Protein AF-A0AAW2P0J7-F1 (afdb_monomer)

Nearest PDB structures (foldseek):
  8g2j-assembly1_D  TM=7.477E-01  e=1.393E-25  Populus tremula x P. tremuloides/Amanita muscaria mixed EST library
  7ck2-assembly2_B  TM=6.813E-01  e=1.214E-17  Arabidopsis thaliana
  7ck1-assembly1_A  TM=6.736E-01  e=1.148E-17  Arabidopsis thaliana
  7ck2-assembly1_A  TM=6.412E-01  e=7.722E-18  Arabidopsis thaliana
  7ck3-assembly2_B  TM=6.104E-01  e=1.285E-17  Arabidopsis thaliana

Mean predicted aligned error: 10.85 Å

Secondary structure (DSSP, 8-state):
-HHHHHHHHHHHHHHHHHHHHHHHHHHHHHHH--S-HHHHHHHHHHHHHHHHHHHHHHHHHTSS-------GGGSPPGGGSPPEEEEEEE--TTTS-HHHHHHHHHHHHTSSS-TTTEEEEEEESS--HHHHHHHHHHHHHHHHHHHHHHHTT-S--SHHHHHHS-HHHHSGGGTT-HHHHHHHHH--HHHHHHHHHHHHTTHHHH--SSB--EEEE---S-TTSS-S-PPEEEEEE--B-----------TT-----TTS-TTHHHHSS-HHHHHHHHHHHHHHT--SEEEEEETT---SSTTHHHHHHHHHH-SSTTGGG--EEEPPP--S----SS-TT-TT-HHHHHHHHHHHTTT-PPP-SSSEEEEHHHHHTHHHHSS---HHHHHHHH-S-HHHHHHHHHHHHHHTTS------EE--

Sequence (425 aa):
MVINRLHIFLHGIALLALFYYRIITLSLIIKTRETPLVPYLIVIVSEIVLTFLWVMHQLSTQWRPVKRTVYPERLPEDNKLPPVDVFIFTAHSSQEPSLEVMNTVISAMSLDYPPDKLSVYLSDDGGSYVTLYAVREAWKFARLWIPFCRNYELKIRCPESYFSADEESADEKFTGCSEFVADRQIIKYAEFQEALEKNSVNANASYSRNHPSRIEVITNEDKDSYPKEMPLLVYVARERRGLIISTISKPEHSMLWERDTCSVIGLVWPKPVQNDLQLRVSALISNAPYFLVLDCDMYCHDPSSARQAMCIYLDSDQISAQIGWVQFPQKFHNIISEHDIYDSGHNSDWRGLQGVDGLRGPMMCGSNFVMRREAIYGTDRIQKDIHLKQLKKSFGSSNEFIRSMYKITKHICQRPTKPRWSIAE

Foldseek 3Di:
DVVLVVVLVVVVVVLVVVVVVLVVVLVVCVVPVPDDNVVSVVVVVVSVVVVVVVNVLSLQFPVDFDDDAFDLVPDDPLVPDFAEEEEEEDEACVVFPLLLLLLQQQLQQLFPHFQLRYAYEYEYAQPFVLNVVLNLLSVVLSQLLNVLCVVQVWLARRPVCLVPDDPCVRQVVCVPPPVNVVSVVVRPVVVSVVVSVVSSVCRVVRGDLFDAWDKDWRDDPDPPDDDPGTHTYIYTYHGHDPDPPDDDDDDPPPPPPPPPQCPVVVVQADCSPSVLVVLLVCLLPVVTQKYAYAYSNDGDSGSCLVSLQVSLCVDPDLQNQQAFKAAEQGADDPCPDPCSVVVVRCPVVVSSQSSNLSVFHGRHDNHRMMGGSCVVVVVVQVVPDDDPVVCCVNSNDDPSSVVSSVVSSVVSPPGDDDHGHHYGD

pLDDT: mean 78.73, std 18.66, range [25.02, 97.0]

Solvent-accessible surface area (backbone atoms only — not comparable to full-atom values): 24370 Å² total; per-residue (Å²): 99,70,66,49,52,51,52,52,50,56,52,50,53,53,51,52,53,49,51,52,53,50,53,54,50,51,55,48,40,72,71,68,62,83,56,75,61,65,68,55,52,52,50,52,52,51,51,51,51,52,48,51,53,49,52,53,48,45,60,38,27,44,61,42,62,47,87,56,84,69,58,60,88,75,52,72,60,73,89,71,53,76,38,36,32,36,42,33,49,45,58,40,57,82,83,47,52,54,64,54,37,38,32,20,51,45,8,58,63,44,35,59,60,57,30,97,35,34,34,41,34,42,38,32,74,35,58,31,62,51,53,55,50,43,52,55,52,42,52,62,51,37,66,58,48,39,58,51,40,60,77,67,64,49,58,64,40,28,58,65,63,46,77,69,43,60,73,71,77,80,38,64,93,51,70,87,40,66,67,58,55,55,56,52,69,67,60,57,60,68,62,54,51,51,57,42,55,68,48,50,77,50,32,78,79,42,57,49,69,59,42,73,60,44,78,45,74,69,70,73,93,67,90,84,68,84,74,99,68,62,42,50,42,33,45,37,20,63,65,37,79,64,78,73,93,63,95,68,81,85,64,100,74,72,76,69,83,62,78,81,70,45,64,70,55,52,75,62,36,95,58,52,69,63,52,50,51,52,56,50,51,41,40,70,72,75,50,40,58,29,34,35,35,29,45,33,89,49,57,48,64,58,34,49,53,65,40,40,51,43,44,54,59,66,40,88,51,78,61,24,70,11,43,37,43,34,44,40,84,79,79,67,84,87,71,84,49,101,71,59,86,78,56,78,54,48,64,68,58,57,56,33,36,27,5,28,31,50,73,56,21,53,80,81,76,82,38,46,30,42,32,35,48,55,59,76,72,41,51,81,60,62,75,58,84,62,55,70,66,57,53,33,69,71,74,40,82,54,63,67,55,56,50,40,54,50,56,57,56,65,76,58,72,86,66,84,85,64,79,42,38,40,59,55,111

Radius of gyration: 26.27 Å; Cα contacts (8 Å, |Δi|>4): 562; chains: 1; bounding box: 72×71×69 Å

Structure (mmCIF, N/CA/C/O backbone):
data_AF-A0AAW2P0J7-F1
#
_entry.id   AF-A0AAW2P0J7-F1
#
loop_
_atom_site.group_PDB
_atom_site.id
_atom_site.type_symbol
_atom_site.label_atom_id
_atom_site.label_alt_id
_atom_site.label_comp_id
_atom_site.label_asym_id
_atom_site.label_entity_id
_atom_site.label_seq_id
_atom_site.pdbx_PDB_ins_code
_atom_site.Cartn_x
_atom_site.Cartn_y
_atom_site.Cartn_z
_atom_site.occupancy
_atom_site.B_iso_or_equiv
_atom_site.auth_seq_id
_atom_site.auth_comp_id
_atom_site.auth_asym_id
_atom_site.auth_atom_id
_atom_site.pdbx_PDB_model_num
ATOM 1 N N . MET A 1 1 ? 5.111 10.654 -25.343 1.00 78.38 1 MET A N 1
ATOM 2 C CA . MET A 1 1 ? 5.073 9.413 -26.159 1.00 78.38 1 MET A CA 1
ATOM 3 C C . MET A 1 1 ? 5.908 9.508 -27.440 1.00 78.38 1 MET A C 1
ATOM 5 O O . MET A 1 1 ? 6.778 8.669 -27.616 1.00 78.38 1 MET A O 1
ATOM 9 N N . VAL A 1 2 ? 5.689 10.492 -28.328 1.00 87.44 2 VAL A N 1
ATOM 10 C CA . VAL A 1 2 ? 6.443 10.600 -29.604 1.00 87.44 2 VAL A CA 1
ATOM 11 C C . VAL A 1 2 ? 7.948 10.791 -29.383 1.00 87.44 2 VAL A C 1
ATOM 13 O O . VAL A 1 2 ? 8.741 10.080 -29.989 1.00 87.44 2 VAL A O 1
ATOM 16 N N . ILE A 1 3 ? 8.331 11.676 -28.456 1.00 88.81 3 ILE A N 1
ATOM 17 C CA . ILE A 1 3 ? 9.738 11.953 -28.115 1.00 88.81 3 ILE A CA 1
ATOM 18 C C . ILE A 1 3 ? 10.461 10.675 -27.667 1.00 88.81 3 ILE A C 1
ATOM 20 O O . ILE A 1 3 ? 11.502 10.335 -28.217 1.00 88.81 3 ILE A O 1
ATOM 24 N N . ASN A 1 4 ? 9.870 9.914 -26.741 1.00 87.38 4 ASN A N 1
ATOM 25 C CA . ASN A 1 4 ? 10.459 8.670 -26.238 1.00 87.38 4 ASN A CA 1
ATOM 26 C C . ASN A 1 4 ? 10.655 7.633 -27.352 1.00 87.38 4 ASN A C 1
ATOM 28 O O . ASN A 1 4 ? 11.695 6.991 -27.428 1.00 87.38 4 ASN A O 1
ATOM 32 N N . ARG A 1 5 ? 9.681 7.491 -28.260 1.00 90.19 5 ARG A N 1
ATOM 33 C CA . ARG A 1 5 ? 9.790 6.554 -29.390 1.00 90.19 5 ARG A CA 1
ATOM 34 C C . ARG A 1 5 ? 10.873 6.970 -30.380 1.00 90.19 5 ARG A C 1
ATOM 36 O O . ARG A 1 5 ? 11.618 6.115 -30.847 1.00 90.19 5 ARG A O 1
ATOM 43 N N . LEU A 1 6 ? 10.986 8.268 -30.661 1.00 92.62 6 LEU A N 1
ATOM 44 C CA . LEU A 1 6 ? 12.059 8.807 -31.494 1.00 92.62 6 LEU A CA 1
ATOM 45 C C . LEU A 1 6 ? 13.430 8.572 -30.848 1.00 92.62 6 LEU A C 1
ATOM 47 O O . LEU A 1 6 ? 14.353 8.122 -31.518 1.00 92.62 6 LEU A O 1
ATOM 51 N N . HIS A 1 7 ? 13.542 8.810 -29.540 1.00 90.19 7 HIS A N 1
ATOM 52 C CA . HIS A 1 7 ? 14.755 8.545 -28.774 1.00 90.19 7 HIS A CA 1
ATOM 53 C C . HIS A 1 7 ? 15.177 7.071 -28.870 1.00 90.19 7 HIS A C 1
ATOM 55 O O . HIS A 1 7 ? 16.331 6.792 -29.193 1.00 90.19 7 HIS A O 1
ATOM 61 N N . ILE A 1 8 ? 14.242 6.133 -28.661 1.00 91.50 8 ILE A N 1
ATOM 62 C CA . ILE A 1 8 ? 14.491 4.687 -28.791 1.00 91.50 8 ILE A CA 1
ATOM 63 C C . ILE A 1 8 ? 14.951 4.338 -30.210 1.00 91.50 8 ILE A C 1
ATOM 65 O O . ILE A 1 8 ? 15.907 3.585 -30.377 1.00 91.50 8 ILE A O 1
ATOM 69 N N . PHE A 1 9 ? 14.304 4.901 -31.232 1.00 93.06 9 PHE A N 1
ATOM 70 C CA . PHE A 1 9 ? 14.646 4.646 -32.629 1.00 93.06 9 PHE A CA 1
ATOM 71 C C . PHE A 1 9 ? 16.058 5.133 -32.990 1.00 93.06 9 PHE A C 1
ATOM 73 O O . PHE A 1 9 ? 16.843 4.369 -33.550 1.00 93.06 9 PHE A O 1
ATOM 80 N N . LEU A 1 10 ? 16.411 6.370 -32.622 1.00 94.75 10 LEU A N 1
ATOM 81 C CA . LEU A 1 10 ? 17.736 6.942 -32.892 1.00 94.75 10 LEU A CA 1
ATOM 82 C C . LEU A 1 10 ? 18.853 6.159 -32.189 1.00 94.75 10 LEU A C 1
ATOM 84 O O . LEU A 1 10 ? 19.866 5.836 -32.809 1.00 94.75 10 LEU A O 1
ATOM 88 N N . HIS A 1 11 ? 18.648 5.791 -30.922 1.00 93.44 11 HIS A N 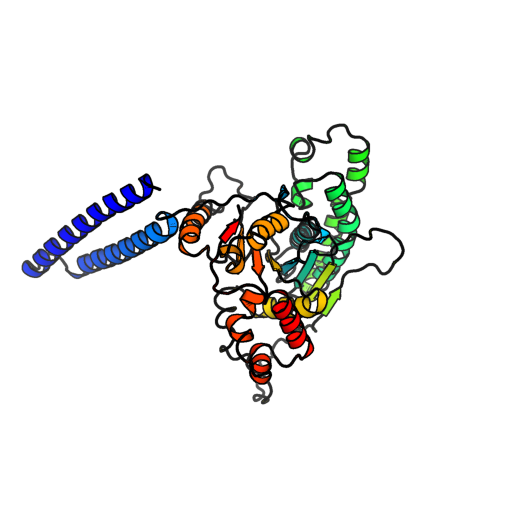1
ATOM 89 C CA . HIS A 1 11 ? 19.601 4.956 -30.188 1.00 93.44 11 HIS A CA 1
ATOM 90 C C . HIS A 1 11 ? 19.695 3.545 -30.777 1.00 93.44 11 HIS A C 1
ATOM 92 O O . HIS A 1 11 ? 20.788 2.995 -30.866 1.00 93.44 11 HIS A O 1
ATOM 98 N N . GLY A 1 12 ? 18.581 2.983 -31.257 1.00 93.62 12 GLY A N 1
ATOM 99 C CA . GLY A 1 12 ? 18.571 1.710 -31.977 1.00 93.62 12 GLY A CA 1
ATOM 100 C C . GLY A 1 12 ? 19.462 1.730 -33.223 1.00 93.62 12 GLY A C 1
ATOM 101 O O . GLY A 1 12 ? 20.235 0.798 -33.432 1.00 93.62 12 GLY A O 1
ATOM 102 N N . ILE A 1 13 ? 19.427 2.811 -34.011 1.00 95.62 13 ILE A N 1
ATOM 103 C CA . ILE A 1 13 ? 20.317 2.983 -35.173 1.00 95.62 13 ILE A CA 1
ATOM 104 C C . ILE A 1 13 ? 21.788 3.039 -34.736 1.00 95.62 13 ILE A C 1
ATOM 106 O O . ILE A 1 13 ? 22.628 2.363 -35.331 1.00 95.62 13 ILE A O 1
ATOM 110 N N . ALA A 1 14 ? 22.103 3.805 -33.688 1.00 95.25 14 ALA A N 1
ATOM 111 C CA . ALA A 1 14 ? 23.468 3.910 -33.170 1.00 95.25 14 ALA A CA 1
ATOM 112 C C . ALA A 1 14 ? 24.008 2.554 -32.674 1.00 95.25 14 ALA A C 1
ATOM 114 O O . ALA A 1 14 ? 25.148 2.195 -32.973 1.00 95.25 14 ALA A O 1
ATOM 115 N N . LEU A 1 15 ? 23.176 1.765 -31.985 1.00 94.81 15 LEU A N 1
ATOM 116 C CA . LEU A 1 15 ? 23.521 0.417 -31.526 1.00 94.81 15 LEU A CA 1
ATOM 117 C C . LEU A 1 15 ? 23.769 -0.544 -32.698 1.00 94.81 15 LEU A C 1
ATOM 119 O O . LEU A 1 15 ? 24.736 -1.303 -32.674 1.00 94.81 15 LEU A O 1
ATOM 123 N N . LEU A 1 16 ? 22.951 -0.487 -33.756 1.00 94.69 16 LEU A N 1
ATOM 124 C CA . LEU A 1 16 ? 23.167 -1.293 -34.964 1.00 94.69 16 LEU A CA 1
ATOM 125 C C . LEU A 1 16 ? 24.490 -0.941 -35.659 1.00 94.69 16 LEU A C 1
ATOM 127 O O . LEU A 1 16 ? 25.227 -1.841 -36.066 1.00 94.69 16 LEU A O 1
ATOM 131 N N . ALA A 1 17 ? 24.820 0.350 -35.756 1.00 95.81 17 ALA A N 1
ATOM 132 C CA . ALA A 1 17 ? 26.096 0.801 -36.310 1.00 95.81 17 ALA A CA 1
ATOM 133 C C . ALA A 1 17 ? 27.292 0.326 -35.462 1.00 95.81 17 ALA A C 1
ATOM 135 O O . ALA A 1 17 ? 28.296 -0.131 -36.015 1.00 95.81 17 ALA A O 1
ATOM 136 N N . LEU A 1 18 ? 27.168 0.365 -34.130 1.00 94.69 18 LEU A N 1
ATOM 137 C CA . LEU A 1 18 ? 28.181 -0.149 -33.206 1.00 94.69 18 LEU A CA 1
ATOM 138 C C . LEU A 1 18 ? 28.408 -1.655 -33.404 1.00 94.69 18 LEU A C 1
ATOM 140 O O . LEU A 1 18 ? 29.549 -2.082 -33.574 1.00 94.69 18 LEU A O 1
ATOM 144 N N . PHE A 1 19 ? 27.343 -2.462 -33.449 1.00 94.69 19 PHE A N 1
ATOM 145 C CA . PHE A 1 19 ? 27.476 -3.905 -33.671 1.00 94.69 19 PHE A CA 1
ATOM 146 C C . PHE A 1 19 ? 28.069 -4.235 -35.037 1.00 94.69 19 PHE A C 1
ATOM 148 O O . PHE A 1 19 ? 28.912 -5.126 -35.137 1.00 94.69 19 PHE A O 1
ATOM 155 N N . TYR A 1 20 ? 27.696 -3.493 -36.080 1.00 95.19 20 TYR A N 1
ATOM 156 C CA . TYR A 1 20 ? 28.297 -3.646 -37.402 1.00 95.19 20 TYR A CA 1
ATOM 157 C C . TYR A 1 20 ? 29.815 -3.405 -37.366 1.00 95.19 20 TYR A C 1
ATOM 159 O O . TYR A 1 20 ? 30.591 -4.234 -37.851 1.00 95.19 20 TYR A O 1
ATOM 167 N N . TYR A 1 21 ? 30.254 -2.325 -36.710 1.00 94.44 21 TYR A N 1
ATOM 168 C CA . TYR A 1 21 ? 31.674 -2.034 -36.504 1.00 94.44 21 TYR A CA 1
ATOM 169 C C . TYR A 1 21 ? 32.395 -3.147 -35.723 1.00 94.44 21 TYR A C 1
ATOM 171 O O . TYR A 1 21 ? 33.500 -3.562 -36.096 1.00 94.44 21 TYR A O 1
ATOM 179 N N . ARG A 1 22 ? 31.763 -3.673 -34.665 1.00 92.00 22 ARG A N 1
ATOM 180 C CA . ARG A 1 22 ? 32.314 -4.768 -33.852 1.00 92.00 22 ARG A CA 1
ATOM 181 C C . ARG A 1 22 ? 32.472 -6.065 -34.644 1.00 92.00 22 ARG A C 1
ATOM 183 O O . ARG A 1 22 ? 33.501 -6.724 -34.532 1.00 92.00 22 ARG A O 1
ATOM 190 N N . ILE A 1 23 ? 31.503 -6.412 -35.490 1.00 91.88 23 ILE A N 1
ATOM 191 C CA . ILE A 1 23 ? 31.555 -7.619 -36.330 1.00 91.88 23 ILE A CA 1
ATOM 192 C C . ILE A 1 23 ? 32.683 -7.523 -37.366 1.00 91.88 23 ILE A C 1
ATOM 194 O O . ILE A 1 23 ? 33.444 -8.478 -37.535 1.00 91.88 23 ILE A O 1
ATOM 198 N N . ILE A 1 24 ? 32.839 -6.370 -38.028 1.00 92.94 24 ILE A N 1
ATOM 199 C CA . ILE A 1 24 ? 33.939 -6.155 -38.984 1.00 92.94 24 ILE A CA 1
ATOM 200 C C . ILE A 1 24 ? 35.288 -6.295 -38.285 1.00 92.94 24 ILE A C 1
ATOM 202 O O . ILE A 1 24 ? 36.165 -7.024 -38.749 1.00 92.94 24 ILE A O 1
ATOM 206 N N . THR A 1 25 ? 35.444 -5.620 -37.150 1.00 90.38 25 THR A N 1
ATOM 207 C CA . THR A 1 25 ? 36.693 -5.636 -36.389 1.00 90.38 25 THR A CA 1
ATOM 208 C C . THR A 1 25 ? 36.998 -7.041 -35.862 1.00 90.38 25 THR A C 1
ATOM 210 O O . THR A 1 25 ? 38.132 -7.491 -35.987 1.00 90.38 25 THR A O 1
ATOM 213 N N . LEU A 1 26 ? 35.998 -7.794 -35.386 1.00 90.81 26 LEU A N 1
ATOM 214 C CA . LEU A 1 26 ? 36.161 -9.205 -35.016 1.00 90.81 26 LEU A CA 1
ATOM 215 C C . LEU A 1 26 ? 36.707 -10.030 -36.187 1.00 90.81 26 LEU A C 1
ATOM 217 O O . LEU A 1 26 ? 37.650 -10.802 -36.018 1.00 90.81 26 LEU A O 1
ATOM 221 N N . SER A 1 27 ? 36.143 -9.849 -37.387 1.00 89.31 27 SER A N 1
ATOM 222 C CA . SER A 1 27 ? 36.616 -10.553 -38.581 1.00 89.31 27 SER A CA 1
ATOM 223 C C . SER A 1 27 ? 38.061 -10.198 -38.930 1.00 89.31 27 SER A C 1
ATOM 225 O O . SER A 1 27 ? 38.778 -11.072 -39.421 1.00 89.31 27 SER A O 1
ATOM 227 N N . LEU A 1 28 ? 38.487 -8.951 -38.711 1.00 88.88 28 LEU A N 1
ATOM 228 C CA . LEU A 1 28 ? 39.871 -8.526 -38.926 1.00 88.88 28 LEU A CA 1
ATOM 229 C C . LEU A 1 28 ? 40.811 -9.171 -37.905 1.00 88.88 28 LEU A C 1
ATOM 231 O O . LEU A 1 28 ? 41.810 -9.758 -38.304 1.00 88.88 28 LEU A O 1
ATOM 235 N N . ILE A 1 29 ? 40.446 -9.162 -36.621 1.00 88.19 29 ILE A N 1
ATOM 236 C CA . ILE A 1 29 ? 41.232 -9.764 -35.533 1.00 88.19 29 ILE A CA 1
ATOM 237 C C . ILE A 1 29 ? 41.440 -11.268 -35.756 1.00 88.19 29 ILE A C 1
ATOM 239 O O . ILE A 1 29 ? 42.547 -11.776 -35.584 1.00 88.19 29 ILE A O 1
ATOM 243 N N . ILE A 1 30 ? 40.395 -11.984 -36.185 1.00 88.25 30 ILE A N 1
ATOM 244 C CA . ILE A 1 30 ? 40.483 -13.420 -36.499 1.00 88.25 30 ILE A CA 1
ATOM 245 C C . ILE A 1 30 ? 41.469 -13.677 -37.651 1.00 88.25 30 ILE A C 1
ATOM 247 O O . ILE A 1 30 ? 42.173 -14.690 -37.638 1.00 88.25 30 ILE A O 1
ATOM 251 N N . LYS A 1 31 ? 41.531 -12.768 -38.635 1.00 89.06 31 LYS A N 1
ATOM 252 C CA . LYS A 1 31 ? 42.424 -12.875 -39.797 1.00 89.06 31 LYS A CA 1
ATOM 253 C C . LYS A 1 31 ? 43.873 -12.518 -39.464 1.00 89.06 31 LYS A C 1
ATOM 255 O O . LYS A 1 31 ? 44.763 -13.252 -39.879 1.00 89.06 31 LYS A O 1
ATOM 260 N N . THR A 1 32 ? 44.117 -11.419 -38.751 1.00 85.06 32 THR A N 1
ATOM 261 C CA . THR A 1 32 ? 45.476 -10.908 -38.494 1.00 85.06 32 THR A CA 1
ATOM 262 C C . THR A 1 32 ? 46.146 -11.562 -37.287 1.00 85.06 32 THR A C 1
ATOM 264 O O . THR A 1 32 ? 47.363 -11.694 -37.275 1.00 85.06 32 THR A O 1
ATOM 267 N N . ARG A 1 33 ? 45.374 -12.014 -36.285 1.00 78.31 33 ARG A N 1
ATOM 268 C CA . ARG A 1 33 ? 45.854 -12.608 -35.015 1.00 78.31 33 ARG A CA 1
ATOM 269 C C . ARG A 1 33 ? 46.834 -11.742 -34.205 1.00 78.31 33 ARG A C 1
ATOM 271 O O . ARG A 1 33 ? 47.456 -12.245 -33.276 1.00 78.31 33 ARG A O 1
ATOM 278 N N . GLU A 1 34 ? 46.949 -10.453 -34.514 1.00 78.06 34 GLU A N 1
ATOM 279 C CA . GLU A 1 34 ? 47.871 -9.533 -33.828 1.00 78.06 34 GLU A CA 1
ATOM 280 C C . GLU A 1 34 ? 47.352 -9.100 -32.450 1.00 78.06 34 GLU A C 1
ATOM 282 O O . GLU A 1 34 ? 48.128 -8.856 -31.530 1.00 78.06 34 GLU A O 1
ATOM 287 N N . THR A 1 35 ? 46.029 -9.031 -32.285 1.00 79.75 35 THR A N 1
ATOM 288 C CA . THR A 1 35 ? 45.380 -8.627 -31.033 1.00 79.75 35 THR A CA 1
ATOM 289 C C . THR A 1 35 ? 44.772 -9.825 -30.301 1.00 79.75 35 THR A C 1
ATOM 291 O O . THR A 1 35 ? 44.214 -10.717 -30.950 1.00 79.75 35 THR A O 1
ATOM 294 N N . PRO A 1 36 ? 44.778 -9.839 -28.956 1.00 86.25 36 PRO A N 1
ATOM 295 C CA . PRO A 1 36 ? 44.196 -10.929 -28.185 1.00 86.25 36 PRO A CA 1
ATOM 296 C C . PRO A 1 36 ? 42.674 -11.008 -28.393 1.00 86.25 36 P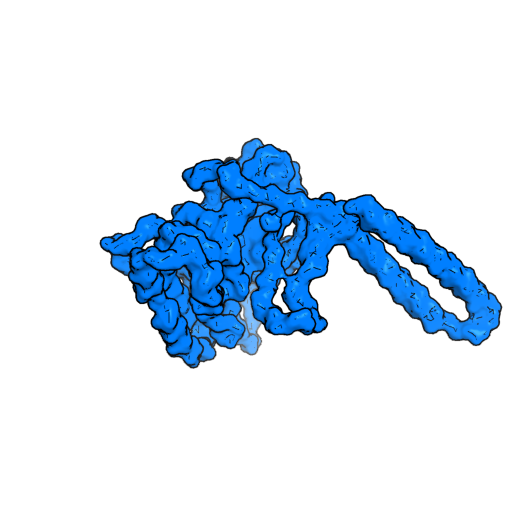RO A C 1
ATOM 298 O O . PRO A 1 36 ? 41.944 -10.047 -28.158 1.00 86.25 36 PRO A O 1
ATOM 301 N N . LEU A 1 37 ? 42.189 -12.183 -28.807 1.00 87.88 37 LEU A N 1
ATOM 302 C CA . LEU A 1 37 ? 40.776 -12.425 -29.128 1.00 87.88 37 LEU A CA 1
ATOM 303 C C . LEU A 1 37 ? 39.868 -12.400 -27.887 1.00 87.88 37 LEU A C 1
ATOM 305 O O . LEU A 1 37 ? 38.746 -11.906 -27.942 1.00 87.88 37 LEU A O 1
ATOM 309 N N . VAL A 1 38 ? 40.349 -12.936 -26.763 1.00 89.81 38 VAL A N 1
ATOM 310 C CA . VAL A 1 38 ? 39.533 -13.155 -25.557 1.00 89.81 38 VAL A CA 1
ATOM 311 C C . VAL A 1 38 ? 38.982 -11.847 -24.963 1.00 89.81 38 VAL A C 1
ATOM 313 O O . VAL A 1 38 ? 37.768 -11.777 -24.775 1.00 89.81 38 VAL A O 1
ATOM 316 N N . PRO A 1 39 ? 39.784 -10.785 -24.726 1.00 90.44 39 PRO A N 1
ATOM 317 C CA . PRO A 1 39 ? 39.257 -9.506 -24.237 1.00 90.44 39 PRO A CA 1
ATOM 318 C C . PRO A 1 39 ? 38.202 -8.901 -25.166 1.00 90.44 39 PRO A C 1
ATOM 320 O O . PRO A 1 39 ? 37.208 -8.345 -24.706 1.00 90.44 39 PRO A O 1
ATOM 323 N N . TYR A 1 40 ? 38.388 -9.051 -26.478 1.00 90.62 40 TYR A N 1
ATOM 324 C CA . TYR A 1 40 ? 37.461 -8.526 -27.472 1.00 90.62 40 TYR A CA 1
ATOM 325 C C . TYR A 1 40 ? 36.105 -9.247 -27.439 1.00 90.62 40 TYR A C 1
ATOM 327 O O . TYR A 1 40 ? 35.056 -8.607 -27.494 1.00 90.62 40 TYR A O 1
ATOM 335 N N . LEU A 1 41 ? 36.116 -10.575 -27.277 1.00 91.12 41 LEU A N 1
ATOM 336 C CA . LEU A 1 41 ? 34.896 -11.363 -27.095 1.00 91.12 41 LEU A CA 1
ATOM 337 C C . LEU A 1 41 ? 34.156 -10.984 -25.809 1.00 91.12 41 LEU A C 1
ATOM 339 O O . LEU A 1 41 ? 32.935 -10.866 -25.835 1.00 91.12 41 LEU A O 1
ATOM 343 N N . ILE A 1 42 ? 34.878 -10.747 -24.708 1.00 94.25 42 ILE A N 1
ATOM 344 C CA . ILE A 1 42 ? 34.274 -10.309 -23.440 1.00 94.25 42 ILE A CA 1
ATOM 345 C C . ILE A 1 42 ? 33.540 -8.974 -23.624 1.00 94.25 42 ILE A C 1
ATOM 347 O O . ILE A 1 42 ? 32.406 -8.846 -23.168 1.00 94.25 42 ILE A O 1
ATOM 351 N N . VAL A 1 43 ? 34.147 -8.011 -24.328 1.00 93.25 43 VAL A N 1
ATOM 352 C CA . VAL A 1 43 ? 33.519 -6.710 -24.620 1.00 93.25 43 VAL A CA 1
ATOM 353 C C . VAL A 1 43 ? 32.283 -6.864 -25.508 1.00 93.25 43 VAL A C 1
ATOM 355 O O . VAL A 1 43 ? 31.254 -6.268 -25.217 1.00 93.25 43 VAL A O 1
ATOM 358 N N . ILE A 1 44 ? 32.332 -7.694 -26.556 1.00 93.44 44 ILE A N 1
ATOM 359 C CA . ILE A 1 44 ? 31.143 -7.937 -27.391 1.00 93.44 44 ILE A CA 1
ATOM 360 C C . ILE A 1 44 ? 30.015 -8.555 -26.562 1.00 93.44 44 ILE A C 1
ATOM 362 O O . ILE A 1 44 ? 28.865 -8.137 -26.677 1.00 93.44 44 ILE A O 1
ATOM 366 N N . VAL A 1 45 ? 30.321 -9.549 -25.726 1.00 95.38 45 VAL A N 1
ATOM 367 C CA . VAL A 1 45 ? 29.309 -10.202 -24.887 1.00 95.38 45 VAL A CA 1
ATOM 368 C C . VAL A 1 45 ? 28.708 -9.210 -23.890 1.00 95.38 45 VAL A C 1
ATOM 370 O O . VAL A 1 45 ? 27.486 -9.185 -23.739 1.00 95.38 45 VAL A O 1
ATOM 373 N N . SER A 1 46 ? 29.519 -8.360 -23.251 1.00 96.00 46 SER A N 1
ATOM 374 C CA . SER A 1 46 ? 29.000 -7.339 -22.335 1.00 96.00 46 SER A CA 1
ATOM 375 C C . SER A 1 46 ? 28.142 -6.298 -23.060 1.00 96.00 46 SER A C 1
ATOM 377 O O . SER A 1 46 ? 27.066 -5.963 -22.568 1.00 96.00 46 SER A O 1
ATOM 379 N N . GLU A 1 47 ? 28.535 -5.855 -24.257 1.00 95.44 47 GLU A N 1
ATOM 380 C CA . GLU A 1 47 ? 27.744 -4.943 -25.095 1.00 95.44 47 GLU A CA 1
ATOM 381 C C . GLU A 1 47 ? 26.407 -5.566 -25.527 1.00 95.44 47 GLU A C 1
ATOM 383 O O . GLU A 1 47 ? 25.379 -4.886 -25.493 1.00 95.44 47 GLU A O 1
ATOM 388 N N . ILE A 1 48 ? 26.382 -6.857 -25.881 1.00 95.19 48 ILE A N 1
ATOM 389 C CA . ILE A 1 48 ? 25.144 -7.586 -26.206 1.00 95.19 48 ILE A CA 1
ATOM 390 C C . ILE A 1 48 ? 24.210 -7.618 -24.994 1.00 95.19 48 ILE A C 1
ATOM 392 O O . ILE A 1 48 ? 23.029 -7.291 -25.126 1.00 95.19 48 ILE A O 1
ATOM 396 N N . VAL A 1 49 ? 24.726 -7.975 -23.813 1.00 96.44 49 VAL A N 1
ATOM 397 C CA . VAL A 1 49 ? 23.928 -8.039 -22.578 1.00 96.44 49 VAL A CA 1
ATOM 398 C C . VAL A 1 49 ? 23.392 -6.656 -22.205 1.00 96.44 49 VAL A C 1
ATOM 400 O O . VAL A 1 49 ? 22.195 -6.516 -21.962 1.00 96.44 49 VAL A O 1
ATOM 403 N N . LEU A 1 50 ? 24.236 -5.622 -22.215 1.00 95.94 50 LEU A N 1
ATOM 404 C CA . LEU A 1 50 ? 23.824 -4.251 -21.901 1.00 95.94 50 LEU A CA 1
ATOM 405 C C . LEU A 1 50 ? 22.806 -3.712 -22.910 1.00 95.94 50 LEU A C 1
ATOM 407 O O . LEU A 1 50 ? 21.830 -3.080 -22.512 1.00 95.94 50 LEU A O 1
ATOM 411 N N . THR A 1 51 ? 22.980 -4.008 -24.200 1.00 95.56 51 THR A N 1
ATOM 412 C CA . THR A 1 51 ? 22.010 -3.619 -25.232 1.00 95.56 51 THR A CA 1
ATOM 413 C C . THR A 1 51 ? 20.675 -4.320 -25.022 1.00 95.56 51 THR A C 1
ATOM 415 O O . THR A 1 51 ? 19.629 -3.679 -25.089 1.00 95.56 51 THR A O 1
ATOM 418 N N . PHE A 1 52 ? 20.691 -5.620 -24.721 1.00 95.25 52 PHE A N 1
ATOM 419 C CA . PHE A 1 52 ? 19.477 -6.365 -24.406 1.00 95.25 52 PHE A CA 1
ATOM 420 C C . PHE A 1 52 ? 18.745 -5.767 -23.196 1.00 95.25 52 PHE A C 1
ATOM 422 O O . PHE A 1 52 ? 17.548 -5.490 -23.286 1.00 95.25 52 PHE A O 1
ATOM 429 N N . LEU A 1 53 ? 19.457 -5.497 -22.095 1.00 94.62 53 LEU A N 1
ATOM 430 C CA . LEU A 1 53 ? 18.884 -4.869 -20.900 1.00 94.62 53 LEU A CA 1
ATOM 431 C C . LEU A 1 53 ? 18.315 -3.478 -21.202 1.00 94.62 53 LEU A C 1
ATOM 433 O O . LEU A 1 53 ? 17.208 -3.164 -20.766 1.00 94.62 53 LEU A O 1
ATOM 437 N N . TRP A 1 54 ? 19.024 -2.670 -21.993 1.00 94.06 54 TRP A N 1
ATOM 438 C CA . TRP A 1 54 ? 18.553 -1.351 -22.410 1.00 94.06 54 TRP A CA 1
ATOM 439 C C . TRP A 1 54 ? 17.272 -1.445 -23.246 1.00 94.06 54 TRP A C 1
ATOM 441 O O . TRP A 1 54 ? 16.302 -0.757 -22.939 1.00 94.06 54 TRP A O 1
ATOM 451 N N . VAL A 1 55 ? 17.218 -2.329 -24.252 1.00 92.50 55 VAL A N 1
ATOM 452 C CA . VAL A 1 55 ? 16.014 -2.528 -25.078 1.00 92.50 55 VAL A CA 1
ATOM 453 C C . VAL A 1 55 ? 14.835 -2.959 -24.207 1.00 92.50 55 VAL A C 1
ATOM 455 O O . VAL A 1 55 ? 13.756 -2.374 -24.310 1.00 92.50 55 VAL A O 1
ATOM 458 N N . MET A 1 56 ? 15.036 -3.933 -23.314 1.00 90.81 56 MET A N 1
ATOM 459 C CA . MET A 1 56 ? 13.991 -4.397 -22.397 1.00 90.81 56 MET A CA 1
ATOM 460 C C . MET A 1 56 ? 13.499 -3.273 -21.479 1.00 90.81 56 MET A C 1
ATOM 462 O O . MET A 1 56 ? 12.288 -3.077 -21.340 1.00 90.81 56 MET A O 1
ATOM 466 N N . HIS A 1 57 ? 14.414 -2.487 -20.907 1.00 89.56 57 HIS A N 1
ATOM 467 C CA . HIS A 1 57 ? 14.066 -1.338 -20.079 1.00 89.56 57 HIS A CA 1
ATOM 468 C C . HIS A 1 57 ? 13.237 -0.317 -20.872 1.00 89.56 57 HIS A C 1
ATOM 470 O O . HIS A 1 57 ? 12.117 -0.014 -20.477 1.00 89.56 57 HIS A O 1
ATOM 476 N N . GLN A 1 58 ? 13.711 0.140 -22.034 1.00 90.25 58 GLN A N 1
ATOM 477 C CA . GLN A 1 58 ? 13.005 1.139 -22.846 1.00 90.25 58 GLN A CA 1
ATOM 478 C C . GLN A 1 58 ? 11.615 0.675 -23.301 1.00 90.25 58 GLN A C 1
ATOM 480 O O . GLN A 1 58 ? 10.650 1.445 -23.261 1.00 90.25 58 GLN A O 1
ATOM 485 N N . LEU A 1 59 ? 11.497 -0.587 -23.730 1.00 87.94 59 LEU A N 1
ATOM 486 C CA . LEU A 1 59 ? 10.219 -1.160 -24.149 1.00 87.94 59 LEU A CA 1
ATOM 487 C C . LEU A 1 59 ? 9.229 -1.256 -22.985 1.00 87.94 59 LEU A C 1
ATOM 489 O O . LEU A 1 59 ? 8.041 -1.009 -23.183 1.00 87.94 59 LEU A O 1
ATOM 493 N N . SER A 1 60 ? 9.707 -1.589 -21.785 1.00 86.50 60 SER A N 1
ATOM 494 C CA . SER A 1 60 ? 8.854 -1.714 -20.601 1.00 86.50 60 SER A CA 1
ATOM 495 C C . SER A 1 60 ? 8.437 -0.363 -20.013 1.00 86.50 60 SER A C 1
ATOM 497 O O . SER A 1 60 ? 7.263 -0.192 -19.704 1.00 86.50 60 SER A O 1
ATOM 499 N N . THR A 1 61 ? 9.344 0.613 -19.904 1.00 86.19 61 THR A N 1
ATOM 500 C CA . THR A 1 61 ? 9.094 1.861 -19.161 1.00 86.19 61 THR A CA 1
ATOM 501 C C . THR A 1 61 ? 8.664 3.033 -20.042 1.00 86.19 61 THR A C 1
ATOM 503 O O . THR A 1 61 ? 7.883 3.876 -19.610 1.00 86.19 61 THR A O 1
ATOM 506 N N . GLN A 1 62 ? 9.131 3.108 -21.293 1.00 86.94 62 GLN A N 1
ATOM 507 C CA . GLN A 1 62 ? 8.989 4.319 -22.117 1.00 86.94 62 GLN A CA 1
ATOM 508 C C . GLN A 1 62 ? 8.104 4.149 -23.360 1.00 86.94 62 GLN A C 1
ATOM 510 O O . GLN A 1 62 ? 7.722 5.148 -23.981 1.00 86.94 62 GLN A O 1
ATOM 515 N N . TRP A 1 63 ? 7.749 2.917 -23.741 1.00 87.31 63 TRP A N 1
ATOM 516 C CA . TRP A 1 63 ? 7.028 2.644 -24.992 1.00 87.31 63 TRP A CA 1
ATOM 517 C C . TRP A 1 63 ? 5.581 3.156 -25.007 1.00 87.31 63 TRP A C 1
ATOM 519 O O . TRP A 1 63 ? 5.107 3.729 -26.005 1.00 87.31 63 TRP A O 1
ATOM 529 N N . ARG A 1 64 ? 4.868 2.930 -23.898 1.00 88.94 64 ARG A N 1
ATOM 530 C CA . ARG A 1 64 ? 3.474 3.342 -23.708 1.00 88.94 64 ARG A CA 1
ATOM 531 C C . ARG A 1 64 ? 3.177 3.691 -22.238 1.00 88.94 64 ARG A C 1
ATOM 533 O O . ARG A 1 64 ? 2.411 2.975 -21.610 1.00 88.94 64 ARG A O 1
ATOM 540 N N . PRO A 1 65 ? 3.734 4.787 -21.696 1.00 88.19 65 PRO A N 1
ATOM 541 C CA . PRO A 1 65 ? 3.336 5.276 -20.381 1.00 88.19 65 PRO A CA 1
ATOM 542 C C . PRO A 1 65 ? 1.846 5.615 -20.368 1.00 88.19 65 PRO A C 1
ATOM 544 O O . PRO A 1 65 ? 1.365 6.320 -21.262 1.00 88.19 65 PRO A O 1
ATOM 547 N N . VAL A 1 66 ? 1.123 5.099 -19.380 1.00 87.25 66 VAL A N 1
ATOM 548 C CA . VAL A 1 66 ? -0.285 5.416 -19.134 1.00 87.25 66 VAL A CA 1
ATOM 549 C C . VAL A 1 66 ? -0.384 6.094 -17.779 1.00 87.25 66 VAL A C 1
ATOM 551 O O . VAL A 1 66 ? 0.161 5.608 -16.796 1.00 87.25 66 VAL A O 1
ATOM 554 N N . LYS A 1 67 ? -1.089 7.225 -17.745 1.00 86.94 67 LYS A N 1
ATOM 555 C CA . LYS A 1 67 ? -1.441 7.923 -16.514 1.00 86.94 67 LYS A CA 1
ATOM 556 C C . LYS A 1 67 ? -2.932 7.734 -16.271 1.00 86.94 67 LYS A C 1
ATOM 558 O O . LYS A 1 67 ? -3.721 7.925 -17.200 1.00 86.94 67 LYS A O 1
ATOM 563 N N . ARG A 1 68 ? -3.308 7.354 -15.052 1.00 85.50 68 ARG A N 1
ATOM 564 C CA . ARG A 1 68 ? -4.705 7.218 -14.633 1.00 85.50 68 ARG A CA 1
ATOM 565 C C . ARG A 1 68 ? -5.017 8.247 -13.562 1.00 85.50 68 ARG A C 1
ATOM 567 O O . ARG A 1 68 ? -4.166 8.580 -12.753 1.00 85.50 68 ARG A O 1
ATOM 574 N N . THR A 1 69 ? -6.239 8.752 -13.596 1.00 88.94 69 THR A N 1
ATOM 575 C CA . THR A 1 69 ? -6.765 9.709 -12.625 1.00 88.94 69 THR A CA 1
ATOM 576 C C . THR A 1 69 ? -8.072 9.157 -12.092 1.00 88.94 69 THR A C 1
ATOM 578 O O . THR A 1 69 ? -8.896 8.670 -12.870 1.00 88.94 69 THR A O 1
ATOM 581 N N . VAL A 1 70 ? -8.259 9.236 -10.783 1.00 90.38 70 VAL A N 1
ATOM 582 C CA . VAL A 1 70 ? -9.450 8.749 -10.087 1.00 90.38 70 VAL A CA 1
ATOM 583 C C . VAL A 1 70 ? -10.265 9.922 -9.549 1.00 90.38 70 VAL A C 1
ATOM 585 O O . VAL A 1 70 ? -9.717 10.980 -9.257 1.00 90.38 70 VAL A O 1
ATOM 588 N N . TYR A 1 71 ? -11.580 9.730 -9.436 1.00 90.94 71 TYR A N 1
ATOM 589 C CA . TYR A 1 71 ? -12.521 10.744 -8.948 1.00 90.94 71 TYR A CA 1
ATOM 590 C C . TYR A 1 71 ? -13.405 10.134 -7.852 1.00 90.94 71 TYR A C 1
ATOM 592 O O . TYR A 1 71 ? -14.482 9.613 -8.169 1.00 90.94 71 TYR A O 1
ATOM 600 N N . PRO A 1 72 ? -12.948 10.121 -6.584 1.00 90.06 72 PRO A N 1
ATOM 601 C CA . PRO A 1 72 ? -13.696 9.549 -5.462 1.00 90.06 72 PRO A CA 1
ATOM 602 C C . PRO A 1 72 ? -15.098 10.139 -5.283 1.00 90.06 72 PRO A C 1
ATOM 604 O O . PRO A 1 72 ? -15.989 9.445 -4.803 1.00 90.06 72 PRO A O 1
ATOM 607 N N . GLU A 1 73 ? -15.336 11.373 -5.737 1.00 89.25 73 GLU A N 1
ATOM 608 C CA . GLU A 1 73 ? -16.636 12.050 -5.635 1.00 89.25 73 GLU A CA 1
ATOM 609 C C . GLU A 1 73 ? -17.714 11.398 -6.514 1.00 89.25 73 GLU A C 1
ATOM 611 O O . GLU A 1 73 ? -18.906 11.624 -6.319 1.00 89.25 73 GLU A O 1
ATOM 616 N N . ARG A 1 74 ? -17.304 10.597 -7.506 1.00 89.38 74 ARG A N 1
ATOM 617 C CA . ARG A 1 74 ? -18.204 9.879 -8.423 1.00 89.38 74 ARG A CA 1
ATOM 618 C C . ARG A 1 74 ? -18.516 8.457 -7.965 1.00 89.38 74 ARG A C 1
ATOM 620 O O . ARG A 1 74 ? -19.224 7.738 -8.672 1.00 89.38 74 ARG A O 1
ATOM 627 N N . LEU A 1 75 ? -17.964 8.028 -6.831 1.00 90.12 75 LEU A N 1
ATOM 628 C CA . LEU A 1 75 ? -18.286 6.730 -6.256 1.00 90.12 75 LEU A CA 1
ATOM 629 C C . LEU A 1 75 ? -19.757 6.669 -5.840 1.00 90.12 75 LEU A C 1
ATOM 631 O O . LEU A 1 75 ? -20.371 7.693 -5.533 1.00 90.12 75 LEU A O 1
ATOM 635 N N . PRO A 1 76 ? -20.346 5.464 -5.822 1.00 90.12 76 PRO A N 1
ATOM 636 C CA . PRO A 1 76 ? -21.674 5.305 -5.265 1.00 90.12 76 PRO A CA 1
ATOM 637 C C . PRO A 1 76 ? -21.663 5.631 -3.766 1.00 90.12 76 PRO A C 1
ATOM 639 O O . PRO A 1 76 ? -20.625 5.571 -3.110 1.00 90.12 76 PRO A O 1
ATOM 642 N N . GLU A 1 77 ? -22.849 5.915 -3.229 1.00 90.44 77 GLU A N 1
ATOM 643 C CA . GLU A 1 77 ? -23.064 6.124 -1.795 1.00 90.44 77 GLU A CA 1
ATOM 644 C C . GLU A 1 77 ? -22.403 5.034 -0.943 1.00 90.44 77 GLU A C 1
ATOM 646 O O . GLU A 1 77 ? -22.378 3.857 -1.317 1.00 90.44 77 GLU A O 1
ATOM 651 N N . ASP A 1 78 ? -21.973 5.419 0.254 1.00 89.38 78 ASP A N 1
ATOM 652 C CA . ASP A 1 78 ? -21.254 4.580 1.214 1.00 89.38 78 ASP A CA 1
ATOM 653 C C . ASP A 1 78 ? -21.920 3.221 1.468 1.00 89.38 78 ASP A C 1
ATOM 655 O O . ASP A 1 78 ? -21.250 2.190 1.535 1.00 89.38 78 ASP A O 1
ATOM 659 N N . ASN A 1 79 ? -23.254 3.168 1.467 1.00 88.69 79 ASN A N 1
ATOM 660 C CA . ASN A 1 79 ? -24.036 1.938 1.626 1.00 88.69 79 ASN A CA 1
ATOM 661 C C . ASN A 1 79 ? -23.840 0.916 0.492 1.00 88.69 79 ASN A C 1
ATOM 663 O O . ASN A 1 79 ? -24.010 -0.283 0.715 1.00 88.69 79 ASN A O 1
ATOM 667 N N . LYS A 1 80 ? -23.427 1.350 -0.700 1.00 90.44 80 LYS A N 1
ATOM 668 C CA . LYS A 1 80 ? -23.191 0.502 -1.882 1.00 90.44 80 LYS A CA 1
ATOM 669 C C . LYS A 1 80 ? -21.722 0.120 -2.072 1.00 90.44 80 LYS A C 1
ATOM 671 O O . LYS A 1 80 ? -21.431 -0.726 -2.915 1.00 90.44 80 LYS A O 1
ATOM 676 N N . LEU A 1 81 ? -20.808 0.712 -1.303 1.00 93.75 81 LEU A N 1
ATOM 677 C CA . LEU A 1 81 ? -19.394 0.346 -1.342 1.00 93.75 81 LEU A CA 1
ATOM 678 C C . LEU A 1 81 ? -19.176 -1.100 -0.847 1.00 93.75 81 LEU A C 1
ATOM 680 O O . LEU A 1 81 ? -19.914 -1.563 0.028 1.00 93.75 81 LEU A O 1
ATOM 684 N N . PRO A 1 82 ? -18.215 -1.850 -1.405 1.00 94.06 82 PRO A N 1
ATOM 685 C CA . PRO A 1 82 ? -17.891 -3.192 -0.930 1.00 94.06 82 PRO A CA 1
ATOM 686 C C . PRO A 1 82 ? -17.104 -3.151 0.394 1.00 94.06 82 PRO A C 1
ATOM 688 O O . PRO A 1 82 ? -16.463 -2.158 0.690 1.00 94.06 82 PRO A O 1
ATOM 691 N N . PRO A 1 83 ? -17.084 -4.220 1.201 1.00 95.12 83 PRO A N 1
ATOM 692 C CA . PRO A 1 83 ? -16.147 -4.307 2.320 1.00 95.12 83 PRO A CA 1
ATOM 693 C C . PRO A 1 83 ? -14.683 -4.368 1.858 1.00 95.12 83 PRO A C 1
ATOM 695 O O . PRO A 1 83 ? -14.383 -4.952 0.808 1.00 95.12 83 PRO A O 1
ATOM 698 N N . VAL A 1 84 ? -13.778 -3.811 2.663 1.00 96.19 84 VAL A N 1
ATOM 699 C CA . VAL A 1 84 ? -12.325 -3.799 2.457 1.00 96.19 84 VAL A CA 1
ATOM 700 C C . VAL A 1 84 ? -11.627 -4.216 3.751 1.00 96.19 84 VAL A C 1
ATOM 702 O O . VAL A 1 84 ? -11.819 -3.604 4.802 1.00 96.19 84 VAL A O 1
ATOM 705 N N . ASP A 1 85 ? -10.776 -5.236 3.663 1.00 97.00 85 ASP A N 1
ATOM 706 C CA . ASP A 1 85 ? -9.868 -5.587 4.758 1.00 97.00 85 ASP A CA 1
ATOM 707 C C . ASP A 1 85 ? -8.522 -4.870 4.593 1.00 97.00 85 ASP A C 1
ATOM 709 O O . ASP A 1 85 ? -8.063 -4.684 3.476 1.00 97.00 85 ASP A O 1
ATOM 713 N N . VAL A 1 86 ? -7.843 -4.506 5.674 1.00 96.50 86 VAL A N 1
ATOM 714 C CA . VAL A 1 86 ? -6.466 -3.999 5.654 1.00 96.50 86 VAL A CA 1
ATOM 715 C C . VAL A 1 86 ? -5.584 -4.983 6.401 1.00 96.50 86 VAL A C 1
ATOM 717 O O . VAL A 1 86 ? -5.877 -5.338 7.541 1.00 96.50 86 VAL A O 1
ATOM 720 N N . PHE A 1 87 ? -4.517 -5.443 5.763 1.00 95.19 87 PHE A N 1
ATOM 721 C CA . PHE A 1 87 ? -3.551 -6.376 6.322 1.00 95.19 87 PHE A CA 1
ATOM 722 C C . PHE A 1 87 ? -2.251 -5.650 6.609 1.00 95.19 87 PHE A C 1
ATOM 724 O O . PHE A 1 87 ? -1.628 -5.116 5.695 1.00 95.19 87 PHE A O 1
ATOM 731 N N . ILE A 1 88 ? -1.867 -5.661 7.882 1.00 94.19 88 ILE A N 1
ATOM 732 C CA . ILE A 1 88 ? -0.597 -5.137 8.369 1.00 94.19 88 ILE A CA 1
ATOM 733 C C . ILE A 1 88 ? 0.208 -6.307 8.916 1.00 94.19 88 ILE A C 1
ATOM 735 O O . ILE A 1 88 ? -0.318 -7.127 9.678 1.00 94.19 88 ILE A O 1
ATOM 739 N N . PHE A 1 89 ? 1.476 -6.386 8.531 1.00 89.62 89 PHE A N 1
ATOM 740 C CA . PHE A 1 89 ? 2.385 -7.445 8.950 1.00 89.62 89 PHE A CA 1
ATOM 741 C C . PHE A 1 89 ? 3.478 -6.870 9.836 1.00 89.62 89 PHE A C 1
ATOM 743 O O . PHE A 1 89 ? 4.112 -5.888 9.474 1.00 89.62 89 PHE A O 1
ATOM 750 N N . THR A 1 90 ? 3.720 -7.518 10.972 1.00 88.75 90 THR A N 1
ATOM 751 C CA . THR A 1 90 ? 4.870 -7.236 11.829 1.00 88.75 90 THR A CA 1
ATOM 752 C C . THR A 1 90 ? 5.628 -8.527 12.128 1.00 88.75 90 THR A C 1
ATOM 754 O O . THR A 1 90 ? 5.038 -9.604 12.282 1.00 88.75 90 THR A O 1
ATOM 757 N N . ALA A 1 91 ? 6.955 -8.442 12.120 1.00 82.31 91 ALA A N 1
ATOM 758 C CA . ALA A 1 91 ? 7.864 -9.495 12.523 1.00 82.31 91 ALA A CA 1
ATOM 759 C C . ALA A 1 91 ? 8.016 -9.525 14.047 1.00 82.31 91 ALA A C 1
ATOM 761 O O . ALA A 1 91 ? 7.362 -10.321 14.718 1.00 82.31 91 ALA A O 1
ATOM 762 N N . HIS A 1 92 ? 8.895 -8.688 14.598 1.00 76.06 92 HIS A N 1
ATOM 763 C CA . HIS A 1 92 ? 9.295 -8.726 16.002 1.00 76.06 92 HIS A CA 1
ATOM 764 C C . HIS A 1 92 ? 9.386 -7.320 16.566 1.00 76.06 92 HIS A C 1
ATOM 766 O O . HIS A 1 92 ? 10.054 -6.473 15.985 1.00 76.06 92 HIS A O 1
ATOM 772 N N . SER A 1 93 ? 8.846 -7.118 17.769 1.00 75.94 93 SER A N 1
ATOM 773 C CA . SER A 1 93 ? 8.805 -5.809 18.436 1.00 75.94 93 SER A CA 1
ATOM 774 C C . SER A 1 93 ? 10.177 -5.188 18.746 1.00 75.94 93 SER A C 1
ATOM 776 O O . SER A 1 93 ? 10.245 -4.029 19.134 1.00 75.94 93 SER A O 1
ATOM 778 N N . SER A 1 94 ? 11.269 -5.957 18.648 1.00 73.94 94 SER A N 1
ATOM 779 C CA . SER A 1 94 ? 12.643 -5.460 18.808 1.00 73.94 94 SER A CA 1
ATOM 780 C C . SER A 1 94 ? 13.303 -5.028 17.497 1.00 73.94 94 SER A C 1
ATOM 782 O O . SER A 1 94 ? 14.275 -4.280 17.539 1.00 73.94 94 SER A O 1
ATOM 784 N N . GLN A 1 95 ? 12.812 -5.516 16.355 1.00 78.44 95 GLN A N 1
ATOM 785 C CA . GLN A 1 95 ? 13.250 -5.087 15.022 1.00 78.44 95 GLN A CA 1
ATOM 786 C C . GLN A 1 95 ? 12.347 -3.979 14.481 1.00 78.44 95 GLN A C 1
ATOM 788 O O . GLN A 1 95 ? 12.826 -3.080 13.804 1.00 78.44 95 GLN A O 1
ATOM 793 N N . GLU A 1 96 ? 11.060 -4.053 14.810 1.00 84.12 96 GLU A N 1
ATOM 794 C CA . GLU A 1 96 ? 10.013 -3.134 14.385 1.00 84.12 96 GLU A CA 1
ATOM 795 C C . GLU A 1 96 ? 9.371 -2.542 15.652 1.00 84.12 96 GLU A C 1
ATOM 797 O O . GLU A 1 96 ? 8.633 -3.246 16.357 1.00 84.12 96 GLU A O 1
ATOM 802 N N . PRO A 1 97 ? 9.685 -1.285 16.010 1.00 88.50 97 PRO A N 1
ATOM 803 C CA . PRO A 1 97 ? 9.171 -0.660 17.221 1.00 88.50 97 PRO A CA 1
ATOM 804 C C . PRO A 1 97 ? 7.642 -0.660 17.248 1.00 88.50 97 PRO A C 1
ATOM 806 O O . PRO A 1 97 ? 6.981 -0.269 16.288 1.00 88.50 97 PRO A O 1
ATOM 809 N N . SER A 1 98 ? 7.050 -1.058 18.378 1.00 91.19 98 SER A N 1
ATOM 810 C CA . SER A 1 98 ? 5.587 -1.148 18.482 1.00 91.19 98 SER A CA 1
ATOM 811 C C . SER A 1 98 ? 4.885 0.188 18.233 1.00 91.19 98 SER A C 1
ATOM 813 O O . SER A 1 98 ? 3.764 0.175 17.739 1.00 91.19 98 SER A O 1
ATOM 815 N N . LEU A 1 99 ? 5.527 1.320 18.536 1.00 92.81 99 LEU A N 1
ATOM 816 C CA . LEU A 1 99 ? 4.976 2.647 18.261 1.00 92.81 99 LEU A CA 1
ATOM 817 C C . LEU A 1 99 ? 4.749 2.873 16.759 1.00 92.81 99 LEU A C 1
ATOM 819 O O . LEU A 1 99 ? 3.628 3.187 16.367 1.00 92.81 99 LEU A O 1
ATOM 823 N N . GLU A 1 100 ? 5.763 2.621 15.928 1.00 91.75 100 GLU A N 1
ATOM 824 C CA . GLU A 1 100 ? 5.682 2.763 14.467 1.00 91.75 100 GLU A CA 1
ATOM 825 C C . GLU A 1 100 ? 4.587 1.857 13.885 1.00 91.75 100 GLU A C 1
ATOM 827 O O . GLU A 1 100 ? 3.705 2.313 13.155 1.00 91.75 100 GLU A O 1
ATOM 832 N N . VAL A 1 101 ? 4.563 0.586 14.309 1.00 94.38 101 VAL A N 1
ATOM 833 C CA . VAL A 1 101 ? 3.533 -0.379 13.890 1.00 94.38 101 VAL A CA 1
ATOM 834 C C . VAL A 1 101 ? 2.135 0.132 14.265 1.00 94.38 101 VAL A C 1
ATOM 836 O O . VAL A 1 101 ? 1.201 0.040 13.466 1.00 94.38 101 VAL A O 1
ATOM 839 N N . MET A 1 102 ? 1.959 0.672 15.478 1.00 95.94 102 MET A N 1
ATOM 840 C CA . MET A 1 102 ? 0.655 1.163 15.925 1.00 95.94 102 MET A CA 1
ATOM 841 C C . MET A 1 102 ? 0.233 2.444 15.203 1.00 95.94 102 MET A C 1
ATOM 843 O O . MET A 1 102 ? -0.957 2.598 14.931 1.00 95.94 102 MET A O 1
ATOM 847 N N . ASN A 1 103 ? 1.164 3.325 14.836 1.00 95.62 103 ASN A N 1
ATOM 848 C CA . ASN A 1 103 ? 0.870 4.492 14.002 1.00 95.62 103 ASN A CA 1
ATOM 849 C C . ASN A 1 103 ? 0.307 4.075 12.639 1.00 95.62 103 ASN A C 1
ATOM 851 O O . ASN A 1 103 ? -0.710 4.620 12.196 1.00 95.62 103 ASN A O 1
ATOM 855 N N . THR A 1 104 ? 0.877 3.034 12.032 1.00 95.81 104 THR A N 1
ATOM 856 C CA . THR A 1 104 ? 0.348 2.420 10.807 1.00 95.81 104 THR A CA 1
ATOM 857 C C . THR A 1 104 ? -1.036 1.801 11.018 1.00 95.81 104 THR A C 1
ATOM 859 O O . THR A 1 104 ? -1.943 2.041 10.218 1.00 95.81 104 THR A O 1
ATOM 862 N N . VAL A 1 105 ? -1.256 1.069 12.119 1.00 97.00 105 VAL A N 1
ATOM 863 C CA . VAL A 1 105 ? -2.577 0.502 12.464 1.00 97.00 105 VAL A CA 1
ATOM 864 C C . VAL A 1 105 ? -3.631 1.600 12.623 1.00 97.00 105 VAL A C 1
ATOM 866 O O . VAL A 1 105 ? -4.711 1.508 12.038 1.00 97.00 105 VAL A O 1
ATOM 869 N N . ILE A 1 106 ? -3.325 2.659 13.372 1.00 96.38 106 ILE A N 1
ATOM 870 C CA . ILE A 1 106 ? -4.241 3.779 13.618 1.00 96.38 106 ILE A CA 1
ATOM 871 C C . ILE A 1 106 ? -4.518 4.552 12.320 1.00 96.38 106 ILE A C 1
ATOM 873 O O . ILE A 1 106 ? -5.668 4.915 12.050 1.00 96.38 106 ILE A O 1
ATOM 877 N N . SER A 1 107 ? -3.502 4.759 11.478 1.00 96.00 107 SER A N 1
ATOM 878 C CA . SER A 1 107 ? -3.659 5.353 10.145 1.00 96.00 107 SER A CA 1
ATOM 879 C C . SER A 1 107 ? -4.584 4.512 9.256 1.00 96.00 107 SER A C 1
ATOM 881 O O . SER A 1 107 ? -5.518 5.044 8.659 1.00 96.00 107 SER A O 1
ATOM 883 N N . ALA A 1 108 ? -4.407 3.189 9.232 1.00 96.56 108 ALA A N 1
ATOM 884 C CA . ALA A 1 108 ? -5.267 2.284 8.473 1.00 96.56 108 ALA A CA 1
ATOM 885 C C . ALA A 1 108 ? -6.722 2.297 8.968 1.00 96.56 108 ALA A C 1
ATOM 887 O O . ALA A 1 108 ? -7.651 2.284 8.165 1.00 96.56 108 ALA A O 1
ATOM 888 N N . MET A 1 109 ? -6.944 2.361 10.283 1.00 95.62 109 MET A N 1
ATOM 889 C CA . MET A 1 109 ? -8.292 2.450 10.857 1.00 95.62 109 MET A CA 1
ATOM 890 C C . MET A 1 109 ? -8.981 3.799 10.587 1.00 95.62 109 MET A C 1
ATOM 892 O O . MET A 1 109 ? -10.206 3.893 10.650 1.00 95.62 109 MET A O 1
ATOM 896 N N . SER A 1 110 ? -8.213 4.851 10.309 1.00 95.12 110 SER A N 1
ATOM 897 C CA . SER A 1 110 ? -8.718 6.214 10.106 1.00 95.12 110 SER A CA 1
ATOM 898 C C . SER A 1 110 ? -8.869 6.609 8.633 1.00 95.12 110 SER A C 1
ATOM 900 O O . SER A 1 110 ? -9.158 7.777 8.348 1.00 95.12 110 SER A O 1
ATOM 902 N N . LEU A 1 111 ? -8.740 5.639 7.716 1.00 95.00 111 LEU A N 1
ATOM 903 C CA . LEU A 1 111 ? -9.112 5.774 6.307 1.00 95.00 111 LEU A CA 1
ATOM 904 C C . LEU A 1 111 ? -10.545 6.308 6.155 1.00 95.00 111 LEU A C 1
ATOM 906 O O . LEU A 1 111 ? -11.445 5.967 6.928 1.00 95.00 111 LEU A O 1
ATOM 910 N N . ASP A 1 112 ? -10.760 7.124 5.124 1.00 93.69 112 ASP A N 1
ATOM 911 C CA . ASP A 1 112 ? -12.084 7.600 4.727 1.00 93.69 112 ASP A CA 1
ATOM 912 C C . ASP A 1 112 ? -12.841 6.465 4.023 1.00 93.69 112 ASP A C 1
ATOM 914 O O . ASP A 1 112 ? -12.868 6.342 2.796 1.00 93.69 112 ASP A O 1
ATOM 918 N N . TYR A 1 113 ? -13.413 5.581 4.837 1.00 94.38 113 TYR A N 1
ATOM 919 C CA . TYR A 1 113 ? -14.247 4.470 4.409 1.00 94.38 113 TYR A CA 1
ATOM 920 C C . TYR A 1 113 ? -15.333 4.177 5.454 1.00 94.38 113 TYR A C 1
ATOM 922 O O . TYR A 1 113 ? -15.105 4.432 6.643 1.00 94.38 113 TYR A O 1
ATOM 930 N N . PRO A 1 114 ? -16.490 3.606 5.060 1.00 93.62 114 PRO A N 1
ATOM 931 C CA . PRO A 1 114 ? -17.532 3.249 6.014 1.00 93.62 114 PRO A CA 1
ATOM 932 C C . PRO A 1 114 ? -17.000 2.298 7.104 1.00 93.62 114 PRO A C 1
ATOM 934 O O . PRO A 1 114 ? -16.405 1.266 6.771 1.00 93.62 114 PRO A O 1
ATOM 937 N N . PRO A 1 115 ? -17.192 2.613 8.400 1.00 91.38 115 PRO A N 1
ATOM 938 C CA . PRO A 1 115 ? -16.601 1.848 9.500 1.00 91.38 115 PRO A CA 1
ATOM 939 C C . PRO A 1 115 ? -17.079 0.396 9.552 1.00 91.38 115 PRO A C 1
ATOM 941 O O . PRO A 1 115 ? -16.318 -0.492 9.914 1.00 91.38 115 PRO A O 1
ATOM 944 N N . ASP A 1 116 ? -18.326 0.142 9.157 1.00 91.44 116 ASP A N 1
ATOM 945 C CA . ASP A 1 116 ? -18.928 -1.192 9.079 1.00 91.44 116 ASP A CA 1
ATOM 946 C C . ASP A 1 116 ? -18.337 -2.055 7.950 1.00 91.44 116 ASP A C 1
ATOM 948 O O . ASP A 1 116 ? -18.531 -3.271 7.922 1.00 91.44 116 ASP A O 1
ATOM 952 N N . LYS A 1 117 ? -17.600 -1.433 7.024 1.00 93.88 117 LYS A N 1
ATOM 953 C CA . LYS A 1 117 ? -17.017 -2.067 5.836 1.00 93.88 117 LYS A CA 1
ATOM 954 C C . LYS A 1 117 ? -15.503 -2.116 5.855 1.00 93.88 117 LYS A C 1
ATOM 956 O O . LYS A 1 117 ? -14.927 -2.781 4.999 1.00 93.88 117 LYS A O 1
ATOM 961 N N . LEU A 1 118 ? -14.871 -1.434 6.801 1.00 95.31 118 LEU A N 1
ATOM 962 C CA . LEU A 1 118 ? -13.430 -1.419 6.976 1.00 95.31 118 LEU A CA 1
ATOM 963 C C . LEU A 1 118 ? -13.045 -2.345 8.133 1.00 95.31 118 LEU A C 1
ATOM 965 O O . LEU A 1 118 ? -13.558 -2.227 9.244 1.00 95.31 118 LEU A O 1
ATOM 969 N N . SER A 1 119 ? -12.138 -3.283 7.879 1.00 95.81 119 SER A N 1
ATOM 970 C CA . SER A 1 119 ? -11.613 -4.186 8.910 1.00 95.81 119 SER A CA 1
ATOM 971 C C . SER A 1 119 ? -10.095 -4.232 8.843 1.00 95.81 119 SER A C 1
ATOM 973 O O . SER A 1 119 ? -9.537 -4.551 7.804 1.00 95.81 119 SER A O 1
ATOM 975 N N . VAL A 1 120 ? -9.412 -3.943 9.942 1.00 96.81 120 VAL A N 1
ATOM 976 C CA . VAL A 1 120 ? -7.951 -3.925 10.038 1.00 96.81 120 VAL A CA 1
ATOM 977 C C . VAL A 1 120 ? -7.473 -5.169 10.776 1.00 96.81 120 VAL A C 1
ATOM 979 O O . VAL A 1 120 ? -7.953 -5.503 11.858 1.00 96.81 120 VAL A O 1
ATOM 982 N N . TYR A 1 121 ? -6.506 -5.864 10.193 1.00 96.12 121 TYR A N 1
ATOM 983 C CA . TYR A 1 121 ? -5.890 -7.051 10.759 1.00 96.12 121 TYR A CA 1
ATOM 984 C C . TYR A 1 121 ? -4.398 -6.787 10.946 1.00 96.12 121 TYR A C 1
ATOM 986 O O . TYR A 1 121 ? -3.701 -6.498 9.974 1.00 96.12 121 TYR A O 1
ATOM 994 N N . LEU A 1 122 ? -3.898 -6.961 12.168 1.00 95.12 122 LEU A N 1
ATOM 995 C CA . LEU A 1 122 ? -2.465 -6.988 12.444 1.00 95.12 122 LEU A CA 1
ATOM 996 C C . LEU A 1 122 ? -2.009 -8.437 12.608 1.00 95.12 122 LEU A C 1
ATOM 998 O O . LEU A 1 122 ? -2.492 -9.148 13.492 1.00 95.12 122 LEU A O 1
ATOM 1002 N N . SER A 1 123 ? -1.072 -8.861 11.769 1.00 91.62 123 SER A N 1
ATOM 1003 C CA . SER A 1 123 ? -0.441 -10.173 11.840 1.00 91.62 123 SER A CA 1
ATOM 1004 C C . SER A 1 123 ? 0.938 -10.067 12.489 1.00 91.62 123 SER A C 1
ATOM 1006 O O . SER A 1 123 ? 1.851 -9.491 11.905 1.00 91.62 123 SER A O 1
ATOM 1008 N N . ASP A 1 124 ? 1.096 -10.677 13.661 1.00 89.69 124 ASP A N 1
ATOM 1009 C CA . ASP A 1 124 ? 2.325 -10.695 14.457 1.00 89.69 124 ASP A CA 1
ATOM 1010 C C . ASP A 1 124 ? 3.021 -12.063 14.366 1.00 89.69 124 ASP A C 1
ATOM 1012 O O . ASP A 1 124 ? 2.523 -13.085 14.852 1.00 89.69 124 ASP A O 1
ATOM 1016 N N . ASP A 1 125 ? 4.187 -12.085 13.718 1.00 82.75 125 ASP A N 1
ATOM 1017 C CA . ASP A 1 125 ? 5.021 -13.282 13.545 1.00 82.75 125 ASP A CA 1
ATOM 1018 C C . ASP A 1 125 ? 5.840 -13.643 14.800 1.00 82.75 125 ASP A C 1
ATOM 1020 O O . ASP A 1 125 ? 6.309 -14.784 14.942 1.00 82.75 125 ASP A O 1
ATOM 1024 N N . GLY A 1 126 ? 6.039 -12.673 15.692 1.00 79.06 126 GLY A N 1
ATOM 1025 C CA . GLY A 1 126 ? 6.712 -12.820 16.975 1.00 79.06 126 GLY A CA 1
ATOM 1026 C C . GLY A 1 126 ? 5.783 -13.330 18.074 1.00 79.06 126 GLY A C 1
ATOM 1027 O O . GLY A 1 126 ? 6.270 -13.929 19.034 1.00 79.06 126 GLY A O 1
ATOM 1028 N N . GLY A 1 127 ? 4.472 -13.113 17.926 1.00 82.19 127 GLY A N 1
ATOM 1029 C CA . GLY A 1 127 ? 3.444 -13.520 18.887 1.00 82.19 127 GLY A CA 1
ATOM 1030 C C . GLY A 1 127 ? 3.672 -12.926 20.275 1.00 82.19 127 GLY A C 1
ATOM 1031 O O . GLY A 1 127 ? 3.464 -13.606 21.284 1.00 82.19 127 GLY A O 1
ATOM 1032 N N . SER A 1 128 ? 4.183 -11.695 20.328 1.00 83.62 128 SER A N 1
ATOM 1033 C CA . SER A 1 128 ? 4.688 -11.098 21.558 1.00 83.62 128 SER A CA 1
ATOM 1034 C C . SER A 1 128 ? 3.550 -10.472 22.367 1.00 83.62 128 SER A C 1
ATOM 1036 O O . SER A 1 128 ? 2.645 -9.831 21.825 1.00 83.62 128 SER A O 1
ATOM 1038 N N . TYR A 1 129 ? 3.592 -10.612 23.696 1.00 86.06 129 TYR A N 1
ATOM 1039 C CA . TYR A 1 129 ? 2.600 -9.940 24.540 1.00 86.06 129 TYR A CA 1
ATOM 1040 C C . TYR A 1 129 ? 2.744 -8.410 24.482 1.00 86.06 129 TYR A C 1
ATOM 1042 O O . TYR A 1 129 ? 1.770 -7.706 24.745 1.00 86.06 129 TYR A O 1
ATOM 1050 N N . VAL A 1 130 ? 3.936 -7.901 24.140 1.00 89.12 130 VAL A N 1
ATOM 1051 C CA . VAL A 1 130 ? 4.213 -6.465 23.996 1.00 89.12 130 VAL A CA 1
ATOM 1052 C C . VAL A 1 130 ? 3.445 -5.902 22.808 1.00 89.12 130 VAL A C 1
ATOM 1054 O O . VAL A 1 130 ? 2.726 -4.920 22.972 1.00 89.12 130 VAL A O 1
ATOM 1057 N N . THR A 1 131 ? 3.503 -6.577 21.657 1.00 90.31 131 THR A N 1
ATOM 1058 C CA . THR A 1 131 ? 2.733 -6.214 20.460 1.00 90.31 131 THR A CA 1
ATOM 1059 C C . THR A 1 131 ? 1.239 -6.256 20.754 1.00 90.31 131 THR A C 1
ATOM 1061 O O . THR A 1 131 ? 0.529 -5.300 20.466 1.00 90.31 131 THR A O 1
ATOM 1064 N N . LEU A 1 132 ? 0.743 -7.323 21.389 1.00 90.81 132 LEU A N 1
ATOM 1065 C CA . LEU A 1 132 ? -0.680 -7.416 21.722 1.00 90.81 132 LEU A CA 1
ATOM 1066 C C . LEU A 1 132 ? -1.136 -6.308 22.686 1.00 90.81 132 LEU A C 1
ATOM 1068 O O . LEU A 1 132 ? -2.218 -5.748 22.515 1.00 90.81 132 LEU A O 1
ATOM 1072 N N . TYR A 1 133 ? -0.333 -5.996 23.705 1.00 92.00 133 TYR A N 1
ATOM 1073 C CA . TYR A 1 133 ? -0.610 -4.870 24.595 1.00 92.00 133 TYR A CA 1
ATOM 1074 C C . TYR A 1 133 ? -0.646 -3.556 23.811 1.00 92.00 133 TYR A C 1
ATOM 1076 O O . TYR A 1 133 ? -1.587 -2.784 23.971 1.00 92.00 133 TYR A O 1
ATOM 1084 N N . ALA A 1 134 ? 0.323 -3.342 22.916 1.00 93.75 134 ALA A N 1
ATOM 1085 C CA . ALA A 1 134 ? 0.384 -2.150 22.082 1.00 93.75 134 ALA A CA 1
ATOM 1086 C C . ALA A 1 134 ? -0.870 -1.991 21.212 1.00 93.75 134 ALA A C 1
ATOM 1088 O O . ALA A 1 134 ? -1.420 -0.899 21.143 1.00 93.75 134 ALA A O 1
ATOM 1089 N N . VAL A 1 135 ? -1.390 -3.084 20.645 1.00 94.81 135 VAL A N 1
ATOM 1090 C CA . VAL A 1 135 ? -2.646 -3.079 19.874 1.00 94.81 135 VAL A CA 1
ATOM 1091 C C . VAL A 1 135 ? -3.843 -2.665 20.733 1.00 94.81 135 VAL A C 1
ATOM 1093 O O . VAL A 1 135 ? -4.704 -1.914 20.277 1.00 94.81 135 VAL A O 1
ATOM 1096 N N . ARG A 1 136 ? -3.914 -3.128 21.986 1.00 94.00 136 ARG A N 1
ATOM 1097 C CA . ARG A 1 136 ? -4.993 -2.743 22.910 1.00 94.00 136 ARG A CA 1
ATOM 1098 C C . ARG A 1 136 ? -4.912 -1.265 23.293 1.00 94.00 136 ARG A C 1
ATOM 1100 O O . ARG A 1 136 ? -5.945 -0.602 23.339 1.00 94.00 136 ARG A O 1
ATOM 1107 N N . GLU A 1 137 ? -3.712 -0.738 23.525 1.00 93.94 137 GLU A N 1
ATOM 1108 C CA . GLU A 1 137 ? -3.514 0.698 23.763 1.00 93.94 137 GLU A CA 1
ATOM 1109 C C . GLU A 1 137 ? -3.813 1.531 22.508 1.00 93.94 137 GLU A C 1
ATOM 1111 O O . GLU A 1 137 ? -4.493 2.553 22.598 1.00 93.94 137 GLU A O 1
ATOM 1116 N N . ALA A 1 138 ? -3.419 1.057 21.323 1.00 95.00 138 ALA A N 1
ATOM 1117 C CA . ALA A 1 138 ? -3.728 1.707 20.052 1.00 95.00 138 ALA A CA 1
ATOM 1118 C C . ALA A 1 138 ? -5.238 1.782 19.809 1.00 95.00 138 ALA A C 1
ATOM 1120 O O . ALA A 1 138 ? -5.735 2.818 19.378 1.00 95.00 138 ALA A O 1
ATOM 1121 N N . TRP A 1 139 ? -5.992 0.733 20.154 1.00 93.56 139 TRP A N 1
ATOM 1122 C CA . TRP A 1 139 ? -7.455 0.761 20.102 1.00 93.56 139 TRP A CA 1
ATOM 1123 C C . TRP A 1 139 ? -8.052 1.825 21.031 1.00 93.56 139 TRP A C 1
ATOM 1125 O O . TRP A 1 139 ? -8.959 2.555 20.627 1.00 93.56 139 TRP A O 1
ATOM 1135 N N . LYS A 1 140 ? -7.540 1.958 22.264 1.00 92.12 140 LYS A N 1
ATOM 1136 C CA . LYS A 1 140 ? -7.992 2.999 23.205 1.00 92.12 140 LYS A CA 1
ATOM 1137 C C . LYS A 1 140 ? -7.729 4.399 22.657 1.00 92.12 140 LYS A C 1
ATOM 1139 O O . LYS A 1 140 ? -8.632 5.231 22.696 1.00 92.12 140 LYS A O 1
ATOM 1144 N N . PHE A 1 141 ? -6.536 4.636 22.113 1.00 93.56 141 PHE A N 1
ATOM 1145 C CA . PHE A 1 141 ? -6.183 5.907 21.483 1.00 93.56 141 PHE A CA 1
ATOM 1146 C C . PHE A 1 141 ? -7.040 6.186 20.235 1.00 93.56 141 PHE A C 1
ATOM 1148 O O . PHE A 1 141 ? -7.595 7.276 20.087 1.00 93.56 141 PHE A O 1
ATOM 1155 N N . ALA A 1 142 ? -7.242 5.179 19.378 1.00 93.50 142 ALA A N 1
ATOM 1156 C CA . ALA A 1 142 ? -8.025 5.282 18.148 1.00 93.50 142 ALA A CA 1
ATOM 1157 C C . ALA A 1 142 ? -9.473 5.736 18.391 1.00 93.50 142 ALA A C 1
ATOM 1159 O O . ALA A 1 142 ? -10.051 6.410 17.543 1.00 93.50 142 ALA A O 1
ATOM 1160 N N . ARG A 1 143 ? -10.062 5.423 19.552 1.00 90.50 143 ARG A N 1
ATOM 1161 C CA . ARG A 1 143 ? -11.414 5.885 19.916 1.00 90.50 143 ARG A CA 1
ATOM 1162 C C . ARG A 1 143 ? -11.527 7.399 20.058 1.00 90.50 143 ARG A C 1
ATOM 1164 O O . ARG A 1 143 ? -12.613 7.927 19.856 1.00 90.50 143 ARG A O 1
ATOM 1171 N N . LEU A 1 144 ? -10.439 8.073 20.422 1.00 91.31 144 LEU A N 1
ATOM 1172 C CA . LEU A 1 144 ? -10.376 9.532 20.480 1.00 91.31 144 LEU A CA 1
ATOM 1173 C C . LEU A 1 144 ? -9.935 10.093 19.123 1.00 91.31 144 LEU A C 1
ATOM 1175 O O . LEU A 1 144 ? -10.531 11.034 18.607 1.00 91.31 144 LEU A O 1
ATOM 1179 N N . TRP A 1 145 ? -8.936 9.455 18.509 1.00 93.06 145 TRP A N 1
ATOM 1180 C CA . TRP A 1 145 ? -8.317 9.915 17.269 1.00 93.06 145 TRP A CA 1
ATOM 1181 C C . TRP A 1 145 ? -9.217 9.813 16.031 1.00 93.06 145 TRP A C 1
ATOM 1183 O O . TRP A 1 145 ? -9.267 10.743 15.232 1.00 93.06 145 TRP A O 1
ATOM 1193 N N . ILE A 1 146 ? -9.943 8.705 15.844 1.00 92.62 146 ILE A N 1
ATOM 1194 C CA . ILE A 1 146 ? -10.749 8.482 14.632 1.00 92.62 146 ILE A CA 1
ATOM 1195 C C . ILE A 1 146 ? -11.912 9.481 14.527 1.00 92.62 146 ILE A C 1
ATOM 1197 O O . ILE A 1 146 ? -12.049 10.085 13.460 1.00 92.62 146 ILE A O 1
ATOM 1201 N N . PRO A 1 147 ? -12.734 9.706 15.576 1.00 91.12 147 PRO A N 1
ATOM 1202 C CA . PRO A 1 147 ? -13.767 10.739 15.531 1.00 91.12 147 PRO A CA 1
ATOM 1203 C C . PRO A 1 147 ? -13.186 12.130 15.276 1.00 91.12 147 PRO A C 1
ATOM 1205 O O . PRO A 1 147 ? -13.702 12.841 14.422 1.00 91.12 147 PRO A O 1
ATOM 1208 N N . PHE A 1 148 ? -12.069 12.476 15.925 1.00 90.69 148 PHE A N 1
ATOM 1209 C CA . PHE A 1 148 ? -11.361 13.738 15.695 1.00 90.69 148 PHE A CA 1
ATOM 1210 C C . PHE A 1 148 ? -10.955 13.902 14.220 1.00 90.69 148 PHE A C 1
ATOM 1212 O O . PHE A 1 148 ? -11.297 14.895 13.579 1.00 90.69 148 PHE A O 1
ATOM 1219 N N . CYS A 1 149 ? -10.337 12.878 13.625 1.00 90.88 149 CYS A N 1
ATOM 1220 C CA . CYS A 1 149 ? -9.951 12.903 12.215 1.00 90.88 149 CYS A CA 1
ATOM 1221 C C . CYS A 1 149 ? -11.142 13.041 11.255 1.00 90.88 149 CYS A C 1
ATOM 1223 O O . CYS A 1 149 ? -11.003 13.625 10.179 1.00 90.88 149 CYS A O 1
ATOM 1225 N N . ARG A 1 150 ? -12.295 12.453 11.591 1.00 89.44 150 ARG A N 1
ATO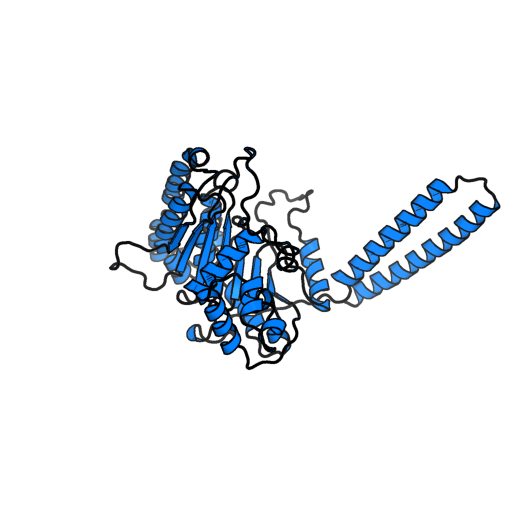M 1226 C CA . ARG A 1 150 ? -13.508 12.522 10.762 1.00 89.44 150 ARG A CA 1
ATOM 1227 C C . ARG A 1 150 ? -14.202 13.872 10.886 1.00 89.44 150 ARG A C 1
ATOM 1229 O O . ARG A 1 150 ? -14.500 14.466 9.858 1.00 89.44 150 ARG A O 1
ATOM 1236 N N . ASN A 1 151 ? -14.393 14.365 12.107 1.00 89.38 151 ASN A N 1
ATOM 1237 C CA . ASN A 1 151 ? -15.072 15.635 12.375 1.00 89.38 151 ASN A CA 1
ATOM 1238 C C . ASN A 1 151 ? -14.362 16.820 11.712 1.00 89.38 151 ASN A C 1
ATOM 1240 O O . ASN A 1 151 ? -15.020 17.721 11.200 1.00 89.38 151 ASN A O 1
ATOM 1244 N N . TYR A 1 152 ? -13.028 16.792 11.687 1.00 87.94 152 TYR A N 1
ATOM 1245 C CA . TYR A 1 152 ? -12.208 17.861 11.114 1.00 87.94 152 TYR A CA 1
ATOM 1246 C C . TYR A 1 152 ? -11.631 17.527 9.732 1.00 87.94 152 TYR A C 1
ATOM 1248 O O . TYR A 1 152 ? -10.812 18.282 9.217 1.00 87.94 152 TYR A O 1
ATOM 1256 N N . GLU A 1 153 ? -12.043 16.412 9.116 1.00 87.56 153 GLU A N 1
ATOM 1257 C CA . GLU A 1 153 ? -11.587 15.987 7.781 1.00 87.56 153 GLU A CA 1
ATOM 1258 C C . GLU A 1 153 ? -10.055 16.043 7.611 1.00 87.56 153 GLU A C 1
ATOM 1260 O O . GLU A 1 153 ? -9.535 16.473 6.578 1.00 87.56 153 GLU A O 1
ATOM 1265 N N . LEU A 1 154 ? -9.310 15.613 8.636 1.00 87.81 154 LEU A N 1
ATOM 1266 C CA . LEU A 1 154 ? -7.852 15.743 8.643 1.00 87.81 154 LEU A CA 1
ATOM 1267 C C . LEU A 1 154 ? -7.232 15.015 7.450 1.00 87.81 154 LEU A C 1
ATOM 1269 O O . LEU A 1 154 ? -7.614 13.886 7.131 1.00 87.81 154 LEU A O 1
ATOM 1273 N N . LYS A 1 155 ? -6.254 15.642 6.795 1.00 85.81 155 LYS A N 1
ATOM 1274 C CA . LYS A 1 155 ? -5.509 14.993 5.707 1.00 85.81 155 LYS A CA 1
ATOM 1275 C C . LYS A 1 155 ? -4.503 13.990 6.260 1.00 85.81 155 LYS A C 1
ATOM 1277 O O . LYS A 1 155 ? -4.441 12.865 5.788 1.00 85.81 155 LYS A O 1
ATOM 1282 N N . ILE A 1 156 ? -3.751 14.371 7.291 1.00 88.00 156 ILE A N 1
ATOM 1283 C CA . ILE A 1 156 ? -2.740 13.506 7.899 1.00 88.00 156 ILE A CA 1
ATOM 1284 C C . ILE A 1 156 ? -3.415 12.623 8.950 1.00 88.00 156 ILE A C 1
ATOM 1286 O O . ILE A 1 156 ? -3.908 13.107 9.963 1.00 88.00 156 ILE A O 1
ATOM 1290 N N . ARG A 1 157 ? -3.459 11.316 8.680 1.00 90.88 157 ARG A N 1
ATOM 1291 C CA . ARG A 1 157 ? -4.126 10.317 9.533 1.00 90.88 157 ARG A CA 1
ATOM 1292 C C . ARG A 1 157 ? -3.186 9.559 10.460 1.00 90.88 157 ARG A C 1
ATOM 1294 O O . ARG A 1 157 ? -3.626 9.009 11.468 1.00 90.88 157 ARG A O 1
ATOM 1301 N N . CYS A 1 158 ? -1.905 9.514 10.105 1.00 92.62 158 CYS A N 1
ATOM 1302 C CA . CYS A 1 158 ? -0.861 8.963 10.954 1.00 92.62 158 CYS A CA 1
ATOM 1303 C C . CYS A 1 158 ? -0.614 9.915 12.136 1.00 92.62 158 CYS A C 1
ATOM 1305 O O . CYS A 1 158 ? -0.267 11.072 11.884 1.00 92.62 158 CYS A O 1
ATOM 1307 N N . PRO A 1 159 ? -0.784 9.467 13.395 1.00 92.69 159 PRO A N 1
ATOM 1308 C CA . PRO A 1 159 ? -0.618 10.332 14.561 1.00 92.69 159 PRO A CA 1
ATOM 1309 C C . PRO A 1 159 ? 0.779 10.950 14.640 1.00 92.69 159 PRO A C 1
ATOM 1311 O O . PRO A 1 159 ? 0.903 12.162 14.762 1.00 92.69 159 PRO A O 1
ATOM 1314 N N . GLU A 1 160 ? 1.831 10.144 14.494 1.00 91.69 160 GLU A N 1
ATOM 1315 C CA . GLU A 1 160 ? 3.216 10.626 14.524 1.00 91.69 160 GLU A CA 1
ATOM 1316 C C . GLU A 1 160 ? 3.472 11.720 13.494 1.00 91.69 160 GLU A C 1
ATOM 1318 O O . GLU A 1 160 ? 3.946 12.798 13.837 1.00 91.69 160 GLU A O 1
ATOM 1323 N N . SER A 1 161 ? 3.070 11.487 12.245 1.00 88.38 161 SER A N 1
ATOM 1324 C CA . SER A 1 161 ? 3.243 12.469 11.176 1.00 88.38 161 SER A CA 1
ATOM 1325 C C . SER A 1 161 ? 2.398 13.724 11.387 1.00 88.38 161 SER A C 1
ATOM 1327 O O . SER A 1 161 ? 2.817 14.795 10.970 1.00 88.38 161 SER A O 1
ATOM 1329 N N . TYR A 1 162 ? 1.231 13.615 12.030 1.00 88.81 162 TYR A N 1
ATOM 1330 C CA . TYR A 1 162 ? 0.401 14.770 12.371 1.00 88.81 162 TYR A CA 1
ATOM 1331 C C . TYR A 1 162 ? 1.037 15.614 13.482 1.00 88.81 162 TYR A C 1
ATOM 1333 O O . TYR A 1 162 ? 1.146 16.826 13.338 1.00 88.81 162 TYR A O 1
ATOM 1341 N N . PHE A 1 163 ? 1.501 14.986 14.567 1.00 88.31 163 PHE A N 1
ATOM 1342 C CA . PHE A 1 163 ? 2.095 15.691 15.708 1.00 88.31 163 PHE A CA 1
ATOM 1343 C C . PHE A 1 163 ? 3.540 16.155 15.469 1.00 88.31 163 PHE A C 1
ATOM 1345 O O . PHE A 1 163 ? 4.021 17.013 16.203 1.00 88.31 163 PHE A O 1
ATOM 1352 N N . SER A 1 164 ? 4.236 15.600 14.473 1.00 84.12 164 SER A N 1
ATOM 1353 C CA . SER A 1 164 ? 5.559 16.071 14.034 1.00 84.12 164 SER A CA 1
ATOM 1354 C C . SER A 1 164 ? 5.513 17.120 12.920 1.00 84.12 164 SER A C 1
ATOM 1356 O O . SER A 1 164 ? 6.546 17.718 12.632 1.00 84.12 164 SER A O 1
ATOM 1358 N N . ALA A 1 165 ? 4.365 17.334 12.269 1.00 76.50 165 ALA A N 1
ATOM 1359 C CA . ALA A 1 165 ? 4.220 18.377 11.257 1.00 76.50 165 ALA A CA 1
ATOM 1360 C C . ALA A 1 165 ? 4.148 19.770 11.904 1.00 76.50 165 ALA A C 1
ATOM 1362 O O . ALA A 1 165 ? 3.602 19.925 12.998 1.00 76.50 165 ALA A O 1
ATOM 1363 N N . ASP A 1 166 ? 4.659 20.792 11.209 1.00 64.88 166 ASP A N 1
ATOM 1364 C CA . ASP A 1 166 ? 4.556 22.182 11.661 1.00 64.88 166 ASP A CA 1
ATOM 1365 C C . ASP A 1 166 ? 3.077 22.571 11.831 1.00 64.88 166 ASP A C 1
ATOM 1367 O O . ASP A 1 166 ? 2.276 22.383 10.906 1.00 64.88 166 ASP A O 1
ATOM 1371 N N . GLU A 1 167 ? 2.725 23.133 12.996 1.00 57.91 167 GLU A N 1
ATOM 1372 C CA . GLU A 1 167 ? 1.337 23.438 13.396 1.00 57.91 167 GLU A CA 1
ATOM 1373 C C . GLU A 1 167 ? 0.594 24.323 12.376 1.00 57.91 167 GLU A C 1
ATOM 1375 O O . GLU A 1 167 ? -0.616 24.194 12.206 1.00 57.91 167 GLU A O 1
ATOM 1380 N N . GLU A 1 168 ? 1.315 25.176 11.640 1.00 51.50 168 GLU A N 1
ATOM 1381 C CA . GLU A 1 168 ? 0.743 26.046 10.601 1.00 51.50 168 GLU A CA 1
ATOM 1382 C C . GLU A 1 168 ? 0.311 25.280 9.336 1.00 51.50 168 GLU A C 1
ATOM 1384 O O . GLU A 1 168 ? -0.607 25.708 8.641 1.00 51.50 168 GLU A O 1
ATOM 1389 N N . SER A 1 169 ? 0.929 24.132 9.037 1.00 54.44 169 SER A N 1
ATOM 1390 C CA . SER A 1 169 ? 0.693 23.378 7.794 1.00 54.44 169 SER A CA 1
ATOM 1391 C C . SER A 1 169 ? -0.423 22.332 7.899 1.00 54.44 169 SER A C 1
ATOM 1393 O O . SER A 1 169 ? -1.086 22.025 6.904 1.00 54.44 169 SER A O 1
ATOM 1395 N N . ALA A 1 170 ? -0.645 21.781 9.096 1.00 55.44 170 ALA A N 1
ATOM 1396 C CA . ALA A 1 170 ? -1.661 20.756 9.329 1.00 55.44 170 ALA A CA 1
ATOM 1397 C C . ALA A 1 170 ? -3.065 21.357 9.534 1.00 55.44 170 ALA A C 1
ATOM 1399 O O . ALA A 1 170 ? -4.056 20.758 9.106 1.00 55.44 170 ALA A O 1
ATOM 1400 N N . ASP A 1 171 ? -3.138 22.563 10.116 1.00 62.91 171 ASP A N 1
ATOM 1401 C CA . ASP A 1 171 ? -4.355 23.100 10.738 1.00 62.91 171 ASP A CA 1
ATOM 1402 C C . ASP A 1 171 ? -4.762 24.503 10.221 1.00 62.91 171 ASP A C 1
ATOM 1404 O O . ASP A 1 171 ? -5.600 25.177 10.830 1.00 62.91 171 ASP A O 1
ATOM 1408 N N . GLU A 1 172 ? -4.235 24.953 9.071 1.00 63.00 172 GLU A N 1
ATOM 1409 C CA . GLU A 1 172 ? -4.516 26.289 8.493 1.00 63.00 172 GLU A CA 1
ATOM 1410 C C . GLU A 1 172 ? -6.032 26.559 8.347 1.00 63.00 172 GLU A C 1
ATOM 1412 O O . GLU A 1 172 ? -6.521 27.666 8.567 1.00 63.00 172 GLU A O 1
ATOM 1417 N N . LYS A 1 173 ? -6.817 25.509 8.060 1.00 70.12 173 LYS A N 1
ATOM 1418 C CA . LYS A 1 173 ? -8.282 25.579 7.897 1.00 70.12 173 LYS A CA 1
ATOM 1419 C C . LYS A 1 173 ? -9.038 25.803 9.218 1.00 70.12 173 LYS A C 1
ATOM 1421 O O . LYS A 1 173 ? -10.178 26.260 9.187 1.00 70.12 173 LYS A O 1
ATOM 1426 N N . PHE A 1 174 ? -8.427 25.481 10.359 1.00 71.06 174 PHE A N 1
ATOM 1427 C CA . PHE A 1 174 ? -9.043 25.530 11.693 1.00 71.06 174 PHE A CA 1
ATOM 1428 C C . PHE A 1 174 ? -8.344 26.509 12.643 1.00 71.06 174 PHE A C 1
ATOM 1430 O O . PHE A 1 174 ? -8.679 26.571 13.830 1.00 71.06 174 PHE A O 1
ATOM 1437 N N . THR A 1 175 ? -7.404 27.308 12.129 1.00 65.00 175 THR A N 1
ATOM 1438 C CA . THR A 1 175 ? -6.689 28.320 12.908 1.00 65.00 175 THR A CA 1
ATOM 1439 C C . THR A 1 175 ? -7.691 29.295 13.543 1.00 65.00 175 THR A C 1
ATOM 1441 O O . THR A 1 175 ? -8.437 29.984 12.851 1.00 65.00 175 THR A O 1
ATOM 1444 N N . GLY A 1 176 ? -7.739 29.327 14.879 1.00 65.75 176 GLY A N 1
ATOM 1445 C CA . GLY A 1 176 ? -8.662 30.171 15.654 1.00 65.75 176 GLY A CA 1
ATOM 1446 C C . GLY A 1 176 ? -9.995 29.523 16.062 1.00 65.75 176 GLY A C 1
ATOM 1447 O O . GLY A 1 176 ? -10.789 30.176 16.740 1.00 65.75 176 GLY A O 1
ATOM 1448 N N . CYS A 1 177 ? -10.253 28.255 15.718 1.00 79.44 177 CYS A N 1
ATOM 1449 C CA . CYS A 1 177 ? -11.448 27.532 16.166 1.00 79.44 177 CYS A CA 1
ATOM 1450 C C . CYS A 1 177 ? -11.259 26.984 17.594 1.00 79.44 177 CYS A C 1
ATOM 1452 O O . CYS A 1 177 ? -10.513 26.029 17.809 1.00 79.44 177 CYS A O 1
ATOM 1454 N N . SER A 1 178 ? -11.943 27.568 18.584 1.00 80.25 178 SER A N 1
ATOM 1455 C CA . SER A 1 178 ? -11.788 27.191 20.001 1.00 80.25 178 SER A CA 1
ATOM 1456 C C . SER A 1 178 ? -12.166 25.737 20.295 1.00 80.25 178 SER A C 1
ATOM 1458 O O . SER A 1 178 ? -11.518 25.098 21.118 1.00 80.25 178 SER A O 1
ATOM 1460 N N . GLU A 1 179 ? -13.181 25.211 19.606 1.00 85.12 179 GLU A N 1
ATOM 1461 C CA . GLU A 1 179 ? -13.619 23.814 19.723 1.00 85.12 179 GLU A CA 1
ATOM 1462 C C . GLU A 1 179 ? -12.531 22.846 19.242 1.00 85.12 179 GLU A C 1
ATOM 1464 O O . GLU A 1 179 ? -12.201 21.898 19.942 1.00 85.12 179 GLU A O 1
ATOM 1469 N N . PHE A 1 180 ? -11.883 23.156 18.114 1.00 84.88 180 PHE A N 1
ATOM 1470 C CA . PHE A 1 180 ? -10.782 22.354 17.578 1.00 84.88 180 PHE A CA 1
ATOM 1471 C C . PHE A 1 180 ? -9.586 22.323 18.532 1.00 84.88 180 PHE A C 1
ATOM 1473 O O . PHE A 1 180 ? -9.009 21.267 18.771 1.00 84.88 180 PHE A O 1
ATOM 1480 N N . VAL A 1 181 ? -9.227 23.471 19.120 1.00 83.38 181 VAL A N 1
ATOM 1481 C CA . VAL A 1 181 ? -8.134 23.550 20.101 1.00 83.38 181 VAL A CA 1
ATOM 1482 C C . VAL A 1 181 ? -8.458 22.730 21.352 1.00 83.38 181 VAL A C 1
ATOM 1484 O O . VAL A 1 181 ? -7.585 22.023 21.855 1.00 83.38 181 VAL A O 1
ATOM 1487 N N . ALA A 1 182 ? -9.699 22.796 21.841 1.00 85.00 182 ALA A N 1
ATOM 1488 C CA . ALA A 1 182 ? -10.139 22.005 22.986 1.00 85.00 182 ALA A CA 1
ATOM 1489 C C . ALA A 1 182 ? -10.095 20.498 22.680 1.00 85.00 182 ALA A C 1
ATOM 1491 O O . ALA A 1 182 ? -9.509 19.739 23.451 1.00 85.00 182 ALA A O 1
ATOM 1492 N N . ASP A 1 183 ? -10.626 20.073 21.532 1.00 85.31 183 ASP A N 1
ATOM 1493 C CA . ASP A 1 183 ? -10.628 18.670 21.113 1.00 85.31 183 ASP A CA 1
ATOM 1494 C C . ASP A 1 183 ? -9.209 18.141 20.855 1.00 85.31 183 ASP A C 1
ATOM 1496 O O . ASP A 1 183 ? -8.875 17.033 21.280 1.00 85.31 183 ASP A O 1
ATOM 1500 N N . ARG A 1 184 ? -8.324 18.951 20.256 1.00 85.81 184 ARG A N 1
ATOM 1501 C CA . ARG A 1 184 ? -6.902 18.615 20.061 1.00 85.81 184 ARG A CA 1
ATOM 1502 C C . ARG A 1 184 ? -6.187 18.387 21.394 1.00 85.81 184 ARG A C 1
ATOM 1504 O O . ARG A 1 184 ? -5.392 17.459 21.496 1.00 85.81 184 ARG A O 1
ATOM 1511 N N . GLN A 1 185 ? -6.490 19.174 22.432 1.00 84.44 185 GLN A N 1
ATOM 1512 C CA . GLN A 1 185 ? -5.908 18.998 23.773 1.00 84.44 185 GLN A CA 1
ATOM 1513 C C . GLN A 1 185 ? -6.357 17.704 24.471 1.00 84.44 185 GLN A C 1
ATOM 1515 O O . GLN A 1 185 ? -5.647 17.199 25.342 1.00 84.44 185 GLN A O 1
ATOM 1520 N N . ILE A 1 186 ? -7.513 17.147 24.097 1.00 87.06 186 ILE A N 1
ATOM 1521 C CA . ILE A 1 186 ? -7.983 15.851 24.611 1.00 87.06 186 ILE A CA 1
ATOM 1522 C C . ILE A 1 186 ? -7.142 14.701 24.032 1.00 87.06 186 ILE A C 1
ATOM 1524 O O . ILE A 1 186 ? -6.965 13.670 24.691 1.00 87.06 186 ILE A O 1
ATOM 1528 N N . ILE A 1 187 ? -6.590 14.868 22.825 1.00 87.81 187 ILE A N 1
ATOM 1529 C CA . ILE A 1 187 ? -5.754 13.859 22.171 1.00 87.81 187 ILE A CA 1
ATOM 1530 C C . ILE A 1 187 ? -4.375 13.796 22.841 1.00 87.81 187 ILE A C 1
ATOM 1532 O O . ILE A 1 187 ? -3.444 14.533 22.527 1.00 87.81 187 ILE A O 1
ATOM 1536 N N . LYS A 1 188 ? -4.224 12.843 23.759 1.00 88.62 188 LYS A N 1
ATOM 1537 C CA . LYS A 1 188 ? -2.999 12.612 24.537 1.00 88.62 188 LYS A CA 1
ATOM 1538 C C . LYS A 1 188 ? -2.037 11.653 23.829 1.00 88.62 188 LYS A C 1
ATOM 1540 O O . LYS A 1 188 ? -1.796 10.542 24.298 1.00 88.62 188 LYS A O 1
ATOM 1545 N N . TYR A 1 189 ? -1.484 12.070 22.690 1.00 91.56 189 TYR A N 1
ATOM 1546 C CA . TYR A 1 189 ? -0.534 11.236 21.937 1.00 91.56 189 TYR A CA 1
ATOM 1547 C C . TYR A 1 189 ? 0.760 10.949 22.719 1.00 91.56 189 TYR A C 1
ATOM 1549 O O . TYR A 1 189 ? 1.231 9.815 22.717 1.00 91.56 189 TYR A O 1
ATOM 1557 N N . ALA A 1 190 ? 1.268 11.918 23.487 1.00 90.81 190 ALA A N 1
ATOM 1558 C CA . ALA A 1 190 ? 2.452 11.722 24.330 1.00 90.81 190 ALA A CA 1
ATOM 1559 C C . ALA A 1 190 ? 2.257 10.626 25.401 1.00 90.81 190 ALA A C 1
ATOM 1561 O O . ALA A 1 190 ? 3.151 9.814 25.621 1.00 90.81 190 ALA A O 1
ATOM 1562 N N . GLU A 1 191 ? 1.072 10.544 26.023 1.00 92.31 191 GLU A N 1
ATOM 1563 C CA . GLU A 1 191 ? 0.757 9.484 27.001 1.00 92.31 191 GLU A CA 1
ATOM 1564 C C . GLU A 1 191 ? 0.704 8.103 26.333 1.00 92.31 191 GLU A C 1
ATOM 1566 O O . GLU A 1 191 ? 1.138 7.105 26.910 1.00 92.31 191 GLU A O 1
ATOM 1571 N N . PHE A 1 192 ? 0.198 8.043 25.098 1.00 93.31 192 PHE A N 1
ATOM 1572 C CA . PHE A 1 192 ? 0.203 6.824 24.296 1.00 93.31 192 PHE A CA 1
ATOM 1573 C C . PHE A 1 192 ? 1.633 6.380 23.948 1.00 93.31 192 PHE A C 1
ATOM 1575 O O . PHE A 1 192 ? 1.958 5.205 24.129 1.00 93.31 192 PHE A O 1
ATOM 1582 N N . GLN A 1 193 ? 2.502 7.304 23.525 1.00 93.00 193 GLN A N 1
ATOM 1583 C CA . GLN A 1 193 ? 3.916 7.017 23.259 1.00 93.00 193 GLN A CA 1
ATOM 1584 C C . GLN A 1 193 ? 4.623 6.471 24.506 1.00 93.00 193 GLN A C 1
ATOM 1586 O O . GLN A 1 193 ? 5.203 5.385 24.455 1.00 93.00 193 GLN A O 1
ATOM 1591 N N . GLU A 1 194 ? 4.489 7.152 25.647 1.00 92.00 194 GLU A N 1
ATOM 1592 C CA . GLU A 1 194 ? 5.104 6.732 26.912 1.00 92.00 194 GLU A CA 1
ATOM 1593 C C . GLU A 1 194 ? 4.624 5.334 27.346 1.00 92.00 194 GLU A C 1
ATOM 1595 O O . GLU A 1 194 ? 5.418 4.493 27.784 1.00 92.00 194 GLU A O 1
ATOM 1600 N N . ALA A 1 195 ? 3.328 5.039 27.187 1.00 90.94 195 ALA A N 1
ATOM 1601 C CA . ALA A 1 195 ? 2.763 3.733 27.519 1.00 90.94 195 ALA A CA 1
ATOM 1602 C C . ALA A 1 195 ? 3.370 2.595 26.679 1.00 90.94 195 ALA A C 1
ATOM 1604 O O . ALA A 1 195 ? 3.605 1.498 27.203 1.00 90.94 195 ALA A O 1
ATOM 1605 N N . LEU A 1 196 ? 3.638 2.843 25.392 1.00 90.88 196 LEU A N 1
ATOM 1606 C CA . LEU A 1 196 ? 4.276 1.868 24.509 1.00 90.88 196 LEU A CA 1
ATOM 1607 C C . LEU A 1 196 ? 5.768 1.714 24.809 1.00 90.88 196 LEU A C 1
ATOM 1609 O O . LEU A 1 196 ? 6.252 0.583 24.919 1.00 90.88 196 LEU A O 1
ATOM 1613 N N . GLU A 1 197 ? 6.484 2.818 25.013 1.00 88.06 197 GLU A N 1
ATOM 1614 C CA . GLU A 1 197 ? 7.910 2.810 25.347 1.00 88.06 197 GLU A CA 1
ATOM 1615 C C . GLU A 1 197 ? 8.176 2.056 26.651 1.00 88.06 197 GLU A C 1
ATOM 1617 O O . GLU A 1 197 ? 9.030 1.165 26.697 1.00 88.06 197 GLU A O 1
ATOM 1622 N N . LYS A 1 198 ? 7.375 2.308 27.691 1.00 87.06 198 LYS A N 1
ATOM 1623 C CA . LYS A 1 198 ? 7.492 1.621 28.983 1.00 87.06 198 LYS A CA 1
ATOM 1624 C C . LYS A 1 198 ? 7.345 0.104 28.863 1.00 87.06 198 LYS A C 1
ATOM 1626 O O . LYS A 1 198 ? 8.030 -0.638 29.568 1.00 87.06 198 LYS A O 1
ATOM 1631 N N . ASN A 1 199 ? 6.465 -0.373 27.983 1.00 82.56 199 ASN A N 1
ATOM 1632 C CA . ASN A 1 199 ? 6.266 -1.808 27.779 1.00 82.56 199 ASN A CA 1
ATOM 1633 C C . ASN A 1 199 ? 7.307 -2.427 26.825 1.00 82.56 199 ASN A C 1
ATOM 1635 O O . ASN A 1 199 ? 7.614 -3.618 26.931 1.00 82.56 199 ASN A O 1
ATOM 1639 N N . SER A 1 200 ? 7.896 -1.620 25.935 1.00 79.56 200 SER A N 1
ATOM 1640 C CA . SER A 1 200 ? 8.916 -2.055 24.971 1.00 79.56 200 SER A CA 1
ATOM 1641 C C . SER A 1 200 ? 10.208 -2.553 25.631 1.00 79.56 200 SER A C 1
ATOM 1643 O O . SER A 1 200 ? 10.868 -3.439 25.090 1.00 79.56 200 SER A O 1
ATOM 1645 N N . VAL A 1 201 ? 10.525 -2.087 26.846 1.00 73.25 201 VAL A N 1
ATOM 1646 C CA . VAL A 1 201 ? 11.712 -2.510 27.618 1.00 73.25 201 VAL A CA 1
ATOM 1647 C C . VAL A 1 201 ? 11.763 -4.033 27.813 1.00 73.25 201 VAL A C 1
ATOM 1649 O O . VAL A 1 201 ? 12.840 -4.627 27.857 1.00 73.25 201 VAL A O 1
ATOM 1652 N N . ASN A 1 202 ? 10.604 -4.696 27.854 1.00 68.12 202 ASN A N 1
ATOM 1653 C CA . ASN A 1 202 ? 10.507 -6.146 28.024 1.00 68.12 202 ASN A CA 1
ATOM 1654 C C . ASN A 1 202 ? 10.368 -6.929 26.699 1.00 68.12 202 ASN A C 1
ATOM 1656 O O . ASN A 1 202 ? 10.157 -8.145 26.721 1.00 68.12 202 ASN A O 1
ATOM 1660 N N . ALA A 1 203 ? 10.513 -6.275 25.539 1.00 67.50 203 ALA A N 1
ATOM 1661 C CA . ALA A 1 203 ? 10.313 -6.872 24.214 1.00 67.50 203 ALA A CA 1
ATOM 1662 C C . ALA A 1 203 ? 11.137 -8.150 23.993 1.00 67.50 203 ALA A C 1
ATOM 1664 O O . ALA A 1 203 ? 10.592 -9.174 23.580 1.00 67.50 203 ALA A O 1
ATOM 1665 N N . ASN A 1 204 ? 12.425 -8.145 24.343 1.00 64.38 204 ASN A N 1
ATOM 1666 C CA . ASN A 1 204 ? 13.296 -9.307 24.135 1.00 64.38 204 ASN A CA 1
ATOM 1667 C C . ASN A 1 204 ? 12.928 -10.510 25.021 1.00 64.38 204 ASN A C 1
ATOM 1669 O O . ASN A 1 204 ? 13.098 -11.651 24.596 1.00 64.38 204 ASN A O 1
ATOM 1673 N N . ALA A 1 205 ? 12.394 -10.273 26.225 1.00 62.47 205 ALA A N 1
ATOM 1674 C CA . ALA A 1 205 ? 11.932 -11.332 27.126 1.00 62.47 205 ALA A CA 1
ATOM 1675 C C . ALA A 1 205 ? 10.570 -11.910 26.704 1.00 62.47 205 ALA A C 1
ATOM 1677 O O . ALA A 1 205 ? 10.239 -13.043 27.047 1.00 62.47 205 ALA A O 1
ATOM 1678 N N . SER A 1 206 ? 9.787 -11.136 25.949 1.00 63.75 206 SER A N 1
ATOM 1679 C CA . SER A 1 206 ? 8.470 -11.538 25.452 1.00 63.75 206 SER A CA 1
ATOM 1680 C C . SER A 1 206 ? 8.520 -12.488 24.255 1.00 63.75 206 SER A C 1
ATOM 1682 O O . SER A 1 206 ? 7.524 -13.147 23.951 1.00 63.75 206 SER A O 1
ATOM 1684 N N . TYR A 1 207 ? 9.668 -12.573 23.574 1.00 68.00 207 TYR A N 1
ATOM 1685 C CA . TYR A 1 207 ? 9.812 -13.407 22.392 1.00 68.00 207 TYR A CA 1
ATOM 1686 C C . TYR A 1 207 ? 9.946 -14.881 22.767 1.00 68.00 207 TYR A C 1
ATOM 1688 O O . TYR A 1 207 ? 10.954 -15.322 23.323 1.00 68.00 207 TYR A O 1
ATOM 1696 N N . SER A 1 208 ? 8.950 -15.672 22.372 1.00 67.25 208 SER A N 1
ATOM 1697 C CA . SER A 1 208 ? 9.026 -17.121 22.471 1.00 67.25 208 SER A CA 1
ATOM 1698 C C . SER A 1 208 ? 9.238 -17.752 21.101 1.00 67.25 208 SER A C 1
ATOM 1700 O O . SER A 1 208 ? 8.496 -17.511 20.151 1.00 67.25 208 SER A O 1
ATOM 1702 N N . ARG A 1 209 ? 10.208 -18.669 21.008 1.00 70.50 209 ARG A N 1
ATOM 1703 C CA . ARG A 1 209 ? 10.338 -19.560 19.839 1.00 70.50 209 ARG A CA 1
ATOM 1704 C C . ARG A 1 209 ? 9.133 -20.498 19.688 1.00 70.50 209 ARG A C 1
ATOM 1706 O O . ARG A 1 209 ? 8.929 -21.031 18.598 1.00 70.50 209 ARG A O 1
ATOM 1713 N N . ASN A 1 210 ? 8.382 -20.699 20.774 1.00 77.69 210 ASN A N 1
ATOM 1714 C CA . ASN A 1 210 ? 7.203 -21.550 20.862 1.00 77.69 210 ASN A CA 1
ATOM 1715 C C . ASN A 1 210 ? 6.012 -20.776 21.426 1.00 77.69 210 ASN A C 1
ATOM 1717 O O . ASN A 1 210 ? 5.999 -20.454 22.614 1.00 77.69 210 ASN A O 1
ATOM 1721 N N . HIS A 1 211 ? 4.989 -20.529 20.620 1.00 79.44 211 HIS A N 1
ATOM 1722 C CA . HIS A 1 211 ? 3.745 -19.948 21.117 1.00 79.44 211 HIS A CA 1
ATOM 1723 C C . HIS A 1 211 ? 2.537 -20.536 20.382 1.00 79.44 211 HIS A C 1
ATOM 1725 O O . HIS A 1 211 ? 2.643 -20.884 19.198 1.00 79.44 211 HIS A O 1
ATOM 1731 N N . PRO A 1 212 ? 1.391 -20.686 21.072 1.00 83.06 212 PRO A N 1
ATOM 1732 C CA . PRO A 1 212 ? 0.155 -21.100 20.427 1.00 83.06 212 PRO A CA 1
ATOM 1733 C C . PRO A 1 212 ? -0.330 -20.017 19.457 1.00 83.06 212 PRO A C 1
ATOM 1735 O O . PRO A 1 212 ? 0.053 -18.848 19.554 1.00 83.06 212 PRO A O 1
ATOM 1738 N N . SER A 1 213 ? -1.208 -20.405 18.532 1.00 86.31 213 SER A N 1
ATOM 1739 C CA . SER A 1 213 ? -1.952 -19.431 17.737 1.00 86.31 213 SER A CA 1
ATOM 1740 C C . SER A 1 213 ? -2.872 -18.610 18.634 1.00 86.31 213 SER A C 1
ATOM 1742 O O . SER A 1 213 ? -3.547 -19.171 19.501 1.00 86.31 213 SER A O 1
ATOM 1744 N N . ARG A 1 214 ? -2.965 -17.308 18.379 1.00 88.69 214 ARG A N 1
ATOM 1745 C CA . ARG A 1 214 ? -3.875 -16.397 19.069 1.00 88.69 214 ARG A CA 1
ATOM 1746 C C . ARG A 1 214 ? -4.585 -15.527 18.045 1.00 88.69 214 ARG A C 1
ATOM 1748 O O . ARG A 1 214 ? -3.939 -14.900 17.218 1.00 88.69 214 ARG A O 1
ATOM 1755 N N . ILE A 1 215 ? -5.907 -15.496 18.106 1.00 91.50 215 ILE A N 1
ATOM 1756 C CA . ILE A 1 215 ? -6.730 -14.578 17.319 1.00 91.50 215 ILE A CA 1
ATOM 1757 C C . ILE A 1 215 ? -7.573 -13.819 18.329 1.00 91.50 215 ILE A C 1
ATOM 1759 O O . ILE A 1 215 ? -8.280 -14.440 19.122 1.00 91.50 215 ILE A O 1
ATOM 1763 N N . GLU A 1 216 ? -7.463 -12.499 18.333 1.00 92.38 216 GLU A N 1
ATOM 1764 C C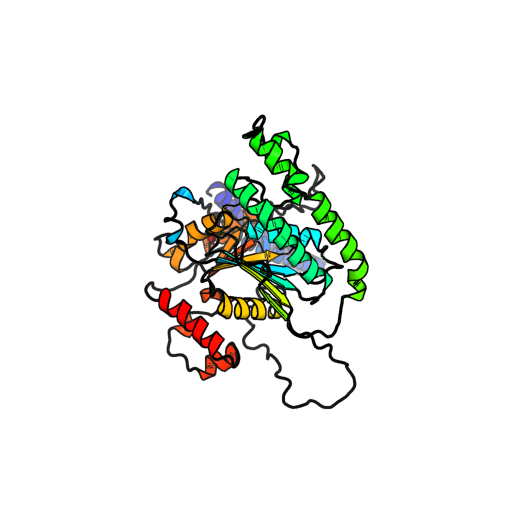A . GLU A 1 216 ? -8.180 -11.648 19.273 1.00 92.38 216 GLU A CA 1
ATOM 1765 C C . GLU A 1 216 ? -8.829 -10.492 18.520 1.00 92.38 216 GLU A C 1
ATOM 1767 O O . GLU A 1 216 ? -8.152 -9.715 17.849 1.00 92.38 216 GLU A O 1
ATOM 1772 N N . VAL A 1 217 ? -10.153 -10.396 18.618 1.00 92.56 217 VAL A N 1
ATOM 1773 C CA . VAL A 1 217 ? -10.898 -9.238 18.125 1.00 92.56 217 VAL A CA 1
ATOM 1774 C C . VAL A 1 217 ? -10.877 -8.186 19.223 1.00 92.56 217 VAL A C 1
ATOM 1776 O O . VAL A 1 217 ? -11.411 -8.406 20.312 1.00 92.56 217 VAL A O 1
ATOM 1779 N N . ILE A 1 218 ? -10.227 -7.062 18.950 1.00 91.06 218 ILE A N 1
ATOM 1780 C CA . ILE A 1 218 ? -9.968 -6.029 19.945 1.00 91.06 218 ILE A CA 1
ATOM 1781 C C . ILE A 1 218 ? -11.237 -5.203 20.110 1.00 91.06 218 ILE A C 1
ATOM 1783 O O . ILE A 1 218 ? -11.668 -4.492 19.207 1.00 91.06 218 ILE A O 1
ATOM 1787 N N . THR A 1 219 ? -11.868 -5.355 21.267 1.00 82.50 219 THR A N 1
ATOM 1788 C CA . THR A 1 219 ? -13.090 -4.652 21.663 1.00 82.50 219 THR A CA 1
ATOM 1789 C C . THR A 1 219 ? -12.987 -4.278 23.138 1.00 82.50 219 THR A C 1
ATOM 1791 O O . THR A 1 219 ? -12.151 -4.820 23.861 1.00 82.50 219 THR A O 1
ATOM 1794 N N . ASN A 1 220 ? -13.811 -3.334 23.588 1.00 66.62 220 ASN A N 1
ATOM 1795 C CA . ASN A 1 220 ? -13.914 -3.029 25.012 1.00 66.62 220 ASN A CA 1
ATOM 1796 C C . ASN A 1 220 ? -14.735 -4.092 25.751 1.00 66.62 220 ASN A C 1
ATOM 1798 O O . ASN A 1 220 ? -15.689 -4.647 25.205 1.00 66.62 220 ASN A O 1
ATOM 1802 N N . GLU A 1 221 ? -14.407 -4.285 27.027 1.00 56.91 221 GLU A N 1
ATOM 1803 C CA . GLU A 1 221 ? -15.226 -5.037 27.984 1.00 56.91 221 GLU A CA 1
ATOM 1804 C C . GLU A 1 221 ? -16.508 -4.260 28.364 1.00 56.91 221 GLU A C 1
ATOM 1806 O O . GLU A 1 221 ? -17.554 -4.867 28.597 1.00 56.91 221 GLU A O 1
ATOM 1811 N N . ASP A 1 222 ? -16.466 -2.922 28.306 1.00 55.16 222 ASP A N 1
ATOM 1812 C CA . ASP A 1 222 ? -17.599 -2.035 28.591 1.00 55.16 222 ASP A CA 1
ATOM 1813 C C . ASP A 1 222 ? -18.414 -1.732 27.324 1.00 55.16 222 ASP A C 1
ATOM 1815 O O . ASP A 1 222 ? -18.017 -0.931 26.472 1.00 55.16 222 ASP A O 1
ATOM 1819 N N . LYS A 1 223 ? -19.583 -2.370 27.200 1.00 52.84 223 LYS A N 1
ATOM 1820 C CA . LYS A 1 223 ? -20.498 -2.248 26.047 1.00 52.84 223 LYS A CA 1
ATOM 1821 C C . LYS A 1 223 ? -21.236 -0.902 25.939 1.00 52.84 223 LYS A C 1
ATOM 1823 O O . LYS A 1 223 ? -21.868 -0.660 24.913 1.00 52.84 223 LYS A O 1
ATOM 1828 N N . ASP A 1 224 ? -21.140 -0.029 26.945 1.00 46.22 224 ASP A N 1
ATOM 1829 C CA . ASP A 1 224 ? -22.133 1.037 27.165 1.00 46.22 224 ASP A CA 1
ATOM 1830 C C . ASP A 1 224 ? -21.644 2.485 26.941 1.00 46.22 224 ASP A C 1
ATOM 1832 O O . ASP A 1 224 ? -22.359 3.432 27.262 1.00 46.22 224 ASP A O 1
ATOM 1836 N N . SER A 1 225 ? -20.472 2.716 26.339 1.00 48.38 225 SER A N 1
ATOM 1837 C CA . SER A 1 225 ? -20.009 4.081 26.021 1.00 48.38 225 SER A CA 1
ATOM 1838 C C . SER A 1 225 ? -19.331 4.153 24.646 1.00 48.38 225 SER A C 1
ATOM 1840 O O . SER A 1 225 ? -18.314 3.499 24.427 1.00 48.38 225 SER A O 1
ATOM 1842 N N . TYR A 1 226 ? -19.949 4.923 23.736 1.00 51.19 226 TYR A N 1
ATOM 1843 C CA . TYR A 1 226 ? -19.649 5.226 22.316 1.00 51.19 226 TYR A CA 1
ATOM 1844 C C . TYR A 1 226 ? -18.166 5.155 21.838 1.00 51.19 226 TYR A C 1
ATOM 1846 O O . TYR A 1 226 ? -17.242 5.272 22.653 1.00 51.19 226 TYR A O 1
ATOM 1854 N N . PRO A 1 227 ? -17.898 5.017 20.509 1.00 53.09 227 PRO A N 1
ATOM 1855 C CA . PRO A 1 227 ? -18.807 5.177 19.358 1.00 53.09 227 PRO A CA 1
ATOM 1856 C C . PRO A 1 227 ? -19.179 3.880 18.613 1.00 53.09 227 PRO A C 1
ATOM 1858 O O . PRO A 1 227 ? -18.391 2.945 18.510 1.00 53.09 227 PRO A O 1
ATOM 1861 N N . LYS A 1 228 ? -20.382 3.875 18.014 1.00 57.28 228 LYS A N 1
ATOM 1862 C CA . LYS A 1 228 ? -20.948 2.817 17.142 1.00 57.28 228 LYS A CA 1
ATOM 1863 C C . LYS A 1 228 ? -20.202 2.621 15.806 1.00 57.28 228 LYS A C 1
ATOM 1865 O O . LYS A 1 228 ? -20.594 1.769 15.020 1.00 57.28 228 LYS A O 1
ATOM 1870 N N . GLU A 1 229 ? -19.153 3.398 15.549 1.00 76.56 229 GLU A N 1
ATOM 1871 C CA . GLU A 1 229 ? -18.566 3.606 14.218 1.00 76.56 229 GLU A CA 1
ATOM 1872 C C . GLU A 1 229 ? -17.044 3.394 14.202 1.00 76.56 229 GLU A C 1
ATOM 1874 O O . GLU A 1 229 ? -16.293 4.150 13.579 1.00 76.56 229 GLU A O 1
ATOM 1879 N N . MET A 1 230 ? -16.570 2.369 14.908 1.00 88.62 230 MET A N 1
ATOM 1880 C CA . MET A 1 230 ? -15.170 1.944 14.850 1.00 88.62 230 MET A CA 1
ATOM 1881 C C . MET A 1 230 ? -15.017 0.790 13.854 1.00 88.62 230 MET A C 1
ATOM 1883 O O . MET A 1 230 ? -15.829 -0.138 13.897 1.00 88.62 230 MET A O 1
ATOM 1887 N N . PRO A 1 231 ? -13.991 0.811 12.984 1.00 92.69 231 PRO A N 1
ATOM 1888 C CA . PRO A 1 231 ? -13.685 -0.342 12.152 1.00 92.69 231 PRO A CA 1
ATOM 1889 C C . PRO A 1 231 ? -13.236 -1.517 13.019 1.00 92.69 231 PRO A C 1
ATOM 1891 O O . PRO A 1 231 ? -12.683 -1.337 14.106 1.00 92.69 231 PRO A O 1
ATOM 1894 N N . LEU A 1 232 ? -13.458 -2.731 12.530 1.00 93.25 232 LEU A N 1
ATOM 1895 C CA . LEU A 1 232 ? -13.035 -3.947 13.217 1.00 93.25 232 LEU A CA 1
ATOM 1896 C C . LEU A 1 232 ? -11.502 -3.997 13.303 1.00 93.25 232 LEU A C 1
ATOM 1898 O O . LEU A 1 232 ? -10.848 -3.875 12.273 1.00 93.25 232 LEU A O 1
ATOM 1902 N N . LEU A 1 233 ? -10.930 -4.235 14.487 1.00 95.69 233 LEU A N 1
ATOM 1903 C CA . LEU A 1 233 ? -9.497 -4.498 14.658 1.00 95.69 233 LEU A CA 1
ATOM 1904 C C . LEU A 1 233 ? -9.275 -5.931 15.147 1.00 95.69 233 LEU A C 1
ATOM 1906 O O . LEU A 1 233 ? -9.811 -6.339 16.180 1.00 95.69 233 LEU A O 1
ATOM 1910 N N . VAL A 1 234 ? -8.470 -6.700 14.417 1.00 95.06 234 VAL A N 1
ATOM 1911 C CA . VAL A 1 234 ? -8.172 -8.100 14.737 1.00 95.06 234 VAL A CA 1
ATOM 1912 C C . VAL A 1 234 ? -6.669 -8.304 14.857 1.00 95.06 234 VAL A C 1
ATOM 1914 O O . VAL A 1 234 ? -5.919 -8.089 13.907 1.00 95.06 234 VAL A O 1
ATOM 1917 N N . TYR A 1 235 ? -6.229 -8.780 16.015 1.00 94.94 235 TYR A N 1
ATOM 1918 C CA . TYR A 1 235 ? -4.873 -9.269 16.219 1.00 94.94 235 TYR A CA 1
ATOM 1919 C C . TYR A 1 235 ? -4.793 -10.754 15.864 1.00 94.94 235 TYR A C 1
ATOM 1921 O O . TYR A 1 235 ? -5.614 -11.559 16.313 1.00 94.94 235 TYR A O 1
ATOM 1929 N N . VAL A 1 236 ? -3.785 -11.124 15.080 1.00 91.81 236 VAL A N 1
ATOM 1930 C CA . VAL A 1 236 ? -3.531 -12.499 14.655 1.00 91.81 236 VAL A CA 1
ATOM 1931 C C . VAL A 1 236 ? -2.070 -12.841 14.921 1.00 91.81 236 VAL A C 1
ATOM 1933 O O . VAL A 1 236 ? -1.170 -12.253 14.340 1.00 91.81 236 VAL A O 1
ATOM 1936 N N . ALA A 1 237 ? -1.835 -13.852 15.747 1.00 88.75 237 ALA A N 1
ATOM 1937 C CA . ALA A 1 237 ? -0.542 -14.496 15.912 1.00 88.75 237 ALA A CA 1
ATOM 1938 C C . ALA A 1 237 ? -0.669 -15.969 15.532 1.00 88.75 237 ALA A C 1
ATOM 1940 O O . ALA A 1 237 ? -1.559 -16.690 15.998 1.00 88.75 237 ALA A O 1
ATOM 1941 N N . ARG A 1 238 ? 0.226 -16.438 14.666 1.00 83.38 238 ARG A N 1
ATOM 1942 C CA . ARG A 1 238 ? 0.227 -17.834 14.216 1.00 83.38 238 ARG A CA 1
ATOM 1943 C C . ARG A 1 238 ? 0.795 -18.767 15.273 1.00 83.38 238 ARG A C 1
ATOM 1945 O O . ARG A 1 238 ? 1.564 -18.350 16.121 1.00 83.38 238 ARG A O 1
ATOM 1952 N N . GLU A 1 239 ? 0.486 -20.055 15.190 1.00 82.00 239 GLU A N 1
ATOM 1953 C CA . GLU A 1 239 ? 1.221 -21.030 15.993 1.00 82.00 239 GLU A CA 1
ATOM 1954 C C . GLU A 1 239 ? 2.669 -21.128 15.488 1.00 82.00 239 GLU A C 1
ATOM 1956 O O . GLU A 1 239 ? 2.930 -21.261 14.284 1.00 82.00 239 GLU A O 1
ATOM 1961 N N . ARG A 1 240 ? 3.625 -21.092 16.417 1.00 74.81 240 ARG A N 1
ATOM 1962 C CA . ARG A 1 240 ? 5.034 -21.351 16.132 1.00 74.81 240 ARG A CA 1
ATOM 1963 C C . ARG A 1 240 ? 5.508 -22.489 17.021 1.00 74.81 240 ARG A C 1
ATOM 1965 O O . ARG A 1 240 ? 5.464 -22.383 18.241 1.00 74.81 240 ARG A O 1
ATOM 1972 N N . ARG A 1 241 ? 5.964 -23.578 16.396 1.00 70.88 241 ARG A N 1
ATOM 1973 C CA . ARG A 1 241 ? 6.682 -24.679 17.050 1.00 70.88 241 ARG A CA 1
ATOM 1974 C C . ARG A 1 241 ? 8.119 -24.685 16.539 1.00 70.88 241 ARG A C 1
ATOM 1976 O O . ARG A 1 241 ? 8.383 -25.091 15.411 1.00 70.88 241 ARG A O 1
ATOM 1983 N N . GLY A 1 242 ? 9.049 -24.192 17.341 1.00 56.75 242 GLY A N 1
ATOM 1984 C CA . GLY A 1 242 ? 10.474 -24.410 17.179 1.00 56.75 242 GLY A CA 1
ATOM 1985 C C . GLY A 1 242 ? 10.765 -25.906 17.185 1.00 56.75 242 GLY A C 1
ATOM 1986 O O . GLY A 1 242 ? 10.627 -26.573 18.208 1.00 56.75 242 GLY A O 1
ATOM 1987 N N . LEU A 1 243 ? 11.168 -26.434 16.029 1.00 47.59 243 LEU A N 1
ATOM 1988 C CA . LEU A 1 243 ? 11.768 -27.758 15.947 1.00 47.59 243 LEU A CA 1
ATOM 1989 C C . LEU A 1 243 ? 13.019 -27.769 16.831 1.00 47.59 243 LEU A C 1
ATOM 1991 O O . LEU A 1 243 ? 14.018 -27.123 16.515 1.00 47.59 243 LEU A O 1
ATOM 1995 N N . ILE A 1 244 ? 12.972 -28.525 17.927 1.00 37.28 244 ILE A N 1
ATOM 1996 C CA . ILE A 1 244 ? 14.191 -29.050 18.530 1.00 37.28 244 ILE A CA 1
ATOM 1997 C C . ILE A 1 244 ? 14.732 -30.031 17.491 1.00 37.28 244 ILE A C 1
ATOM 1999 O O . ILE A 1 244 ? 14.125 -31.071 17.239 1.00 37.28 244 ILE A O 1
ATOM 2003 N N . ILE A 1 245 ? 15.849 -29.693 16.848 1.00 38.62 245 ILE A N 1
ATOM 2004 C CA . ILE A 1 245 ? 16.643 -30.683 16.119 1.00 38.62 245 ILE A CA 1
ATOM 2005 C C . ILE A 1 245 ? 17.288 -31.570 17.191 1.00 38.62 245 ILE A C 1
ATOM 2007 O O . ILE A 1 245 ? 18.445 -31.401 17.553 1.00 38.62 245 ILE A O 1
ATOM 2011 N N . SER A 1 246 ? 16.509 -32.484 17.761 1.00 31.81 246 SER A N 1
ATOM 2012 C CA . SER A 1 246 ? 17.030 -33.666 18.431 1.00 31.81 246 SER A CA 1
ATOM 2013 C C . SER A 1 246 ? 16.450 -34.858 17.698 1.00 31.81 246 SER A C 1
ATOM 2015 O O . SER A 1 246 ? 15.256 -35.134 17.779 1.00 31.81 246 SER A O 1
ATOM 2017 N N . THR A 1 247 ? 17.324 -35.481 16.922 1.00 36.34 247 THR A N 1
ATOM 2018 C CA . THR A 1 247 ? 17.273 -36.813 16.328 1.00 36.34 247 THR A CA 1
ATOM 2019 C C . THR A 1 247 ? 16.118 -37.691 16.816 1.00 36.34 247 THR A C 1
ATOM 2021 O O . THR A 1 247 ? 16.305 -38.522 17.696 1.00 36.34 247 THR A O 1
ATOM 2024 N N . ILE A 1 248 ? 14.930 -37.550 16.228 1.00 33.75 248 ILE A N 1
ATOM 2025 C CA . ILE A 1 248 ? 13.881 -38.568 16.303 1.00 33.75 248 ILE A CA 1
ATOM 2026 C C . ILE A 1 248 ? 13.268 -38.685 14.911 1.00 33.75 248 ILE A C 1
ATOM 2028 O O . ILE A 1 248 ? 12.786 -37.717 14.323 1.00 33.75 248 ILE A O 1
ATOM 2032 N N . SER A 1 249 ? 13.385 -39.900 14.384 1.00 31.62 249 SER A N 1
ATOM 2033 C CA . SER A 1 249 ? 12.675 -40.471 13.244 1.00 31.62 249 SER A CA 1
ATOM 2034 C C . SER A 1 249 ? 11.351 -39.775 12.922 1.00 31.62 249 SER A C 1
ATOM 2036 O O . SER A 1 249 ? 10.477 -39.667 13.781 1.00 31.62 249 SER A O 1
ATOM 2038 N N . LYS A 1 250 ? 11.220 -39.358 11.655 1.00 30.08 250 LYS A N 1
ATOM 2039 C CA . LYS A 1 250 ? 9.994 -38.860 11.014 1.00 30.08 250 LYS A CA 1
ATOM 2040 C C . LYS A 1 250 ? 8.731 -39.523 11.595 1.00 30.08 250 LYS A C 1
ATOM 2042 O O . LYS A 1 250 ? 8.550 -40.720 11.378 1.00 30.08 250 LYS A O 1
ATOM 2047 N N . PRO A 1 251 ? 7.821 -38.774 12.239 1.00 30.23 251 PRO A N 1
ATOM 2048 C CA . PRO A 1 251 ? 6.437 -39.193 12.331 1.00 30.23 251 PRO A CA 1
ATOM 2049 C C . PRO A 1 251 ? 5.749 -38.865 10.999 1.00 30.23 251 PRO A C 1
ATOM 2051 O O . PRO A 1 251 ? 5.825 -37.738 10.507 1.00 30.23 251 PRO A O 1
ATOM 2054 N N . GLU A 1 252 ? 5.052 -39.848 10.433 1.00 30.55 252 GLU A N 1
ATOM 2055 C CA . GLU A 1 252 ? 4.330 -39.835 9.145 1.00 30.55 252 GLU A CA 1
ATOM 2056 C C . GLU A 1 252 ? 3.165 -38.819 9.042 1.00 30.55 252 GLU A C 1
ATOM 2058 O O . GLU A 1 252 ? 2.344 -38.886 8.133 1.00 30.55 252 GLU A O 1
ATOM 2063 N N . HIS A 1 253 ? 3.100 -37.823 9.927 1.00 29.67 253 HIS A N 1
ATOM 2064 C CA . HIS A 1 253 ? 2.080 -36.770 9.925 1.00 29.67 253 HIS A CA 1
ATOM 2065 C C . HIS A 1 253 ? 2.648 -35.345 9.942 1.00 29.67 253 HIS A C 1
ATOM 2067 O O . HIS A 1 253 ? 1.892 -34.382 10.081 1.00 29.67 253 HIS A O 1
ATOM 2073 N N . SER A 1 254 ? 3.956 -35.167 9.724 1.00 26.66 254 SER A N 1
ATOM 2074 C CA . SER A 1 254 ? 4.473 -33.870 9.285 1.00 26.66 254 SER A CA 1
ATOM 2075 C C . SER A 1 254 ? 4.078 -33.679 7.823 1.00 26.66 254 SER A C 1
ATOM 2077 O O . SER A 1 254 ? 4.803 -34.082 6.912 1.00 26.66 254 SER A O 1
ATOM 2079 N N . MET A 1 255 ? 2.890 -33.115 7.613 1.00 28.62 255 MET A N 1
ATOM 2080 C CA . MET A 1 255 ? 2.445 -32.607 6.325 1.00 28.62 255 MET A CA 1
ATOM 2081 C C . MET A 1 255 ? 3.461 -31.541 5.905 1.00 28.62 255 MET A C 1
ATOM 2083 O O . MET A 1 255 ? 3.401 -30.382 6.309 1.00 28.62 255 MET A O 1
ATOM 2087 N N . LEU A 1 256 ? 4.471 -31.997 5.165 1.00 25.02 256 LEU A N 1
ATOM 2088 C CA . LEU A 1 256 ? 5.231 -31.194 4.235 1.00 25.02 256 LEU A CA 1
ATOM 2089 C C . LEU A 1 256 ? 4.179 -30.370 3.498 1.00 25.02 256 LEU A C 1
ATOM 2091 O O . LEU A 1 256 ? 3.364 -30.931 2.765 1.00 25.02 256 LEU A O 1
ATOM 2095 N N . TRP A 1 257 ? 4.145 -29.061 3.745 1.00 30.41 257 TRP A N 1
ATOM 2096 C CA . TRP A 1 257 ? 3.541 -28.128 2.805 1.00 30.41 257 TRP A CA 1
ATOM 2097 C C . TRP A 1 257 ? 4.404 -28.215 1.554 1.00 30.41 257 TRP A C 1
ATOM 2099 O O . TRP A 1 257 ? 5.389 -27.501 1.376 1.00 30.41 257 TRP A O 1
ATOM 2109 N N . GLU A 1 258 ? 4.106 -29.247 0.777 1.00 28.98 258 GLU A N 1
ATOM 2110 C CA . GLU A 1 258 ? 4.749 -29.576 -0.466 1.00 28.98 258 GLU A CA 1
ATOM 2111 C C . GLU A 1 258 ? 4.565 -28.365 -1.374 1.00 28.98 258 GLU A C 1
ATOM 2113 O O . GLU A 1 258 ? 3.486 -27.766 -1.456 1.00 28.98 258 GLU A O 1
ATOM 2118 N N . ARG A 1 259 ? 5.676 -27.981 -1.994 1.00 32.34 259 ARG A N 1
ATOM 2119 C CA . ARG A 1 259 ? 5.933 -26.778 -2.795 1.00 32.34 259 ARG A CA 1
ATOM 2120 C C . ARG A 1 259 ? 5.017 -26.603 -4.018 1.00 32.34 259 ARG A C 1
ATOM 2122 O O . ARG A 1 259 ? 5.264 -25.733 -4.845 1.00 32.34 259 ARG A O 1
ATOM 2129 N N . ASP A 1 260 ? 3.923 -27.346 -4.105 1.00 28.25 260 ASP A N 1
ATOM 2130 C CA . ASP A 1 260 ? 3.208 -27.585 -5.353 1.00 28.25 260 ASP A CA 1
ATOM 2131 C C . ASP A 1 260 ? 1.882 -26.821 -5.464 1.00 28.25 260 ASP A C 1
ATOM 2133 O O . ASP A 1 260 ? 1.242 -26.849 -6.514 1.00 28.25 260 ASP A O 1
ATOM 2137 N N . THR A 1 261 ? 1.492 -26.054 -4.435 1.00 34.06 261 THR A N 1
ATOM 2138 C CA . THR A 1 261 ? 0.341 -25.125 -4.530 1.00 34.06 261 THR A CA 1
ATOM 2139 C C . THR A 1 261 ? 0.684 -23.662 -4.222 1.00 34.06 261 THR A C 1
ATOM 2141 O O . THR A 1 261 ? -0.069 -22.762 -4.586 1.00 34.06 261 THR A O 1
ATOM 2144 N N . CYS A 1 262 ? 1.859 -23.396 -3.639 1.00 34.16 262 CYS A N 1
ATOM 2145 C CA . CYS A 1 262 ? 2.367 -22.049 -3.342 1.00 34.16 262 CYS A CA 1
ATOM 2146 C C . CYS A 1 262 ? 3.186 -21.425 -4.484 1.00 34.16 262 CYS A C 1
ATOM 2148 O O . CYS A 1 262 ? 3.899 -20.454 -4.257 1.00 34.16 262 CYS A O 1
ATOM 2150 N N . SER A 1 263 ? 3.121 -21.940 -5.708 1.00 33.69 263 SER A N 1
ATOM 2151 C CA . SER A 1 263 ? 3.976 -21.453 -6.797 1.00 33.69 263 SER A CA 1
ATOM 2152 C C . SER A 1 263 ? 3.594 -20.060 -7.314 1.00 33.69 263 SER A C 1
ATOM 2154 O O . SER A 1 263 ? 4.464 -19.360 -7.811 1.00 33.69 263 SER A O 1
ATOM 2156 N N . VAL A 1 264 ? 2.348 -19.598 -7.145 1.00 34.84 264 VAL A N 1
ATOM 2157 C CA . VAL A 1 264 ? 1.955 -18.223 -7.537 1.00 34.84 264 VAL A CA 1
ATOM 2158 C C . VAL A 1 264 ? 2.050 -17.241 -6.363 1.00 34.84 264 VAL A C 1
ATOM 2160 O O . VAL A 1 264 ? 2.528 -16.128 -6.537 1.00 34.84 264 VAL A O 1
ATOM 2163 N N . ILE A 1 265 ? 1.668 -17.661 -5.152 1.00 37.41 265 ILE A N 1
ATOM 2164 C CA . ILE A 1 265 ? 1.707 -16.810 -3.946 1.00 37.41 265 ILE A CA 1
ATOM 2165 C C . ILE A 1 265 ? 3.144 -16.671 -3.410 1.00 37.41 265 ILE A C 1
ATOM 2167 O O . ILE A 1 265 ? 3.544 -15.597 -2.975 1.00 37.41 265 ILE A O 1
ATOM 2171 N N . GLY A 1 266 ? 3.951 -17.735 -3.479 1.00 30.88 266 GLY A N 1
ATOM 2172 C CA . GLY A 1 266 ? 5.320 -17.764 -2.955 1.00 30.88 266 GLY A CA 1
ATOM 2173 C C . GLY A 1 266 ? 6.389 -17.151 -3.860 1.00 30.88 266 GLY A C 1
ATOM 2174 O O . GLY A 1 266 ? 7.486 -16.899 -3.379 1.00 30.88 266 GLY A O 1
ATOM 2175 N N . LEU A 1 267 ? 6.091 -16.900 -5.141 1.00 34.94 267 LEU A N 1
ATOM 2176 C CA . LEU A 1 267 ? 7.000 -16.179 -6.046 1.00 34.94 267 LEU A CA 1
ATOM 2177 C C . LEU A 1 267 ? 6.792 -14.660 -6.019 1.00 34.94 267 LEU A C 1
ATOM 2179 O O . LEU A 1 267 ? 7.670 -13.931 -6.469 1.00 34.94 267 LEU A O 1
ATOM 2183 N N . VAL A 1 268 ? 5.644 -14.191 -5.523 1.00 39.44 268 VAL A N 1
ATOM 2184 C CA . VAL A 1 268 ? 5.245 -12.780 -5.636 1.00 39.44 268 VAL A CA 1
ATOM 2185 C C . VAL A 1 268 ? 5.189 -12.073 -4.284 1.00 39.44 268 VAL A C 1
ATOM 2187 O O . VAL A 1 268 ? 5.200 -10.848 -4.246 1.00 39.44 268 VAL A O 1
ATOM 2190 N N . TRP A 1 269 ? 5.180 -12.816 -3.172 1.00 41.00 269 TRP A N 1
ATOM 2191 C CA . TRP A 1 269 ? 5.037 -12.219 -1.851 1.00 41.00 269 TRP A CA 1
ATOM 2192 C C . TRP A 1 269 ? 6.114 -12.668 -0.852 1.00 41.00 269 TRP A C 1
ATOM 2194 O O . TRP A 1 269 ? 6.231 -13.869 -0.573 1.00 41.00 269 TRP A O 1
ATOM 2204 N N . PRO A 1 270 ? 6.869 -11.735 -0.243 1.00 38.25 270 PRO A N 1
ATOM 2205 C CA . PRO A 1 270 ? 7.768 -12.056 0.861 1.00 38.25 270 PRO A CA 1
ATOM 2206 C C . PRO A 1 270 ? 6.957 -12.464 2.107 1.00 38.25 270 PRO A C 1
ATOM 2208 O O . PRO A 1 270 ? 6.295 -11.631 2.705 1.00 38.25 270 PRO A O 1
ATOM 2211 N N . LYS A 1 271 ? 7.023 -13.745 2.510 1.00 50.94 271 LYS A N 1
ATOM 2212 C CA . LYS A 1 271 ? 6.275 -14.411 3.619 1.00 50.94 271 LYS A CA 1
ATOM 2213 C C . LYS A 1 271 ? 4.934 -15.081 3.221 1.00 50.94 271 LYS A C 1
ATOM 2215 O O . LYS A 1 271 ? 3.896 -14.821 3.829 1.00 50.94 271 LYS A O 1
ATOM 2220 N N . PRO A 1 272 ? 4.939 -16.073 2.304 1.00 51.84 272 PRO A N 1
ATOM 2221 C CA . PRO A 1 272 ? 3.719 -16.749 1.831 1.00 51.84 272 PRO A CA 1
ATOM 2222 C C . PRO A 1 272 ? 2.886 -17.422 2.936 1.00 51.84 272 PRO A C 1
ATOM 2224 O O . PRO A 1 272 ? 1.679 -17.585 2.784 1.00 51.84 272 PRO A O 1
ATOM 2227 N N . VAL A 1 273 ? 3.519 -17.812 4.046 1.00 47.97 273 VAL A N 1
ATOM 2228 C CA . VAL A 1 273 ? 2.858 -18.504 5.165 1.00 47.97 273 VAL A CA 1
ATOM 2229 C C . VAL A 1 273 ? 2.086 -17.536 6.068 1.00 47.97 273 VAL A C 1
ATOM 2231 O O . VAL A 1 273 ? 1.022 -17.894 6.568 1.00 47.97 273 VAL A O 1
ATOM 2234 N N . GLN A 1 274 ? 2.594 -16.314 6.270 1.00 49.31 274 GLN A N 1
ATOM 2235 C CA . GLN A 1 274 ? 1.941 -15.310 7.118 1.00 49.31 274 GLN A CA 1
ATOM 2236 C C . GLN A 1 274 ? 0.660 -14.794 6.442 1.00 49.31 274 GLN A C 1
ATOM 2238 O O . GLN A 1 274 ? -0.405 -14.746 7.061 1.00 49.31 274 GLN A O 1
ATOM 2243 N N . ASN A 1 275 ? 0.730 -14.563 5.130 1.00 57.81 275 ASN A N 1
ATOM 2244 C CA . ASN A 1 275 ? -0.417 -14.146 4.323 1.00 57.81 275 ASN A CA 1
ATOM 2245 C C . ASN A 1 275 ? -1.537 -15.183 4.304 1.00 57.81 275 ASN A C 1
ATOM 2247 O O . ASN A 1 275 ? -2.707 -14.820 4.359 1.00 57.81 275 ASN A O 1
ATOM 2251 N N . ASP A 1 276 ? -1.194 -16.472 4.222 1.00 68.94 276 ASP A N 1
ATOM 2252 C CA . ASP A 1 276 ? -2.188 -17.545 4.155 1.00 68.94 276 ASP A CA 1
ATOM 2253 C C . ASP A 1 276 ? -3.044 -17.591 5.428 1.00 68.94 276 ASP A C 1
ATOM 2255 O O . ASP A 1 276 ? -4.268 -17.711 5.347 1.00 68.94 276 ASP A O 1
ATOM 2259 N N . LEU A 1 277 ? -2.437 -17.414 6.608 1.00 76.19 277 LEU A N 1
ATOM 2260 C CA . LEU A 1 277 ? -3.193 -17.360 7.858 1.00 76.19 277 LEU A CA 1
ATOM 2261 C C . LEU A 1 277 ? -4.141 -16.159 7.883 1.00 76.19 277 LEU A C 1
ATOM 2263 O O . LEU A 1 277 ? -5.328 -16.331 8.157 1.00 76.19 277 LEU A O 1
ATOM 2267 N N . GLN A 1 278 ? -3.638 -14.959 7.595 1.00 82.12 278 GLN A N 1
ATOM 2268 C CA . GLN A 1 278 ? -4.446 -13.745 7.681 1.00 82.12 278 GLN A CA 1
ATOM 2269 C C . GLN A 1 278 ? -5.583 -13.756 6.654 1.00 82.12 278 GLN A C 1
ATOM 2271 O O . GLN A 1 278 ? -6.725 -13.480 7.014 1.00 82.12 278 GLN A O 1
ATOM 2276 N N . LEU A 1 279 ? -5.322 -14.206 5.422 1.00 84.31 279 LEU A N 1
ATOM 2277 C CA . LEU A 1 279 ? -6.344 -14.397 4.387 1.00 84.31 279 LEU A CA 1
ATOM 2278 C C . LEU A 1 279 ? -7.442 -15.374 4.820 1.00 84.31 279 LEU A C 1
ATOM 2280 O O . LEU A 1 279 ? -8.617 -15.139 4.526 1.00 84.31 279 LEU A O 1
ATOM 2284 N N . ARG A 1 280 ? -7.086 -16.462 5.514 1.00 85.75 280 ARG A N 1
ATOM 2285 C CA . ARG A 1 280 ? -8.052 -17.440 6.042 1.00 85.75 280 ARG A CA 1
ATOM 2286 C C . ARG A 1 280 ? -8.867 -16.884 7.195 1.00 85.75 280 ARG A C 1
ATOM 2288 O O . ARG A 1 280 ? -10.079 -17.069 7.209 1.00 85.75 280 ARG A O 1
ATOM 2295 N N . VAL A 1 281 ? -8.212 -16.221 8.145 1.00 88.50 281 VAL A N 1
ATOM 2296 C CA . VAL A 1 281 ? -8.875 -15.612 9.303 1.00 88.50 281 VAL A CA 1
ATOM 2297 C C . VAL A 1 281 ? -9.846 -14.534 8.833 1.00 88.50 281 VAL A C 1
ATOM 2299 O O . VAL A 1 281 ? -11.022 -14.584 9.182 1.00 88.50 281 VAL A O 1
ATOM 2302 N N . SER A 1 282 ? -9.405 -13.631 7.958 1.00 91.81 282 SER A N 1
ATOM 2303 C CA . SER A 1 282 ? -10.269 -12.582 7.418 1.00 91.81 282 SER A CA 1
ATOM 2304 C C . SER A 1 282 ? -11.433 -13.161 6.602 1.00 91.81 282 SER A C 1
ATOM 2306 O O . SER A 1 282 ? -12.562 -12.709 6.758 1.00 91.81 282 SER A O 1
ATOM 2308 N N . ALA A 1 283 ? -11.224 -14.233 5.825 1.00 88.31 283 ALA A N 1
ATOM 2309 C CA . ALA A 1 283 ? -12.308 -14.904 5.097 1.00 88.31 283 ALA A CA 1
ATOM 2310 C C . ALA A 1 283 ? -13.369 -15.555 6.005 1.00 88.31 283 ALA A C 1
ATOM 2312 O O . ALA A 1 283 ? -14.473 -15.845 5.545 1.00 88.31 283 ALA A O 1
ATOM 2313 N N . LEU A 1 284 ? -13.041 -15.836 7.268 1.00 89.19 284 LEU A N 1
ATOM 2314 C CA . LEU A 1 284 ? -13.983 -16.371 8.252 1.00 89.19 284 LEU A CA 1
ATOM 2315 C C . LEU A 1 284 ? -14.663 -15.271 9.077 1.00 89.19 284 LEU A C 1
ATOM 2317 O O . LEU A 1 284 ? -15.767 -15.499 9.563 1.00 89.19 284 LEU A O 1
ATOM 2321 N N . ILE A 1 285 ? -14.018 -14.110 9.231 1.00 89.50 285 ILE A N 1
ATOM 2322 C CA . ILE A 1 285 ? -14.499 -13.001 10.063 1.00 89.50 285 ILE A CA 1
ATOM 2323 C C . ILE A 1 285 ? -15.284 -11.977 9.229 1.00 89.50 285 ILE A C 1
ATOM 2325 O O . ILE A 1 285 ? -16.502 -11.900 9.365 1.00 89.50 285 ILE A O 1
ATOM 2329 N N . SER A 1 286 ? -14.619 -11.208 8.360 1.00 90.44 286 SER A N 1
ATOM 2330 C CA . SER A 1 286 ? -15.248 -10.142 7.554 1.00 90.44 286 SER A CA 1
ATOM 2331 C C . SER A 1 286 ? -15.598 -10.595 6.134 1.00 90.44 286 SER A C 1
ATOM 2333 O O . SER A 1 286 ? -16.576 -10.134 5.550 1.00 90.44 286 SER A O 1
ATOM 2335 N N . ASN A 1 287 ? -14.814 -11.521 5.574 1.00 90.81 287 ASN A N 1
ATOM 2336 C CA . ASN A 1 287 ? -14.952 -12.058 4.222 1.00 90.81 287 ASN A CA 1
ATOM 2337 C C . ASN A 1 287 ? -15.053 -10.963 3.139 1.00 90.81 287 ASN A C 1
ATOM 2339 O O . ASN A 1 287 ? -15.842 -11.079 2.197 1.00 90.81 287 ASN A O 1
ATOM 2343 N N . ALA A 1 288 ? -14.253 -9.898 3.276 1.00 92.44 288 ALA A N 1
ATOM 2344 C CA . ALA A 1 288 ? -14.264 -8.766 2.356 1.00 92.44 288 ALA A CA 1
ATOM 2345 C C . ALA A 1 288 ? -13.742 -9.151 0.956 1.00 92.44 288 ALA A C 1
ATOM 2347 O O . ALA A 1 288 ? -12.714 -9.827 0.853 1.00 92.44 288 ALA A O 1
ATOM 2348 N N . PRO A 1 289 ? -14.388 -8.721 -0.145 1.00 91.12 289 PRO A N 1
ATOM 2349 C CA . PRO A 1 289 ? -13.952 -9.047 -1.508 1.00 91.12 289 PRO A CA 1
ATOM 2350 C C . PRO A 1 289 ? -12.628 -8.382 -1.914 1.00 91.12 289 PRO A C 1
ATOM 2352 O O . PRO A 1 289 ? -11.952 -8.886 -2.816 1.00 91.12 289 PRO A O 1
ATOM 2355 N N . TYR A 1 290 ? -12.244 -7.294 -1.246 1.00 93.44 290 TYR A N 1
ATOM 2356 C CA . TYR A 1 290 ? -10.992 -6.576 -1.470 1.00 93.44 290 TYR A CA 1
ATOM 2357 C C . TYR A 1 290 ? -10.185 -6.513 -0.179 1.00 93.44 290 TYR A C 1
ATOM 2359 O O . TYR A 1 290 ? -10.757 -6.483 0.912 1.00 93.44 290 TYR A O 1
ATOM 2367 N N . PHE A 1 291 ? -8.863 -6.482 -0.304 1.00 94.12 291 PHE A N 1
ATOM 2368 C CA . PHE A 1 291 ? -7.993 -6.215 0.831 1.00 94.12 291 PHE A CA 1
ATOM 2369 C C . PHE A 1 291 ? -6.801 -5.336 0.433 1.00 94.12 291 PHE A C 1
ATOM 2371 O O . PHE A 1 291 ? -6.237 -5.505 -0.647 1.00 94.12 291 PHE A O 1
ATOM 2378 N N . LEU A 1 292 ? -6.456 -4.384 1.294 1.00 94.88 292 LEU A N 1
ATOM 2379 C CA . LEU A 1 292 ? -5.278 -3.524 1.241 1.00 94.88 292 LEU A CA 1
ATOM 2380 C C . LEU A 1 292 ? -4.146 -4.176 2.032 1.00 94.88 292 LEU A C 1
ATOM 2382 O O . LEU A 1 292 ? -4.381 -4.755 3.088 1.00 94.88 292 LEU A O 1
ATOM 2386 N N . VAL A 1 293 ? -2.925 -4.060 1.534 1.00 93.12 293 VAL A N 1
ATOM 2387 C CA . VAL A 1 293 ? -1.724 -4.613 2.162 1.00 93.12 293 VAL A CA 1
ATOM 2388 C C . VAL A 1 293 ? -0.772 -3.486 2.483 1.00 93.12 293 VAL A C 1
ATOM 2390 O O . VAL A 1 293 ? -0.455 -2.693 1.595 1.00 93.12 293 VAL A O 1
ATOM 2393 N N . LEU A 1 294 ? -0.327 -3.450 3.734 1.00 92.69 294 LEU A N 1
ATOM 2394 C CA . LEU A 1 294 ? 0.637 -2.494 4.250 1.00 92.69 294 LEU A CA 1
ATOM 2395 C C . LEU A 1 294 ? 1.712 -3.233 5.053 1.00 92.69 294 LEU A C 1
ATOM 2397 O O . LEU A 1 294 ? 1.412 -4.111 5.866 1.00 92.69 294 LEU A O 1
ATOM 2401 N N . ASP A 1 295 ? 2.962 -2.855 4.839 1.00 91.12 295 ASP A N 1
ATOM 2402 C CA . ASP A 1 295 ? 4.045 -3.144 5.776 1.00 91.12 295 ASP A CA 1
ATOM 2403 C C . ASP A 1 295 ? 3.892 -2.275 7.036 1.00 91.12 295 ASP A C 1
ATOM 2405 O O . ASP A 1 295 ? 3.158 -1.285 7.049 1.00 91.12 295 ASP A O 1
ATOM 2409 N N . CYS A 1 296 ? 4.543 -2.659 8.134 1.00 90.50 296 CYS A N 1
ATOM 2410 C CA . CYS A 1 296 ? 4.384 -1.977 9.421 1.00 90.50 296 CYS A CA 1
ATOM 2411 C C . CYS A 1 296 ? 4.905 -0.534 9.452 1.00 90.50 296 CYS A C 1
ATOM 2413 O O . CYS A 1 296 ? 4.470 0.240 10.301 1.00 90.50 296 CYS A O 1
ATOM 2415 N N . ASP A 1 297 ? 5.806 -0.177 8.543 1.00 89.00 297 ASP A N 1
ATOM 2416 C CA . ASP A 1 297 ? 6.407 1.146 8.362 1.00 89.00 297 ASP A CA 1
ATOM 2417 C C . ASP A 1 297 ? 5.693 1.985 7.281 1.00 89.00 297 ASP A C 1
ATOM 2419 O O . ASP A 1 297 ? 6.104 3.106 6.974 1.00 89.00 297 ASP A O 1
ATOM 2423 N N . MET A 1 298 ? 4.596 1.468 6.715 1.00 90.81 298 MET A N 1
ATOM 2424 C CA . MET A 1 298 ? 3.842 2.100 5.633 1.00 90.81 298 MET A CA 1
ATOM 2425 C C . MET A 1 298 ? 2.456 2.540 6.102 1.00 90.81 298 MET A C 1
ATOM 2427 O O . MET A 1 298 ? 1.520 1.745 6.165 1.00 90.81 298 MET A O 1
ATOM 2431 N N . TYR A 1 299 ? 2.286 3.837 6.353 1.00 89.88 299 TYR A N 1
ATOM 2432 C CA . TYR A 1 299 ? 0.987 4.417 6.695 1.00 89.88 299 TYR A CA 1
ATOM 2433 C C . TYR A 1 299 ? 0.301 5.077 5.487 1.00 89.88 299 TYR A C 1
ATOM 2435 O O . TYR A 1 299 ? 0.931 5.476 4.505 1.00 89.88 299 TYR A O 1
ATOM 2443 N N . CYS A 1 300 ? -1.024 5.219 5.560 1.00 85.94 300 CYS A N 1
ATOM 2444 C CA . CYS A 1 300 ? -1.810 5.853 4.505 1.00 85.94 300 CYS A CA 1
ATOM 2445 C C . CYS A 1 300 ? -1.701 7.377 4.616 1.00 85.94 300 CYS A C 1
ATOM 2447 O O . CYS A 1 300 ? -2.223 7.975 5.560 1.00 85.94 300 CYS A O 1
ATOM 2449 N N . HIS A 1 301 ? -1.028 8.005 3.650 1.00 85.19 301 HIS A N 1
ATOM 2450 C CA . HIS A 1 301 ? -0.908 9.463 3.608 1.00 85.19 301 HIS A CA 1
ATOM 2451 C C . HIS A 1 301 ? -2.234 10.143 3.234 1.00 85.19 301 HIS A C 1
ATOM 2453 O O . HIS A 1 301 ? -2.647 11.076 3.915 1.00 85.19 301 HIS A O 1
ATOM 2459 N N . ASP A 1 302 ? -2.904 9.666 2.180 1.00 88.75 302 ASP A N 1
ATOM 2460 C CA . ASP A 1 302 ? -4.213 10.168 1.757 1.00 88.75 302 ASP A CA 1
ATOM 2461 C C . ASP A 1 302 ? -5.327 9.286 2.355 1.00 88.75 302 ASP A C 1
ATOM 2463 O O . ASP A 1 302 ? -5.374 8.083 2.057 1.00 88.75 302 ASP A O 1
ATOM 2467 N N . PRO A 1 303 ? -6.249 9.838 3.170 1.00 91.44 303 PRO A N 1
ATOM 2468 C CA . PRO A 1 303 ? -7.344 9.072 3.761 1.00 91.44 303 PRO A CA 1
ATOM 2469 C C . PRO A 1 303 ? -8.263 8.446 2.710 1.00 91.44 303 PRO A C 1
ATOM 2471 O O . PRO A 1 303 ? -8.877 7.415 2.976 1.00 91.44 303 PRO A O 1
ATOM 2474 N N . SER A 1 304 ? -8.341 9.022 1.510 1.00 92.94 304 SER A N 1
ATOM 2475 C CA . SER A 1 304 ? -9.210 8.546 0.436 1.00 92.94 304 SER A CA 1
ATOM 2476 C C . SER A 1 304 ? -8.623 7.373 -0.362 1.00 92.94 304 SER A C 1
ATOM 2478 O O . SER A 1 304 ? -9.293 6.856 -1.255 1.00 92.94 304 SER A O 1
ATOM 2480 N N . SER A 1 305 ? -7.421 6.882 -0.030 1.00 93.00 305 SER A N 1
ATOM 2481 C CA . SER A 1 305 ? -6.718 5.813 -0.770 1.00 93.00 305 SER A CA 1
ATOM 2482 C C . SER A 1 305 ? -7.579 4.561 -1.021 1.00 93.00 305 SER A C 1
ATOM 2484 O O . SER A 1 305 ? -7.587 3.999 -2.119 1.00 93.00 305 SER A O 1
ATOM 2486 N N . ALA A 1 306 ? -8.376 4.134 -0.033 1.00 94.19 306 ALA A N 1
ATOM 2487 C CA . ALA A 1 306 ? -9.295 3.005 -0.197 1.00 94.19 306 ALA A CA 1
ATOM 2488 C C . A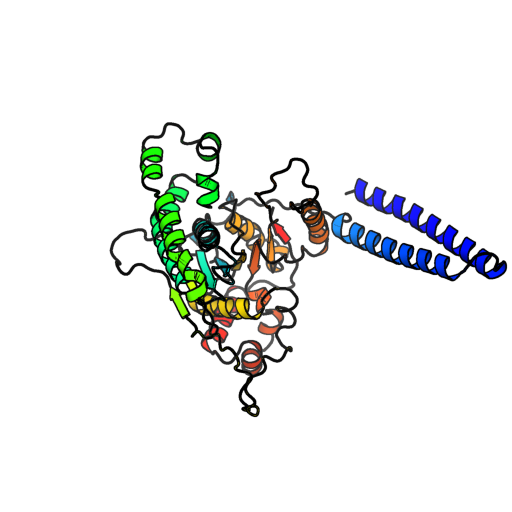LA A 1 306 ? -10.405 3.304 -1.223 1.00 94.19 306 ALA A C 1
ATOM 2490 O O . ALA A 1 306 ? -10.687 2.476 -2.093 1.00 94.19 306 ALA A O 1
ATOM 2491 N N . ARG A 1 307 ? -11.002 4.503 -1.173 1.00 94.94 307 ARG A N 1
ATOM 2492 C CA . ARG A 1 307 ? -11.990 4.973 -2.159 1.00 94.94 307 ARG A CA 1
ATOM 2493 C C . ARG A 1 307 ? -11.369 5.087 -3.552 1.00 94.94 307 ARG A C 1
ATOM 2495 O O . ARG A 1 307 ? -11.955 4.602 -4.515 1.00 94.94 307 ARG A O 1
ATOM 2502 N N . GLN A 1 308 ? -10.161 5.630 -3.665 1.00 94.38 308 GLN A N 1
ATOM 2503 C CA . GLN A 1 308 ? -9.424 5.726 -4.928 1.00 94.38 308 GLN A CA 1
ATOM 2504 C C . GLN A 1 308 ? -9.220 4.356 -5.586 1.00 94.38 308 GLN A C 1
ATOM 2506 O O . GLN A 1 308 ? -9.480 4.196 -6.781 1.00 94.38 308 GLN A O 1
ATOM 2511 N N . ALA A 1 309 ? -8.853 3.333 -4.809 1.00 93.69 309 ALA A N 1
ATOM 2512 C CA . ALA A 1 309 ? -8.789 1.966 -5.319 1.00 93.69 309 ALA A CA 1
ATOM 2513 C C . ALA A 1 309 ? -10.166 1.467 -5.789 1.00 93.69 309 ALA A C 1
ATOM 2515 O O . ALA A 1 309 ? -10.274 0.823 -6.836 1.00 93.69 309 ALA A O 1
ATOM 2516 N N . MET A 1 310 ? -11.235 1.784 -5.051 1.00 94.12 310 MET A N 1
ATOM 2517 C CA . MET A 1 310 ? -12.596 1.416 -5.448 1.00 94.12 310 MET A CA 1
ATOM 2518 C C . MET A 1 310 ? -13.043 2.100 -6.740 1.00 94.12 310 MET A C 1
ATOM 2520 O O . MET A 1 310 ? -13.768 1.467 -7.503 1.00 94.12 310 MET A O 1
ATOM 2524 N N . CYS A 1 311 ? -12.580 3.315 -7.051 1.00 92.62 311 CYS A N 1
ATOM 2525 C CA . CYS A 1 311 ? -12.858 3.956 -8.343 1.00 92.62 311 CYS A CA 1
ATOM 2526 C C . CYS A 1 311 ? -12.418 3.066 -9.507 1.00 92.62 311 CYS A C 1
ATOM 2528 O O . CYS A 1 311 ? -13.138 2.935 -10.490 1.00 92.62 311 CYS A O 1
ATOM 2530 N N . ILE A 1 312 ? -11.265 2.407 -9.370 1.00 90.62 312 ILE A N 1
ATOM 2531 C CA . ILE A 1 312 ? -10.734 1.502 -10.391 1.00 90.62 312 ILE A CA 1
ATOM 2532 C C . ILE A 1 312 ? -11.528 0.190 -10.449 1.00 90.62 312 ILE A C 1
ATOM 2534 O O . ILE A 1 312 ? -11.805 -0.319 -11.533 1.00 90.62 312 ILE A O 1
ATOM 2538 N N . TYR A 1 313 ? -11.907 -0.367 -9.298 1.00 90.06 313 TYR A N 1
ATOM 2539 C CA . TYR A 1 313 ? -12.607 -1.656 -9.225 1.00 90.06 313 TYR A CA 1
ATOM 2540 C C . TYR A 1 313 ? -14.105 -1.605 -9.512 1.00 90.06 313 TYR A C 1
ATOM 2542 O O . TYR A 1 313 ? -14.697 -2.630 -9.861 1.00 90.06 313 TYR A O 1
ATOM 2550 N N . LEU A 1 314 ? -14.735 -0.454 -9.303 1.00 89.12 314 LEU A N 1
ATOM 2551 C CA . LEU A 1 314 ? -16.165 -0.252 -9.517 1.00 89.12 314 LEU A CA 1
ATOM 2552 C C . LEU A 1 314 ? -16.461 0.409 -10.861 1.00 89.12 314 LEU A C 1
ATOM 2554 O O . LEU A 1 314 ? -17.634 0.537 -11.214 1.00 89.12 314 LEU A O 1
ATOM 2558 N N . ASP A 1 315 ? -15.426 0.772 -11.622 1.00 85.75 315 ASP A N 1
ATOM 2559 C CA . ASP A 1 315 ? -15.599 1.295 -12.969 1.00 85.75 315 ASP A CA 1
ATOM 2560 C C . ASP A 1 315 ? -1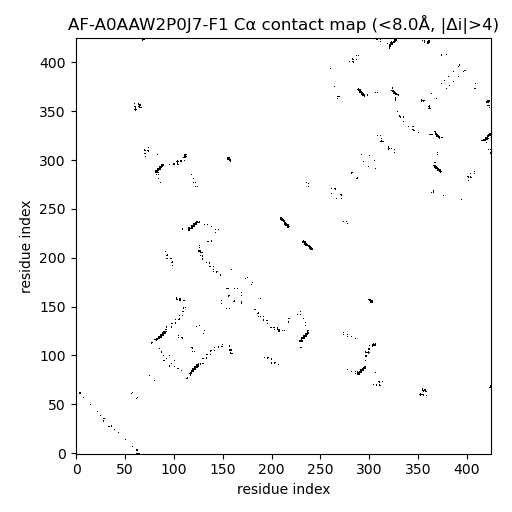6.403 0.307 -13.834 1.00 85.75 315 ASP A C 1
ATOM 2562 O O . ASP A 1 315 ? -16.254 -0.918 -13.751 1.00 85.75 315 ASP A O 1
ATOM 2566 N N . SER A 1 316 ? -17.302 0.862 -14.640 1.00 72.00 316 SER A N 1
ATOM 2567 C CA . SER A 1 316 ? -18.202 0.125 -15.529 1.00 72.00 316 SER A CA 1
ATOM 2568 C C . SER A 1 316 ? -17.484 -0.505 -16.725 1.00 72.00 316 SER A C 1
ATOM 2570 O O . SER A 1 316 ? -18.043 -1.382 -17.391 1.00 72.00 316 SER A O 1
ATOM 2572 N N . ASP A 1 317 ? -16.238 -0.100 -16.967 1.00 72.62 317 ASP A N 1
ATOM 2573 C CA . ASP A 1 317 ? -15.408 -0.610 -18.044 1.00 72.62 317 ASP A CA 1
ATOM 2574 C C . ASP A 1 317 ? -15.096 -2.102 -17.900 1.00 72.62 317 ASP A C 1
ATOM 2576 O O . ASP A 1 317 ? -14.813 -2.630 -16.821 1.00 72.62 317 ASP A O 1
ATOM 2580 N N . GLN A 1 318 ? -15.040 -2.797 -19.041 1.00 63.16 318 GLN A N 1
ATOM 2581 C CA . GLN A 1 318 ? -14.669 -4.215 -19.082 1.00 63.16 318 GLN A CA 1
ATOM 2582 C C . GLN A 1 318 ? -13.290 -4.480 -18.469 1.00 63.16 318 GLN A C 1
ATOM 2584 O O . GLN A 1 318 ? -13.049 -5.588 -18.006 1.00 63.16 318 GLN A O 1
ATOM 2589 N N . ILE A 1 319 ? -12.401 -3.481 -18.445 1.00 68.75 319 ILE A N 1
ATOM 2590 C CA . ILE A 1 319 ? -11.061 -3.584 -17.858 1.00 68.75 319 ILE A CA 1
ATOM 2591 C C . ILE A 1 319 ? -11.144 -3.759 -16.336 1.00 68.75 319 ILE A C 1
ATOM 2593 O O . ILE A 1 319 ? -10.391 -4.555 -15.794 1.00 68.75 319 ILE A O 1
ATOM 2597 N N . SER A 1 320 ? -12.089 -3.118 -15.648 1.00 72.81 320 SER A N 1
ATOM 2598 C CA . SER A 1 320 ? -12.233 -3.208 -14.186 1.00 72.81 320 SER A CA 1
ATOM 2599 C C . SER A 1 320 ? -12.502 -4.637 -13.690 1.00 72.81 320 SER A C 1
ATOM 2601 O O . SER A 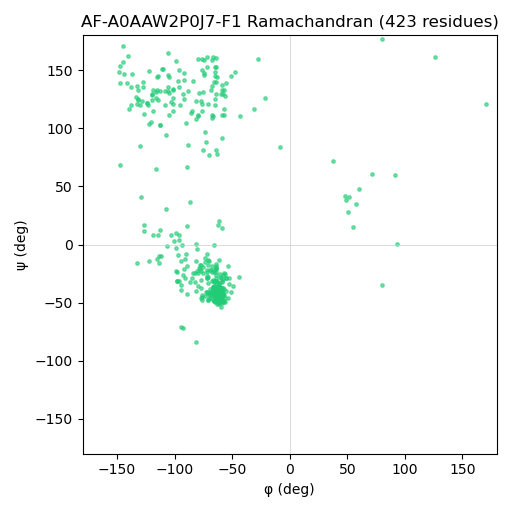1 320 ? -11.926 -5.098 -12.696 1.00 72.81 320 SER A O 1
ATOM 2603 N N . ALA A 1 321 ? -13.294 -5.405 -14.448 1.00 71.25 321 ALA A N 1
ATOM 2604 C CA . ALA A 1 321 ? -13.557 -6.821 -14.170 1.00 71.25 321 ALA A CA 1
ATOM 2605 C C . ALA A 1 321 ? -12.298 -7.703 -14.279 1.00 71.25 321 ALA A C 1
ATOM 2607 O O . ALA A 1 321 ? -12.262 -8.819 -13.764 1.00 71.25 321 ALA A O 1
ATOM 2608 N N . GLN A 1 322 ? -11.265 -7.197 -14.949 1.00 76.19 322 GLN A N 1
ATOM 2609 C CA . GLN A 1 322 ? -9.997 -7.868 -15.178 1.00 76.19 322 GLN A CA 1
ATOM 2610 C C . GLN A 1 322 ? -8.950 -7.496 -14.111 1.00 76.19 322 GLN A C 1
ATOM 2612 O O . GLN A 1 322 ? -7.937 -8.177 -13.966 1.00 76.19 322 GLN A O 1
ATOM 2617 N N . ILE A 1 323 ? -9.171 -6.452 -13.317 1.00 83.75 323 ILE A N 1
ATOM 2618 C CA . ILE A 1 323 ? -8.167 -5.991 -12.356 1.00 83.75 323 ILE A CA 1
ATOM 2619 C C . ILE A 1 323 ? -8.122 -6.924 -11.153 1.00 83.75 323 ILE A C 1
ATOM 2621 O O . ILE A 1 323 ? -9.124 -7.139 -10.462 1.00 83.75 323 ILE A O 1
ATOM 2625 N N . GLY A 1 324 ? -6.937 -7.498 -10.925 1.00 84.19 324 GLY A N 1
ATOM 2626 C CA . GLY A 1 324 ? -6.663 -8.311 -9.745 1.00 84.19 324 GLY A CA 1
ATOM 2627 C C . GLY A 1 324 ? -5.979 -7.547 -8.613 1.00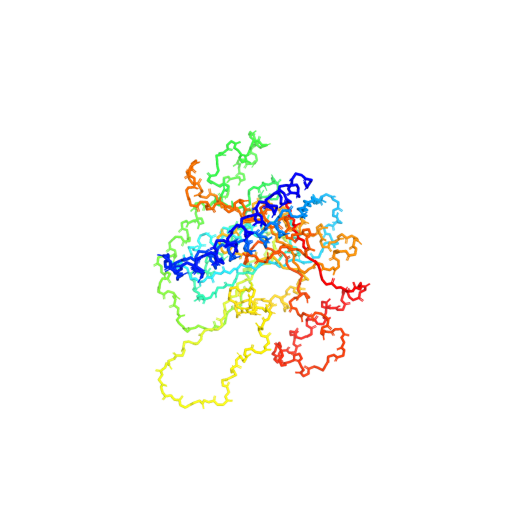 84.19 324 GLY A C 1
ATOM 2628 O O . GLY A 1 324 ? -6.264 -7.866 -7.467 1.00 84.19 324 GLY A O 1
ATOM 2629 N N . TRP A 1 325 ? -5.149 -6.537 -8.899 1.00 90.06 325 TRP A N 1
ATOM 2630 C CA . TRP A 1 325 ? -4.619 -5.604 -7.896 1.00 90.06 325 TRP A CA 1
ATOM 2631 C C . TRP A 1 325 ? -4.467 -4.186 -8.459 1.00 90.06 325 TRP A C 1
ATOM 2633 O O . TRP A 1 325 ? -4.328 -4.001 -9.672 1.00 90.06 325 TRP A O 1
ATOM 2643 N N . VAL A 1 326 ? -4.463 -3.212 -7.551 1.00 92.12 326 VAL A N 1
ATOM 2644 C CA . VAL A 1 326 ? -4.129 -1.803 -7.771 1.00 92.12 326 VAL A CA 1
ATOM 2645 C C . VAL A 1 326 ? -2.927 -1.484 -6.894 1.00 92.12 326 VAL A C 1
ATOM 2647 O O . VAL A 1 326 ? -3.041 -1.563 -5.674 1.00 92.12 326 VAL A O 1
ATOM 2650 N N . GLN A 1 327 ? -1.786 -1.169 -7.507 1.00 91.88 327 GLN A N 1
ATOM 2651 C CA . GLN A 1 327 ? -0.558 -0.788 -6.801 1.00 91.88 327 GLN A CA 1
ATOM 2652 C C . GLN A 1 327 ? -0.500 0.734 -6.662 1.00 91.88 327 GLN A C 1
ATOM 2654 O O . GLN A 1 327 ? -0.637 1.432 -7.666 1.00 91.88 327 GLN A O 1
ATOM 2659 N N . PHE A 1 328 ? -0.254 1.220 -5.448 1.00 91.06 328 PHE A N 1
ATOM 2660 C CA . PHE A 1 328 ? 0.056 2.618 -5.163 1.00 91.06 328 PHE A CA 1
ATOM 2661 C C . PHE A 1 328 ? 1.574 2.820 -5.078 1.00 91.06 328 PHE A C 1
ATOM 2663 O O . PHE A 1 328 ? 2.299 1.895 -4.687 1.00 91.06 328 PHE A O 1
ATOM 2670 N N . PRO A 1 329 ? 2.080 4.012 -5.433 1.00 89.44 329 PRO A N 1
ATOM 2671 C CA . PRO A 1 329 ? 3.484 4.343 -5.242 1.00 89.44 329 PRO A CA 1
ATOM 2672 C C . PRO A 1 329 ? 3.838 4.404 -3.751 1.00 89.44 329 PRO A C 1
ATOM 2674 O O . PRO A 1 329 ? 3.078 4.933 -2.939 1.00 89.44 329 PRO A O 1
ATOM 2677 N N . GLN A 1 330 ? 5.008 3.884 -3.388 1.00 88.12 330 GLN A N 1
ATOM 2678 C CA . GLN A 1 330 ? 5.556 4.008 -2.036 1.00 88.12 330 GLN A CA 1
ATOM 2679 C C . GLN A 1 330 ? 6.443 5.253 -1.981 1.00 88.12 330 GLN A C 1
ATOM 2681 O O . GLN A 1 330 ? 7.346 5.412 -2.803 1.00 88.12 330 GLN A O 1
ATOM 2686 N N . LYS A 1 331 ? 6.157 6.152 -1.037 1.00 84.06 331 LYS A N 1
ATOM 2687 C CA . LYS A 1 331 ? 6.921 7.382 -0.813 1.00 84.06 331 LYS A CA 1
ATOM 2688 C C . LYS A 1 331 ? 7.514 7.360 0.588 1.00 84.06 331 LYS A C 1
ATOM 2690 O O . LYS A 1 331 ? 6.806 7.075 1.549 1.00 84.06 331 LYS A O 1
ATOM 2695 N N . PHE A 1 332 ? 8.795 7.694 0.679 1.00 85.12 332 PHE A N 1
ATOM 2696 C CA . PHE A 1 332 ? 9.555 7.694 1.924 1.00 85.12 332 PHE A CA 1
ATOM 2697 C C . PHE A 1 332 ? 9.782 9.132 2.401 1.00 85.12 332 PHE A C 1
ATOM 2699 O O . PHE A 1 332 ? 10.108 10.007 1.601 1.00 85.12 332 PHE A O 1
ATOM 2706 N N . HIS A 1 333 ? 9.587 9.376 3.698 1.00 73.12 333 HIS A N 1
ATOM 2707 C CA . HIS A 1 333 ? 9.528 10.729 4.272 1.00 73.12 333 HIS A CA 1
ATOM 2708 C C . HIS A 1 333 ? 10.859 11.176 4.906 1.00 73.12 333 HIS A C 1
ATOM 2710 O O . HIS A 1 333 ? 11.144 12.367 4.956 1.00 73.12 333 HIS A O 1
ATOM 2716 N N . ASN A 1 334 ? 11.723 10.237 5.307 1.00 72.38 334 ASN A N 1
ATOM 2717 C CA . ASN A 1 334 ? 12.996 10.517 5.989 1.00 72.38 334 ASN A CA 1
ATOM 2718 C C . ASN A 1 334 ? 14.165 10.777 5.018 1.00 72.38 334 ASN A C 1
ATOM 2720 O O . ASN A 1 334 ? 15.303 10.380 5.272 1.00 72.38 334 ASN A O 1
ATOM 2724 N N . ILE A 1 335 ? 13.898 11.437 3.888 1.00 72.69 335 ILE A N 1
ATOM 2725 C CA . ILE A 1 335 ? 14.927 11.805 2.906 1.00 72.69 335 ILE A CA 1
ATOM 2726 C C . ILE A 1 335 ? 15.481 13.177 3.310 1.00 72.69 335 ILE A C 1
ATOM 2728 O O . ILE A 1 335 ? 14.991 14.219 2.892 1.00 72.69 335 ILE A O 1
ATOM 2732 N N . ILE A 1 336 ? 16.470 13.159 4.206 1.00 60.06 336 ILE A N 1
ATOM 2733 C CA . ILE A 1 336 ? 16.959 14.346 4.936 1.00 60.06 336 ILE A CA 1
ATOM 2734 C C . ILE A 1 336 ? 17.832 15.265 4.064 1.00 60.06 336 ILE A C 1
ATOM 2736 O O . ILE A 1 336 ? 17.953 16.457 4.340 1.00 60.06 336 ILE A O 1
ATOM 2740 N N . SER A 1 337 ? 18.467 14.745 3.013 1.00 64.31 337 SER A N 1
ATOM 2741 C CA . SER A 1 337 ? 19.406 15.523 2.203 1.00 64.31 337 SER A CA 1
ATOM 2742 C C . SER A 1 337 ? 18.781 16.006 0.898 1.00 64.31 337 SER A C 1
ATOM 2744 O O . SER A 1 337 ? 18.290 15.191 0.120 1.00 64.31 337 SER A O 1
ATOM 2746 N N . GLU A 1 338 ? 18.976 17.288 0.563 1.00 67.06 338 GLU A N 1
ATOM 2747 C CA . GLU A 1 338 ? 18.785 17.817 -0.806 1.00 67.06 338 GLU A CA 1
ATOM 2748 C C . GLU A 1 338 ? 19.579 17.020 -1.866 1.00 67.06 338 GLU A C 1
ATOM 2750 O O . GLU A 1 338 ? 19.284 17.074 -3.057 1.00 67.06 338 GLU A O 1
ATOM 2755 N N . HIS A 1 339 ? 20.583 16.260 -1.416 1.00 70.62 339 HIS A N 1
ATOM 2756 C CA . HIS A 1 339 ? 21.470 15.419 -2.207 1.00 70.62 339 HIS A CA 1
ATOM 2757 C C . HIS A 1 339 ? 21.274 13.945 -1.825 1.00 70.62 339 HIS A C 1
ATOM 2759 O O . HIS A 1 339 ? 22.179 13.339 -1.255 1.00 70.62 339 HIS A O 1
ATOM 2765 N N . ASP A 1 340 ? 20.093 13.379 -2.091 1.00 77.12 340 ASP A N 1
ATOM 2766 C CA . ASP A 1 340 ? 19.811 11.945 -1.902 1.00 77.12 340 ASP A CA 1
ATOM 2767 C C . ASP A 1 340 ? 20.692 11.085 -2.828 1.00 77.12 340 ASP A C 1
ATOM 2769 O O . ASP A 1 340 ? 20.270 10.605 -3.878 1.00 77.12 340 ASP A O 1
ATOM 2773 N N . ILE A 1 341 ? 21.960 10.911 -2.445 1.00 82.69 341 ILE A N 1
ATOM 2774 C CA . ILE A 1 341 ? 22.958 10.112 -3.171 1.00 82.69 341 ILE A CA 1
ATOM 2775 C C . ILE A 1 341 ? 22.592 8.626 -3.226 1.00 82.69 341 ILE A C 1
ATOM 2777 O O . ILE A 1 341 ? 23.170 7.887 -4.022 1.00 82.69 341 ILE A O 1
ATOM 2781 N N . TYR A 1 342 ? 21.672 8.191 -2.365 1.00 83.25 342 TYR A N 1
ATOM 2782 C CA . TYR A 1 342 ? 21.211 6.815 -2.277 1.00 83.25 342 TYR A CA 1
ATOM 2783 C C . TYR A 1 342 ? 19.997 6.542 -3.182 1.00 83.25 342 TYR A C 1
ATOM 2785 O O . TYR A 1 342 ? 19.643 5.377 -3.336 1.00 83.25 342 TYR A O 1
ATOM 2793 N N . ASP A 1 343 ? 19.398 7.575 -3.799 1.00 79.88 343 ASP A N 1
ATOM 2794 C CA . ASP A 1 343 ? 18.138 7.497 -4.568 1.00 79.88 343 ASP A CA 1
ATOM 2795 C C . ASP A 1 343 ? 17.030 6.758 -3.790 1.00 79.88 343 ASP A C 1
ATOM 2797 O O . ASP A 1 343 ? 16.239 5.988 -4.339 1.00 79.88 343 ASP A O 1
ATOM 2801 N N . SER A 1 344 ? 16.981 6.997 -2.476 1.00 81.31 344 SER A N 1
ATOM 2802 C CA . SER A 1 344 ? 16.104 6.307 -1.520 1.00 81.31 344 SER A CA 1
ATOM 2803 C C . SER A 1 344 ? 14.621 6.571 -1.795 1.00 81.31 344 SER A C 1
ATOM 2805 O O . SER A 1 344 ? 13.753 5.823 -1.352 1.00 81.31 344 SER A O 1
ATOM 2807 N N . GLY A 1 345 ? 14.309 7.644 -2.527 1.00 76.81 345 GLY A N 1
ATOM 2808 C CA . GLY A 1 345 ? 12.947 7.965 -2.947 1.00 76.81 345 GLY A CA 1
ATOM 2809 C C . GLY A 1 345 ? 12.385 7.078 -4.063 1.00 76.81 345 GLY A C 1
ATOM 2810 O O . GLY A 1 345 ? 11.176 7.120 -4.290 1.00 76.81 345 GLY A O 1
ATOM 2811 N N . HIS A 1 346 ? 13.216 6.310 -4.784 1.00 78.31 346 HIS A N 1
ATOM 2812 C CA . HIS A 1 346 ? 12.790 5.417 -5.878 1.00 78.31 346 HIS A CA 1
ATOM 2813 C C . HIS A 1 346 ? 11.887 6.085 -6.942 1.00 78.31 346 HIS A C 1
ATOM 2815 O O . HIS A 1 346 ? 11.062 5.451 -7.606 1.00 78.31 346 HIS A O 1
ATOM 2821 N N . ASN A 1 347 ? 12.020 7.401 -7.138 1.00 77.44 347 ASN A N 1
ATOM 2822 C CA . ASN A 1 347 ? 11.123 8.178 -8.002 1.00 77.44 347 ASN A CA 1
ATOM 2823 C C . ASN A 1 347 ? 11.206 7.751 -9.479 1.00 77.44 347 ASN A C 1
ATOM 2825 O O . ASN A 1 347 ? 10.228 7.854 -10.228 1.00 77.44 347 ASN A O 1
ATOM 2829 N N . SER A 1 348 ? 12.385 7.302 -9.910 1.00 76.44 348 SER A N 1
ATOM 2830 C CA . SER A 1 348 ? 12.652 6.799 -11.258 1.00 76.44 348 SER A CA 1
ATOM 2831 C C . SER A 1 348 ? 11.902 5.485 -11.534 1.00 76.44 348 SER A C 1
ATOM 2833 O O . SER A 1 348 ? 11.280 5.349 -12.594 1.00 76.44 348 SER A O 1
ATOM 2835 N N . ASP A 1 349 ? 11.862 4.578 -10.556 1.00 80.81 349 ASP A N 1
ATOM 2836 C CA . ASP A 1 349 ? 11.181 3.282 -10.633 1.00 80.81 349 ASP A CA 1
ATOM 2837 C C . ASP A 1 349 ? 9.658 3.443 -10.758 1.00 80.81 349 ASP A C 1
ATOM 2839 O O . ASP A 1 349 ? 9.029 2.827 -11.627 1.00 80.81 349 ASP A O 1
ATOM 2843 N N . TRP A 1 350 ? 9.057 4.350 -9.976 1.00 83.19 350 TRP A N 1
ATOM 2844 C CA . TRP A 1 350 ? 7.614 4.631 -10.044 1.00 83.19 350 TRP A CA 1
ATOM 2845 C C . TRP A 1 350 ? 7.184 5.225 -11.389 1.00 83.19 350 TRP A C 1
ATOM 2847 O O . TRP A 1 350 ? 6.138 4.857 -11.928 1.00 83.19 350 TRP A O 1
ATOM 2857 N N . ARG A 1 351 ? 8.019 6.079 -11.998 1.00 81.12 351 ARG A N 1
ATOM 2858 C CA . ARG A 1 351 ? 7.792 6.546 -13.379 1.00 81.12 351 ARG A CA 1
ATOM 2859 C C . ARG A 1 351 ? 7.890 5.398 -14.380 1.00 81.12 351 ARG A C 1
ATOM 2861 O O . ARG A 1 351 ? 7.129 5.362 -15.345 1.00 81.12 351 ARG A O 1
ATOM 2868 N N . GLY A 1 352 ? 8.803 4.454 -14.158 1.00 83.25 352 GLY A N 1
ATOM 2869 C CA . GLY A 1 352 ? 8.933 3.259 -14.988 1.00 83.25 352 GLY A CA 1
ATOM 2870 C C . GLY A 1 352 ? 7.680 2.384 -14.965 1.00 83.25 352 GLY A C 1
ATOM 2871 O O . GLY A 1 352 ? 7.248 1.903 -16.016 1.00 83.25 352 GLY A O 1
ATOM 2872 N N . LEU A 1 353 ? 7.048 2.243 -13.797 1.00 85.62 353 LEU A N 1
ATOM 2873 C CA . LEU A 1 353 ? 5.831 1.448 -13.615 1.00 85.62 353 LEU A CA 1
ATOM 2874 C C . LEU A 1 353 ? 4.645 1.959 -14.445 1.00 85.62 353 LEU A C 1
ATOM 2876 O O . LEU A 1 353 ? 3.907 1.130 -14.972 1.00 85.62 353 LEU A O 1
ATOM 2880 N N . GLN A 1 354 ? 4.517 3.272 -14.680 1.00 87.25 354 GLN A N 1
ATOM 2881 C CA . GLN A 1 354 ? 3.512 3.835 -15.605 1.00 87.25 354 GLN A CA 1
ATOM 2882 C C . GLN A 1 354 ? 3.658 3.292 -17.041 1.00 87.25 354 GLN A C 1
ATOM 2884 O O . GLN A 1 354 ? 2.675 3.149 -17.772 1.00 87.25 354 GLN A O 1
ATOM 2889 N N . GLY A 1 355 ? 4.887 2.988 -17.470 1.00 87.19 355 GLY A N 1
ATOM 2890 C CA . GLY A 1 355 ? 5.167 2.334 -18.750 1.00 87.19 355 GLY A CA 1
ATOM 2891 C C . GLY A 1 355 ? 4.637 0.909 -18.806 1.00 87.19 355 GLY A C 1
ATOM 2892 O O . GLY A 1 355 ? 3.926 0.536 -19.745 1.00 87.19 355 GLY A O 1
ATOM 2893 N N . VAL A 1 356 ? 4.942 0.132 -17.766 1.00 87.50 356 VAL A N 1
ATOM 2894 C CA . VAL A 1 356 ? 4.525 -1.274 -17.654 1.00 87.50 356 VAL A CA 1
ATOM 2895 C C . VAL A 1 356 ? 3.001 -1.373 -17.535 1.00 87.50 356 VAL A C 1
ATOM 2897 O O . VAL A 1 356 ? 2.372 -2.292 -18.075 1.00 87.50 356 VAL A O 1
ATOM 2900 N N . ASP A 1 357 ? 2.400 -0.368 -16.907 1.00 87.69 357 ASP A N 1
ATOM 2901 C CA . ASP A 1 357 ? 0.966 -0.204 -16.745 1.00 87.69 357 ASP A CA 1
ATOM 2902 C C . ASP A 1 357 ? 0.215 -0.056 -18.078 1.00 87.69 357 ASP A C 1
ATOM 2904 O O . ASP A 1 357 ? -0.843 -0.652 -18.286 1.00 87.69 357 ASP A O 1
ATOM 2908 N N . GLY A 1 358 ? 0.812 0.629 -19.059 1.00 85.12 358 GLY A N 1
ATOM 2909 C CA . GLY A 1 358 ? 0.257 0.701 -20.412 1.00 85.12 358 GLY A CA 1
ATOM 2910 C C . GLY A 1 358 ? 0.395 -0.576 -21.244 1.00 85.12 358 GLY A C 1
ATOM 2911 O O . GLY A 1 358 ? -0.232 -0.687 -22.307 1.00 85.12 358 GLY A O 1
ATOM 2912 N N . LEU A 1 359 ? 1.196 -1.543 -20.789 1.00 84.88 359 LEU A N 1
ATOM 2913 C CA . LEU A 1 359 ? 1.346 -2.851 -21.424 1.00 84.88 359 LEU A CA 1
ATOM 2914 C C . LEU A 1 359 ? 0.375 -3.866 -20.826 1.00 84.88 359 LEU A C 1
ATOM 2916 O O . LEU A 1 359 ? -0.576 -4.290 -21.488 1.00 84.88 359 LEU A O 1
ATOM 2920 N N . ARG A 1 360 ? 0.630 -4.287 -19.586 1.00 82.75 360 ARG A N 1
ATOM 2921 C CA . ARG A 1 360 ? -0.213 -5.260 -18.880 1.00 82.75 360 ARG A CA 1
ATOM 2922 C C . ARG A 1 360 ? -0.546 -4.842 -17.458 1.00 82.75 360 ARG A C 1
ATOM 2924 O O . ARG A 1 360 ? -1.482 -5.435 -16.930 1.00 82.75 360 ARG A O 1
ATOM 2931 N N . GLY A 1 361 ? 0.167 -3.875 -16.879 1.00 82.62 361 GLY A N 1
ATOM 2932 C CA . GLY A 1 361 ? 0.032 -3.505 -15.476 1.00 82.62 361 GLY A CA 1
ATOM 2933 C C . GLY A 1 361 ? 1.360 -3.522 -14.707 1.00 82.62 361 GLY A C 1
ATOM 2934 O O . GLY A 1 361 ? 2.306 -4.168 -15.164 1.00 82.62 361 GLY A O 1
ATOM 2935 N N . PRO A 1 362 ? 1.435 -2.854 -13.546 1.00 84.06 362 PRO A N 1
ATOM 2936 C CA . PRO A 1 362 ? 2.616 -2.839 -12.682 1.00 84.06 362 PRO A CA 1
ATOM 2937 C C . PRO A 1 362 ? 2.888 -4.207 -12.050 1.00 84.06 362 PRO A C 1
ATOM 2939 O O . PRO A 1 362 ? 1.981 -5.024 -11.887 1.00 84.06 362 PRO A O 1
ATOM 2942 N N . MET A 1 363 ? 4.131 -4.426 -11.623 1.00 82.81 363 MET A N 1
ATOM 2943 C CA . MET A 1 363 ? 4.460 -5.502 -10.686 1.00 82.81 363 MET A CA 1
ATOM 2944 C C . MET A 1 363 ? 3.930 -5.157 -9.282 1.00 82.81 363 MET A C 1
ATOM 2946 O O . MET A 1 363 ? 3.786 -3.982 -8.956 1.00 82.81 363 MET A O 1
ATOM 2950 N N . MET A 1 364 ? 3.627 -6.168 -8.462 1.00 84.38 364 MET A N 1
ATOM 2951 C CA . MET A 1 364 ? 3.352 -5.959 -7.034 1.00 84.38 364 MET A CA 1
ATOM 2952 C C . MET A 1 364 ? 4.661 -5.692 -6.286 1.00 84.38 364 MET A C 1
ATOM 2954 O O . MET A 1 364 ? 5.615 -6.453 -6.444 1.00 84.38 364 MET A O 1
ATOM 2958 N N . CYS A 1 365 ? 4.692 -4.645 -5.461 1.00 85.25 365 CYS A N 1
ATOM 2959 C CA . CYS A 1 365 ? 5.903 -4.171 -4.778 1.00 85.25 365 CYS A CA 1
ATOM 2960 C C . CYS A 1 365 ? 5.911 -4.478 -3.267 1.00 85.25 365 CYS A C 1
ATOM 2962 O O . CYS A 1 365 ? 6.456 -3.711 -2.483 1.00 85.25 365 CYS A O 1
ATOM 2964 N N . GLY A 1 366 ? 5.279 -5.574 -2.837 1.00 82.50 366 GLY A N 1
ATOM 2965 C CA . GLY A 1 366 ? 5.284 -6.034 -1.437 1.00 82.50 366 GLY A CA 1
ATOM 2966 C C . GLY A 1 366 ? 4.300 -5.318 -0.502 1.00 82.50 366 GLY A C 1
ATOM 2967 O O . GLY A 1 366 ? 3.674 -5.989 0.309 1.00 82.50 366 GLY A O 1
ATOM 2968 N N . SER A 1 367 ? 4.068 -4.017 -0.695 1.00 88.50 367 SER A N 1
ATOM 2969 C CA . SER A 1 367 ? 3.161 -3.185 0.114 1.00 88.50 367 SER A CA 1
ATOM 2970 C C . SER A 1 367 ? 2.443 -2.122 -0.733 1.00 88.50 367 SER A C 1
ATOM 2972 O O . SER A 1 367 ? 2.775 -1.921 -1.907 1.00 88.50 367 SER A O 1
ATOM 2974 N N . ASN A 1 368 ? 1.466 -1.432 -0.145 1.00 91.81 368 ASN A N 1
ATOM 2975 C CA . ASN A 1 368 ? 0.664 -0.351 -0.720 1.00 91.81 368 ASN A CA 1
ATOM 2976 C C . ASN A 1 368 ? -0.136 -0.787 -1.950 1.00 91.81 368 ASN A C 1
ATOM 2978 O O . ASN A 1 368 ? -0.136 -0.121 -2.983 1.00 91.81 368 ASN A O 1
ATOM 2982 N N . PHE A 1 369 ? -0.833 -1.917 -1.870 1.00 92.69 369 PHE A N 1
ATOM 2983 C CA . PHE A 1 369 ? -1.731 -2.333 -2.944 1.00 92.69 369 PHE A CA 1
ATOM 2984 C C . PHE A 1 369 ? -3.049 -2.874 -2.419 1.00 92.69 369 PHE A C 1
ATOM 2986 O O . PHE A 1 369 ? -3.115 -3.525 -1.378 1.00 92.69 369 PHE A O 1
ATOM 2993 N N . VAL A 1 370 ? -4.107 -2.632 -3.190 1.00 93.62 370 VAL A N 1
ATOM 2994 C CA . VAL A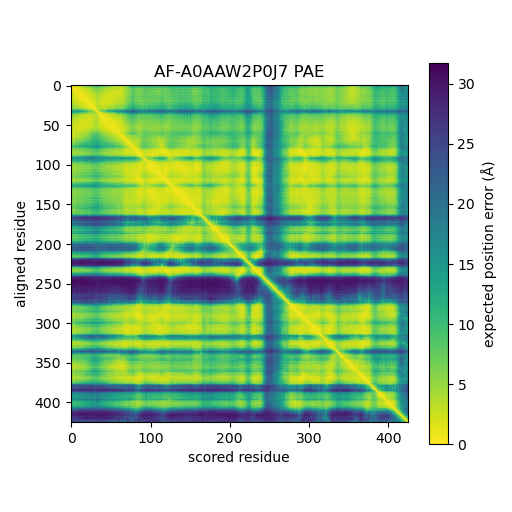 1 370 ? -5.431 -3.204 -2.950 1.00 93.62 370 VAL A CA 1
ATOM 2995 C C . VAL A 1 370 ? -5.642 -4.332 -3.934 1.00 93.62 370 VAL A C 1
ATOM 2997 O O . VAL A 1 370 ? -5.597 -4.110 -5.143 1.00 93.62 370 VAL A O 1
ATOM 3000 N N . MET A 1 371 ? -5.907 -5.533 -3.442 1.00 91.00 371 MET A N 1
ATOM 3001 C CA . MET A 1 371 ? -6.081 -6.733 -4.250 1.00 91.00 371 MET A CA 1
ATOM 3002 C C . MET A 1 371 ? -7.502 -7.281 -4.136 1.00 91.00 371 MET A C 1
ATOM 3004 O O . MET A 1 371 ? -8.133 -7.254 -3.079 1.00 91.00 371 MET A O 1
ATOM 3008 N N . ARG A 1 372 ? -8.009 -7.821 -5.245 1.00 88.06 372 ARG A N 1
ATOM 3009 C CA . ARG A 1 372 ? -9.255 -8.584 -5.287 1.00 88.06 372 ARG A CA 1
ATOM 3010 C C . ARG A 1 372 ? -8.990 -9.984 -4.733 1.00 88.06 372 ARG A C 1
ATOM 3012 O O . ARG A 1 372 ? -8.169 -10.725 -5.271 1.00 88.06 372 ARG A O 1
ATOM 3019 N N . ARG A 1 373 ? -9.730 -10.395 -3.703 1.00 86.56 373 ARG A N 1
ATOM 3020 C CA . ARG A 1 373 ? -9.550 -11.699 -3.037 1.00 86.56 373 ARG A CA 1
ATOM 3021 C C . ARG A 1 373 ? -9.673 -12.889 -3.982 1.00 86.56 373 ARG A C 1
ATOM 3023 O O . ARG A 1 373 ? -8.903 -13.841 -3.898 1.00 86.56 373 ARG A O 1
ATOM 3030 N N . GLU A 1 374 ? -10.591 -12.805 -4.934 1.00 78.69 374 GLU A N 1
ATOM 3031 C CA . GLU A 1 374 ? -10.787 -13.829 -5.962 1.00 78.69 374 GLU A CA 1
ATOM 3032 C C . GLU A 1 374 ? -9.539 -14.083 -6.819 1.00 78.69 374 GLU A C 1
ATOM 3034 O O . GLU A 1 374 ? -9.310 -15.216 -7.247 1.00 78.69 374 GLU A O 1
ATOM 3039 N N . ALA A 1 375 ? -8.709 -13.055 -7.038 1.00 79.94 375 ALA A N 1
ATOM 3040 C CA . ALA A 1 375 ? -7.484 -13.184 -7.820 1.00 79.94 375 ALA A CA 1
ATOM 3041 C C . ALA A 1 375 ? -6.467 -14.113 -7.136 1.00 79.94 375 ALA A C 1
ATOM 3043 O O . ALA A 1 375 ? -5.755 -14.840 -7.826 1.00 79.94 375 ALA A O 1
ATOM 3044 N N . ILE A 1 376 ? -6.449 -14.157 -5.797 1.00 76.56 376 ILE A N 1
ATOM 3045 C CA . ILE A 1 376 ? -5.621 -15.101 -5.027 1.00 76.56 376 ILE A CA 1
ATOM 3046 C C . ILE A 1 376 ? -6.164 -16.523 -5.130 1.00 76.56 376 ILE A C 1
ATOM 3048 O O . ILE A 1 376 ? -5.401 -17.480 -5.259 1.00 76.56 376 ILE A O 1
ATOM 3052 N N . TYR A 1 377 ? -7.485 -16.679 -5.075 1.00 71.62 377 TYR A N 1
ATOM 3053 C CA . TYR A 1 377 ? -8.114 -17.996 -5.124 1.00 71.62 377 TYR A CA 1
ATOM 3054 C C . TYR A 1 377 ? -8.029 -18.654 -6.507 1.00 71.62 377 TYR A C 1
ATOM 3056 O O . TYR A 1 377 ? -8.174 -19.872 -6.615 1.00 71.62 377 TYR A O 1
ATOM 3064 N N . GLY A 1 378 ? -7.752 -17.871 -7.555 1.00 63.12 378 GLY A N 1
ATOM 3065 C CA . GLY A 1 378 ? -7.628 -18.358 -8.924 1.00 63.12 378 GLY A CA 1
ATOM 3066 C C . GLY A 1 378 ? -8.988 -18.758 -9.489 1.00 63.12 378 GLY A C 1
ATOM 3067 O O . GLY A 1 378 ? -9.197 -19.920 -9.833 1.00 63.12 378 GLY A O 1
ATOM 3068 N N . THR A 1 379 ? -9.917 -17.803 -9.574 1.00 53.53 379 THR A N 1
ATOM 3069 C CA . THR A 1 379 ? -11.340 -17.994 -9.919 1.00 53.53 379 THR A CA 1
ATOM 3070 C C . THR A 1 379 ? -11.615 -18.771 -11.210 1.00 53.53 379 THR A C 1
ATOM 3072 O O . THR A 1 379 ? -12.604 -19.502 -11.257 1.00 53.53 379 THR A O 1
ATOM 3075 N N . ASP A 1 380 ? -10.726 -18.734 -12.209 1.00 51.19 380 ASP A N 1
ATOM 3076 C CA . ASP A 1 380 ? -10.836 -19.576 -13.417 1.00 51.19 380 ASP A CA 1
ATOM 3077 C C . ASP A 1 380 ? -10.803 -21.084 -13.095 1.00 51.19 380 ASP A C 1
ATOM 3079 O O . ASP A 1 380 ? -11.394 -21.893 -13.813 1.00 51.19 380 ASP A O 1
ATOM 3083 N N . ARG A 1 381 ? -10.139 -21.472 -11.996 1.00 46.00 381 ARG A N 1
ATOM 3084 C CA . ARG A 1 381 ? -10.153 -22.841 -11.463 1.00 46.00 381 ARG A CA 1
ATOM 3085 C C . ARG A 1 381 ? -11.405 -23.131 -10.649 1.00 46.00 381 ARG A C 1
ATOM 3087 O O . ARG A 1 381 ? -11.739 -24.296 -10.505 1.00 46.00 381 ARG A O 1
ATOM 3094 N N . ILE A 1 382 ? -12.077 -22.103 -10.118 1.00 51.03 382 ILE A N 1
ATOM 3095 C CA . ILE A 1 382 ? -13.235 -22.269 -9.233 1.00 51.03 382 ILE A CA 1
ATOM 3096 C C . ILE A 1 382 ? -14.553 -22.400 -10.010 1.00 51.03 382 ILE A C 1
ATOM 3098 O O . ILE A 1 382 ? -15.458 -23.123 -9.600 1.00 51.03 382 ILE A O 1
ATOM 3102 N N . GLN A 1 383 ? -14.658 -21.742 -11.164 1.00 51.28 383 GLN A N 1
ATOM 3103 C CA . GLN A 1 383 ? -15.884 -21.711 -11.970 1.00 51.28 383 GLN A CA 1
ATOM 3104 C C . GLN A 1 383 ? -16.138 -22.978 -12.804 1.00 51.28 383 GLN A C 1
ATOM 3106 O O . GLN A 1 383 ? -17.275 -23.215 -13.205 1.00 51.28 383 GLN A O 1
ATOM 3111 N N . LYS A 1 384 ? -15.111 -23.791 -13.084 1.00 46.12 384 LYS A N 1
ATOM 3112 C CA . LYS A 1 384 ? -15.226 -25.006 -13.907 1.00 46.12 384 LYS A CA 1
ATOM 3113 C C . LYS A 1 384 ? -15.125 -26.246 -13.023 1.00 46.12 384 LYS A C 1
ATOM 3115 O O . LYS A 1 384 ? -14.022 -26.674 -12.710 1.00 46.12 384 LYS A O 1
ATOM 3120 N N . ASP A 1 385 ? -16.278 -26.771 -12.607 1.00 51.75 385 ASP A N 1
ATOM 3121 C CA . ASP A 1 385 ? -16.467 -28.091 -11.982 1.00 51.75 385 ASP A CA 1
ATOM 3122 C C . ASP A 1 385 ? -15.353 -28.531 -11.023 1.00 51.75 385 ASP A C 1
ATOM 3124 O O . ASP A 1 385 ? -14.565 -29.440 -11.296 1.00 51.75 385 ASP A O 1
ATOM 3128 N N . ILE A 1 386 ? -15.287 -27.900 -9.851 1.00 55.53 386 ILE A N 1
ATOM 3129 C CA . ILE A 1 386 ? -14.303 -28.305 -8.853 1.00 55.53 386 ILE A CA 1
ATOM 3130 C C . ILE A 1 386 ? -14.791 -29.515 -8.066 1.00 55.53 386 ILE A C 1
ATOM 3132 O O . ILE A 1 386 ? -15.775 -29.464 -7.321 1.00 55.53 386 ILE A O 1
ATOM 3136 N N . HIS A 1 387 ? -13.996 -30.578 -8.078 1.00 59.91 387 HIS A N 1
ATOM 3137 C CA . HIS A 1 387 ? -14.079 -31.576 -7.027 1.00 59.91 387 HIS A CA 1
ATOM 3138 C C . HIS A 1 387 ? -13.663 -30.957 -5.685 1.00 59.91 387 HIS A C 1
ATOM 3140 O O . HIS A 1 387 ? -12.510 -30.581 -5.493 1.00 59.91 387 HIS A O 1
ATOM 3146 N N . LEU A 1 388 ? -14.570 -30.959 -4.705 1.00 67.62 388 LEU A N 1
ATOM 3147 C CA . LEU A 1 388 ? -14.345 -30.569 -3.299 1.00 67.62 388 LEU A CA 1
ATOM 3148 C C . LEU A 1 388 ? -13.039 -31.143 -2.697 1.00 67.62 388 LEU A C 1
ATOM 3150 O O . LEU A 1 388 ? -12.423 -30.534 -1.825 1.00 67.62 388 LEU A O 1
ATOM 3154 N N . LYS A 1 389 ? -12.589 -32.304 -3.198 1.00 66.56 389 LYS A N 1
ATOM 3155 C CA . LYS A 1 389 ? -11.305 -32.938 -2.860 1.00 66.56 389 LYS A CA 1
ATOM 3156 C C . LYS A 1 389 ? -10.079 -32.121 -3.301 1.00 66.56 389 LYS A C 1
ATOM 3158 O O . LYS A 1 389 ? -9.110 -32.063 -2.554 1.00 66.56 389 LYS A O 1
ATOM 3163 N N . GLN A 1 390 ? -10.109 -31.487 -4.473 1.00 68.19 390 GLN A N 1
ATOM 3164 C CA . GLN A 1 390 ? -9.013 -30.647 -4.970 1.00 68.19 390 GLN A CA 1
ATOM 3165 C C . GLN A 1 390 ? -8.897 -29.344 -4.175 1.00 68.19 390 GLN A C 1
ATOM 3167 O O . GLN A 1 390 ? -7.798 -29.000 -3.758 1.00 68.19 390 GLN A O 1
ATOM 3172 N N . LEU A 1 391 ? -10.015 -28.678 -3.858 1.00 68.06 391 LEU A N 1
ATOM 3173 C CA . LEU A 1 391 ? -9.991 -27.509 -2.967 1.00 68.06 391 LEU A CA 1
ATOM 3174 C C . LEU A 1 391 ? -9.435 -27.857 -1.591 1.00 68.06 391 LEU A C 1
ATOM 3176 O O . LEU A 1 391 ? -8.605 -27.121 -1.074 1.00 68.06 391 LEU A O 1
ATOM 3180 N N . LYS A 1 392 ? -9.834 -29.001 -1.024 1.00 70.62 392 LYS A N 1
ATOM 3181 C CA . LYS A 1 392 ? -9.277 -29.468 0.251 1.00 70.62 392 LYS A CA 1
ATOM 3182 C C . LYS A 1 392 ? -7.781 -29.760 0.183 1.00 70.62 392 LYS A C 1
ATOM 3184 O O . LYS A 1 392 ? -7.088 -29.586 1.179 1.00 70.62 392 LYS A O 1
ATOM 3189 N N . LYS A 1 393 ? -7.280 -30.187 -0.980 1.00 70.44 393 LYS A N 1
ATOM 3190 C CA . LYS A 1 393 ? -5.846 -30.382 -1.214 1.00 70.44 393 LYS A CA 1
ATOM 3191 C C . LYS A 1 393 ? -5.103 -29.044 -1.300 1.00 70.44 393 LYS A C 1
ATOM 3193 O O . LYS A 1 393 ? -4.024 -28.927 -0.739 1.00 70.44 393 LYS A O 1
ATOM 3198 N N . SER A 1 394 ? -5.681 -28.046 -1.967 1.00 66.44 394 SER A N 1
ATOM 3199 C CA . SER A 1 394 ? -5.036 -26.745 -2.196 1.00 66.44 394 SER A CA 1
ATOM 3200 C C . SER A 1 394 ? -5.137 -25.778 -1.015 1.00 66.44 394 SER A C 1
ATOM 3202 O O . SER A 1 394 ? -4.180 -25.082 -0.703 1.00 66.44 394 SER A O 1
ATOM 3204 N N . PHE A 1 395 ? -6.290 -25.742 -0.352 1.00 69.38 395 PHE A N 1
ATOM 3205 C CA . PHE A 1 395 ? -6.634 -24.772 0.688 1.00 69.38 395 PHE A CA 1
ATOM 3206 C C . PHE A 1 395 ? -6.814 -25.422 2.065 1.00 69.38 395 PHE A C 1
ATOM 3208 O O . PHE A 1 395 ? -7.227 -24.768 3.018 1.00 69.38 395 PHE A O 1
ATOM 3215 N N . GLY A 1 396 ? -6.487 -26.704 2.215 1.00 70.56 396 GLY A N 1
ATOM 3216 C CA . GLY A 1 396 ? -6.612 -27.434 3.475 1.00 70.56 396 GLY A CA 1
ATOM 3217 C C . GLY A 1 396 ? -8.031 -27.927 3.780 1.00 70.56 396 GLY A C 1
ATOM 3218 O O . GLY A 1 396 ? -8.992 -27.700 3.049 1.00 70.56 396 GLY A O 1
ATOM 3219 N N . SER A 1 397 ? -8.172 -28.647 4.891 1.00 75.12 397 SER A N 1
ATOM 3220 C CA . SER A 1 397 ? -9.371 -29.433 5.216 1.00 75.12 397 SER A CA 1
ATOM 3221 C C . SER A 1 397 ? -10.550 -28.638 5.797 1.00 75.12 397 SER A C 1
ATOM 3223 O O . SER A 1 397 ? -11.614 -29.226 6.013 1.00 75.12 397 SER A O 1
ATOM 3225 N N . SER A 1 398 ? -10.401 -27.328 6.037 1.00 78.88 398 SER A N 1
ATOM 3226 C CA . SER A 1 398 ? -11.436 -26.491 6.662 1.00 78.88 398 SER A CA 1
ATOM 3227 C C . SER A 1 398 ? -12.656 -26.318 5.753 1.00 78.88 398 SER A C 1
ATOM 3229 O O . SER A 1 398 ? -12.619 -25.605 4.750 1.00 78.88 398 SER A O 1
ATOM 3231 N N . ASN A 1 399 ? -13.769 -26.954 6.126 1.00 81.69 399 ASN A N 1
ATOM 3232 C CA . ASN A 1 399 ? -15.031 -26.828 5.395 1.00 81.69 399 ASN A CA 1
ATOM 3233 C C . ASN A 1 399 ? -15.597 -25.403 5.464 1.00 81.69 399 ASN A C 1
ATOM 3235 O O . ASN A 1 399 ? -16.181 -24.947 4.485 1.00 81.69 399 ASN A O 1
ATOM 3239 N N . GLU A 1 400 ? -15.426 -24.708 6.592 1.00 83.06 400 GLU A N 1
ATOM 3240 C CA . GLU A 1 400 ? -15.934 -23.342 6.776 1.00 83.06 400 GLU A CA 1
ATOM 3241 C C . GLU A 1 400 ? -15.208 -22.345 5.873 1.00 83.06 400 GLU A C 1
ATOM 3243 O O . GLU A 1 400 ? -15.854 -21.538 5.208 1.00 83.06 400 GLU A O 1
ATOM 3248 N N . PHE A 1 401 ? -13.883 -22.470 5.748 1.00 80.94 401 PHE A N 1
ATOM 3249 C CA . PHE A 1 401 ? -13.106 -21.636 4.830 1.00 80.94 401 PHE A CA 1
ATOM 3250 C C . PHE A 1 401 ? -13.487 -21.903 3.369 1.00 80.94 401 PHE A C 1
ATOM 3252 O O . PHE A 1 401 ? -13.733 -20.983 2.596 1.00 80.94 401 PHE A O 1
ATOM 3259 N N . ILE A 1 402 ? -13.641 -23.174 2.990 1.00 78.06 402 ILE A N 1
ATOM 3260 C CA . ILE A 1 402 ? -14.098 -23.522 1.639 1.00 78.06 402 ILE A CA 1
ATOM 3261 C C . ILE A 1 402 ? -15.495 -22.940 1.367 1.00 78.06 402 ILE A C 1
ATOM 3263 O O . ILE A 1 402 ? -15.749 -22.413 0.285 1.00 78.06 402 ILE A O 1
ATOM 3267 N N . ARG A 1 403 ? -16.411 -22.988 2.344 1.00 80.25 403 ARG A N 1
ATOM 3268 C CA . ARG A 1 403 ? -17.743 -22.373 2.227 1.00 80.25 403 ARG A CA 1
ATOM 3269 C C . ARG A 1 403 ? -17.667 -20.852 2.078 1.00 80.25 403 ARG A C 1
ATOM 3271 O O . ARG A 1 403 ? -18.432 -20.310 1.280 1.00 80.25 403 ARG A O 1
ATOM 3278 N N . SER A 1 404 ? -16.784 -20.164 2.804 1.00 80.69 404 SER A N 1
ATOM 3279 C CA . SER A 1 404 ? -16.650 -18.705 2.690 1.00 80.69 404 SER A CA 1
ATOM 3280 C C . SER A 1 404 ? -16.113 -18.277 1.321 1.00 80.69 404 SER A C 1
ATOM 3282 O O . SER A 1 404 ? -16.655 -17.340 0.727 1.00 80.69 404 SER A O 1
ATOM 3284 N N . MET A 1 405 ? -15.178 -19.041 0.743 1.00 76.19 405 MET A N 1
ATOM 3285 C CA . MET A 1 405 ? -14.700 -18.838 -0.633 1.00 76.19 405 MET A CA 1
ATOM 3286 C C . MET A 1 405 ? -15.837 -18.921 -1.667 1.00 76.19 405 MET A C 1
ATOM 3288 O O . MET A 1 405 ? -15.935 -18.082 -2.568 1.00 76.19 405 MET A O 1
ATOM 3292 N N . TYR A 1 406 ? -16.739 -19.902 -1.529 1.00 74.25 406 TYR A N 1
ATOM 3293 C CA . TYR A 1 406 ? -17.893 -20.030 -2.427 1.00 74.25 406 TYR A CA 1
ATOM 3294 C C . TYR A 1 406 ? -18.865 -18.848 -2.320 1.00 74.25 406 TYR A C 1
ATOM 3296 O O . TYR A 1 406 ? -19.430 -18.440 -3.336 1.00 74.25 406 TYR A O 1
ATOM 3304 N N . LYS A 1 407 ? -19.056 -18.276 -1.122 1.00 74.31 407 LYS A N 1
ATOM 3305 C CA . LYS A 1 407 ? -19.941 -17.113 -0.926 1.00 74.31 407 LYS A CA 1
ATOM 3306 C C . LYS A 1 407 ? -19.462 -15.891 -1.713 1.00 74.31 407 LYS A C 1
ATOM 3308 O O . LYS A 1 407 ? -20.284 -15.251 -2.363 1.00 74.31 407 LYS A O 1
ATOM 3313 N N . ILE A 1 408 ? -18.157 -15.610 -1.706 1.00 70.44 408 ILE A N 1
ATOM 3314 C CA . ILE A 1 408 ? -17.575 -14.492 -2.472 1.00 70.44 408 ILE A CA 1
ATOM 3315 C C . ILE A 1 408 ? -17.745 -14.729 -3.971 1.00 70.44 408 ILE A C 1
ATOM 3317 O O . ILE A 1 408 ? -18.302 -13.885 -4.669 1.00 70.44 408 ILE A O 1
ATOM 3321 N N . THR A 1 409 ? -17.374 -15.925 -4.434 1.00 61.75 409 THR A N 1
ATOM 3322 C CA . THR A 1 409 ? -17.404 -16.262 -5.865 1.00 61.75 409 THR A CA 1
ATOM 3323 C C . THR A 1 409 ? -18.821 -16.166 -6.447 1.00 61.75 409 THR A C 1
ATOM 3325 O O . THR A 1 409 ? -19.016 -15.728 -7.580 1.00 61.75 409 THR A O 1
ATOM 3328 N N . LYS A 1 410 ? -19.849 -16.538 -5.668 1.00 53.12 410 LYS A N 1
ATOM 3329 C CA . LYS A 1 410 ? -21.252 -16.517 -6.111 1.00 53.12 410 LYS A CA 1
ATOM 3330 C C . LYS A 1 410 ? -21.829 -15.100 -6.236 1.00 53.12 410 LYS A C 1
ATOM 3332 O O . LYS A 1 410 ? -22.699 -14.891 -7.078 1.00 53.12 410 LYS A O 1
ATOM 3337 N N . HIS A 1 411 ? -21.348 -14.136 -5.448 1.00 48.44 411 HIS A N 1
ATOM 3338 C CA . HIS A 1 411 ? -21.821 -12.746 -5.497 1.00 48.44 411 HIS A CA 1
ATOM 3339 C C . HIS A 1 411 ? -21.307 -11.959 -6.714 1.00 48.44 411 HIS A C 1
ATOM 3341 O O . HIS A 1 411 ? -21.919 -10.959 -7.082 1.00 48.44 411 HIS A O 1
ATOM 3347 N N . ILE A 1 412 ? -20.230 -12.414 -7.364 1.00 48.91 412 ILE A N 1
ATOM 3348 C CA . ILE A 1 412 ? -19.548 -11.678 -8.446 1.00 48.91 412 ILE A CA 1
ATOM 3349 C C . ILE A 1 412 ? -19.718 -12.364 -9.826 1.00 48.91 412 ILE A C 1
ATOM 3351 O O . ILE A 1 412 ? -19.481 -11.742 -10.862 1.00 48.91 412 ILE A O 1
ATOM 3355 N N . CYS A 1 413 ? -20.247 -13.598 -9.872 1.00 37.16 413 CYS A N 1
ATOM 3356 C CA . CYS A 1 413 ? -20.475 -14.440 -11.069 1.00 37.16 413 CYS A CA 1
ATOM 3357 C C . CYS A 1 413 ? -21.448 -13.898 -12.153 1.00 37.16 413 CYS A C 1
ATOM 3359 O O . CYS A 1 413 ? -21.935 -14.667 -12.977 1.00 37.16 413 CYS A O 1
ATOM 3361 N N . GLN A 1 414 ? -21.723 -12.593 -12.212 1.00 39.12 414 GLN A N 1
ATOM 3362 C CA . GLN A 1 414 ? -22.499 -11.973 -13.296 1.00 39.12 414 GLN A CA 1
ATOM 3363 C C . GLN A 1 414 ? -21.642 -11.268 -14.368 1.00 39.12 414 GLN A C 1
ATOM 3365 O O . GLN A 1 414 ? -22.214 -10.676 -15.282 1.00 39.12 414 GLN A O 1
ATOM 3370 N N . ARG A 1 415 ? -20.297 -11.297 -14.310 1.00 38.88 415 ARG A N 1
ATOM 3371 C CA . ARG A 1 415 ? -19.442 -10.584 -15.290 1.00 38.88 415 ARG A CA 1
ATOM 3372 C C . ARG A 1 415 ? -18.307 -11.463 -15.863 1.00 38.88 415 ARG A C 1
ATOM 3374 O O . ARG A 1 415 ? -17.643 -12.149 -15.090 1.00 38.88 415 ARG A O 1
ATOM 3381 N N . PRO A 1 416 ? -18.084 -11.476 -17.198 1.00 37.03 416 PRO A N 1
ATOM 3382 C CA . PRO A 1 416 ? -17.134 -12.381 -17.854 1.00 37.03 416 PRO A CA 1
ATOM 3383 C C . PRO A 1 416 ? -15.664 -11.928 -17.754 1.00 37.03 416 PRO A C 1
ATOM 3385 O O . PRO A 1 416 ? -15.353 -10.763 -17.520 1.00 37.03 416 PRO A O 1
ATOM 3388 N N . THR A 1 417 ? -14.771 -12.904 -17.944 1.00 46.03 417 THR A N 1
ATOM 3389 C CA . THR A 1 417 ? -13.422 -13.042 -17.373 1.00 46.03 417 THR A CA 1
ATOM 3390 C C . THR A 1 417 ? -12.255 -12.745 -18.330 1.00 46.03 417 THR A C 1
ATOM 3392 O O . THR A 1 417 ? -12.301 -13.107 -19.507 1.00 46.03 417 THR A O 1
ATOM 3395 N N . LYS A 1 418 ? -11.177 -12.139 -17.786 1.00 37.09 418 LYS A N 1
ATOM 3396 C CA . LYS A 1 418 ? -9.726 -12.359 -18.077 1.00 37.09 418 LYS A CA 1
ATOM 3397 C C . LYS A 1 418 ? -8.873 -11.278 -17.394 1.00 37.09 418 LYS A C 1
ATOM 3399 O O . LYS A 1 418 ? -9.068 -10.152 -17.778 1.00 37.09 418 LYS A O 1
ATOM 3404 N N . PRO A 1 419 ? -7.904 -11.515 -16.495 1.00 38.66 419 PRO A N 1
ATOM 3405 C CA . PRO A 1 419 ? -7.284 -10.405 -15.757 1.00 38.66 419 PRO A CA 1
ATOM 3406 C C . PRO A 1 419 ? -6.286 -9.488 -16.528 1.00 38.66 419 PRO A C 1
ATOM 3408 O O . PRO A 1 419 ? -5.527 -9.956 -17.382 1.00 38.66 419 PRO A O 1
ATOM 3411 N N . ARG A 1 420 ? -6.269 -8.184 -16.195 1.00 37.44 420 ARG A N 1
ATOM 3412 C CA . ARG A 1 420 ? -5.417 -7.055 -16.654 1.00 37.44 420 ARG A CA 1
ATOM 3413 C C . ARG A 1 420 ? -5.235 -6.084 -15.484 1.00 37.44 420 ARG A C 1
ATOM 3415 O O . ARG A 1 420 ? -6.211 -5.826 -14.800 1.00 37.44 420 ARG A O 1
ATOM 3422 N N . TRP A 1 421 ? -4.045 -5.524 -15.267 1.00 40.12 421 TRP A N 1
ATOM 3423 C CA . TRP A 1 421 ? -3.717 -4.771 -14.041 1.00 40.12 421 TRP A CA 1
ATOM 3424 C C . TRP A 1 421 ? -3.668 -3.244 -14.252 1.00 40.12 421 TRP A C 1
ATOM 3426 O O . TRP A 1 421 ? -3.667 -2.778 -15.395 1.00 40.12 421 TRP A O 1
ATOM 3436 N N . SER A 1 422 ? -3.695 -2.471 -13.157 1.00 33.66 422 SER A N 1
ATOM 3437 C CA . SER A 1 422 ? -3.805 -1.001 -13.174 1.00 33.66 422 SER A CA 1
ATOM 3438 C C . SER A 1 422 ? -3.073 -0.335 -11.999 1.00 33.66 422 SER A C 1
ATOM 3440 O O . SER A 1 422 ? -3.053 -0.898 -10.908 1.00 33.66 422 SER A O 1
ATOM 3442 N N . ILE A 1 423 ? -2.541 0.878 -12.187 1.00 31.44 423 ILE A N 1
ATOM 3443 C CA . ILE A 1 423 ? -2.087 1.793 -11.114 1.00 31.44 423 ILE A CA 1
ATOM 3444 C C . ILE A 1 423 ? -3.191 2.824 -10.809 1.00 31.44 423 ILE A C 1
ATOM 3446 O O . ILE A 1 423 ? -3.850 3.296 -11.740 1.00 31.44 423 ILE A O 1
ATOM 3450 N N . ALA A 1 424 ? -3.392 3.160 -9.529 1.00 31.42 424 ALA A N 1
ATOM 3451 C CA . ALA A 1 424 ? -4.027 4.409 -9.083 1.00 31.42 424 ALA A CA 1
ATOM 3452 C C . ALA A 1 424 ? -2.912 5.364 -8.639 1.00 31.42 424 ALA A C 1
ATOM 3454 O O . ALA A 1 424 ? -2.010 4.934 -7.919 1.00 31.42 424 ALA A O 1
ATOM 3455 N N . GLU A 1 425 ? -2.961 6.617 -9.090 1.00 34.50 425 GLU A N 1
ATOM 3456 C CA . GLU A 1 425 ? -2.144 7.706 -8.536 1.00 34.50 425 GLU A CA 1
ATOM 3457 C C . GLU A 1 425 ? -2.896 8.459 -7.453 1.00 34.50 425 GLU A C 1
ATOM 3459 O O . GLU A 1 425 ? -4.107 8.704 -7.680 1.00 34.50 425 GLU A O 1
#

InterPro domains:
  IPR005150 Cellulose synthase [PF03552] (84-241)
  IPR005150 Cellulose synthase [PF03552] (279-391)
  IPR029044 Nucleotide-diphospho-sugar transferases [G3DSA:3.90.550.10] (72-182)
  IPR029044 Nucleotide-diphospho-sugar transferases [G3DSA:3.90.550.10] (275-389)
  IPR029044 Nucleotide-diphospho-sugar transferases [SSF53448] (97-378)

Organism: NCBI:txid2727405